Protein AF-A0A1X7TGI2-F1 (afdb_monomer)

Organism: Amphimedon queenslandica (NCBI:txid400682)

Foldseek 3Di:
DVVVVVVVVVVVVVVVCQALVNLVVLLVLLQVLQVVLVVQCPDPDPPVSVVSSCVSLLVSLVVLVCCCVVPLVVDDCVRNPQPVSSVVSNVVSCQRDLVSLVVCLCVPPVVCVCVLLCQQFVRPDPRSLQNCLQVQLVSQVSQVPPFWDWDFDDDPVGTDTDTHTSNVVNVVSLLVCQAPSCQVRLARCVSSLSSLLNNLVPDLVSLLVCVVVVLLLQLLCQLLQNHNHGHRPDPPRPCLSSLLNNLSSVLLEDPVVQAAFPDPPDDADDQPLHDPNNRYHHDPSRCCQLPVQQALPDPDHSLLSLLVVLHDLVSNLSSLSRSPRNHVRSLLSNLLSLQVCLLPPDLLPNVSSLVSLLSSLPPPGNCNLVSLLCQQQPDDPRHGHLLVLLVVLLVDQLSVLSNLVSLLSLLVSVVVPVSNVVSCVVDPVSVVSNVVSLVSLVCLLVDDPPPPDPDDDDDDDDAWDDSNPDPDSGDGNHPSSVVSSVSSCVSPVPPPDDPVPCPVPPVPPPVPPVVPPPDDPDDDDDDDDDDDDDDDDDDDDDDDDDDDDDDDDDDDDDDDDDDDDDDD

Solvent-accessible surface area (backbone atoms only — not comparable to full-atom values): 33273 Å² total; per-residue (Å²): 108,72,66,59,51,49,53,50,48,51,50,50,52,57,55,66,61,68,39,52,68,47,44,50,48,59,52,47,53,45,47,54,52,47,56,54,34,50,60,41,50,79,43,100,49,94,64,64,23,52,54,53,29,49,54,56,44,43,53,46,51,53,53,50,52,52,45,34,76,74,45,46,75,79,50,57,58,90,48,60,45,64,54,53,60,56,49,64,52,48,42,60,54,49,70,76,32,66,68,48,34,52,52,47,48,42,68,55,43,68,77,34,58,66,47,61,49,45,39,34,42,65,44,86,49,65,62,49,16,51,36,46,27,49,46,54,29,50,52,31,58,70,39,71,81,47,84,60,44,79,43,80,42,82,50,102,88,46,78,48,77,45,76,38,46,62,40,56,55,52,50,52,55,55,56,56,34,47,44,45,57,47,26,78,30,26,88,34,38,45,38,48,32,34,24,58,36,55,26,38,73,72,39,57,69,42,34,44,51,42,55,76,70,42,46,51,47,51,49,52,26,42,78,70,50,63,28,87,21,65,52,65,75,44,96,81,42,53,53,52,38,46,57,45,35,36,30,58,49,57,34,22,34,52,57,68,91,69,45,50,44,71,51,88,94,51,82,69,77,85,64,88,51,49,44,93,63,64,58,45,72,64,49,70,68,44,46,38,55,69,44,77,48,43,46,72,90,54,92,75,34,66,66,51,53,52,60,74,67,66,40,63,63,71,50,52,47,41,36,52,47,44,62,30,51,36,16,62,70,50,38,52,35,53,52,42,47,39,45,46,47,61,71,67,50,57,63,62,65,32,56,67,46,53,54,50,50,52,55,62,50,63,42,91,50,70,46,26,66,59,49,45,52,36,50,44,67,24,48,90,98,73,36,72,8,55,52,55,51,31,54,51,14,74,77,35,65,78,33,28,40,48,20,49,52,52,52,48,48,51,51,53,45,42,75,78,34,66,64,52,50,50,60,37,65,75,34,68,67,56,38,49,54,50,52,53,52,52,52,48,53,51,51,61,66,66,54,75,77,82,63,96,58,100,62,91,80,77,94,75,74,76,78,54,56,50,74,62,73,50,90,66,52,58,70,53,78,9,69,66,53,54,51,45,55,53,51,44,46,71,78,51,68,76,73,93,76,74,74,85,78,54,63,83,66,52,77,76,57,65,80,59,67,79,66,69,81,81,75,87,87,86,82,80,85,84,90,81,89,81,90,85,89,90,84,83,89,85,86,85,89,84,88,85,92,89,84,86,91,85,86,88,83,82,88,85,85,90,78,89,79,90,82,79,88,83,88,135

Secondary structure (DSSP, 8-state):
-HHHHHHHHHHHHHHHH--HHHHHHHHHHHHHHHHHHHHHHTSS-SSHHHHHHHHHHHHHHHHHHHHHHHTGGGS-HHHH--HHHHHHHHHHHHHH-HHHHHHHHIIIIIS-THHHHIIIII-S-HHHHHHHHHHHHHHHHHGGGSPPEEEEEEETTEEEEEEE-HHHHHHHHHHHGGGTHHHHTGGGHHHHHHHHHHHHTT-HHHHHHHHHTTHHHHHHHHHTT-SSSPPPS-TT---HHHHHHHHHHHTTEE-GGG---SSTTPPPPP-TTS-SS--EEPPHHHHIIIIIT--TT-S--HHHHHHHTT--HHHHHHHHHHHHTT-HHHHHHHHHHHHHHHHHS-GGG-HHHHHHHHHHHH--STTHHHHHHHHHHEETTTEE-HHHHHHHHHH-GGGHHHHHHHHHHHHHHHHH-HHHHHHHHH-HHHHHHHHHHHHHHHHHHH------------S-PPPPPPTTT---SSPP--HHHHHHHHHHHHHS---SSSSTTSHHHHTTTTTTSSSSSS--------------------------------------PPP---------

Sequence (568 aa):
MKLVQKQNLDYLHIKSHFSIPYYQFMKQLLIINYNFAKTQIDANNPNEPMENFEKIGSLCMKLVTKFLFHSGFHTKKTLRGPANDWFDAMNPYLYYSSRIRRWFCEEVFIKHRERFCAYLLECPSTELRNMFAKLIPHLCHITNKDEKFEIHLNTATGIHVSEHLFSDIALNQLLTLLKKEVSDHSRHLHQYFQVFLAYAHKGAYERQHLLRLGVPAQFIALSLDEGPGPALRSPYADISRLYSVVSVLVRSCDVSVIQRSSKEGTEVLPNPYADPELCEKLSNDLLHWLYERTSIQQSTTYVKKLIEDNSPIEETLRFLGFCSWENWEFSAVVIADLLMEIATVQPFDMRPYLDLLYHLLTMADSWQHTRIRAMFLGLQDRVDGMMTMIQHGQTHVVQQKRAYLCIKFIINLCSRCQLTMVVLDEDVHLKRLWQFSIQWLQNELDRRQYTTSTYPYTGWSPPAQSNEVSNSYFLERSNSAKMTLSRARELFPIEVEQFESNIESTETSFDQSSSLLEKDNNSSLPIEGEVGGPETTEIIDFEGERGGQGEEGQTDLTENKMVHTDLD

Radius of gyration: 35.04 Å; Cα contacts (8 Å, |Δi|>4): 607; chains: 1; bounding box: 84×74×115 Å

pLDDT: mean 80.39, std 22.14, range [25.12, 98.56]

Structure (mmCIF, N/CA/C/O backbone):
data_AF-A0A1X7TGI2-F1
#
_entry.id   AF-A0A1X7TGI2-F1
#
loop_
_atom_site.group_PDB
_atom_site.id
_atom_site.type_symbol
_atom_site.label_atom_id
_atom_site.label_alt_id
_atom_site.label_comp_id
_atom_site.label_asym_id
_atom_site.label_entity_id
_atom_site.label_seq_id
_atom_site.pdbx_PDB_ins_code
_atom_site.Cartn_x
_atom_site.Cartn_y
_atom_site.Cartn_z
_atom_site.occupancy
_atom_site.B_iso_or_equiv
_atom_site.auth_seq_id
_atom_site.auth_comp_id
_atom_site.auth_asym_id
_atom_site.auth_atom_id
_atom_site.pdbx_PDB_model_num
ATOM 1 N N . MET A 1 1 ? 33.906 36.221 -28.763 1.00 50.91 1 MET A N 1
ATOM 2 C CA . MET A 1 1 ? 32.742 36.465 -29.654 1.00 50.91 1 MET A CA 1
ATOM 3 C C . MET A 1 1 ? 32.584 35.454 -30.794 1.00 50.91 1 MET A C 1
ATOM 5 O O . MET A 1 1 ? 31.552 34.801 -30.822 1.00 50.91 1 MET A O 1
ATOM 9 N N . LYS A 1 2 ? 33.556 35.259 -31.705 1.00 54.44 2 LYS A N 1
ATOM 10 C CA . LYS A 1 2 ? 33.396 34.340 -32.863 1.00 54.44 2 LYS A CA 1
ATOM 11 C C . LYS A 1 2 ? 33.189 32.857 -32.491 1.00 54.44 2 LYS A C 1
ATOM 13 O O . LYS A 1 2 ? 32.440 32.167 -33.171 1.00 54.44 2 LYS A O 1
ATOM 18 N N . LEU A 1 3 ? 33.796 32.381 -31.398 1.00 58.94 3 LEU A N 1
ATOM 19 C CA . LEU A 1 3 ? 33.616 31.005 -30.902 1.00 58.94 3 LEU A CA 1
ATOM 20 C C . LEU A 1 3 ? 32.204 30.771 -30.336 1.00 58.94 3 LEU A C 1
ATOM 22 O O . LEU A 1 3 ? 31.574 29.774 -30.660 1.00 58.94 3 LEU A O 1
ATOM 26 N N . VAL A 1 4 ? 31.684 31.742 -29.580 1.00 60.81 4 VAL A N 1
ATOM 27 C CA . VAL A 1 4 ? 30.324 31.725 -29.013 1.00 60.81 4 VAL A CA 1
ATOM 28 C C . VAL A 1 4 ? 29.268 31.834 -30.115 1.00 60.81 4 VAL A C 1
ATOM 30 O O . VAL A 1 4 ? 28.271 31.128 -30.083 1.00 60.81 4 VAL A O 1
ATOM 33 N N . GLN A 1 5 ? 29.500 32.654 -31.146 1.00 54.69 5 GLN A N 1
ATOM 34 C CA . GLN A 1 5 ? 28.627 32.703 -32.325 1.00 54.69 5 GLN A CA 1
ATOM 35 C C . GLN A 1 5 ? 28.624 31.391 -33.109 1.00 54.69 5 GLN A C 1
ATOM 37 O O . GLN A 1 5 ? 27.558 30.964 -33.533 1.00 54.69 5 GLN A O 1
ATOM 42 N N . LYS A 1 6 ? 29.782 30.739 -33.276 1.00 62.50 6 LYS A N 1
ATOM 43 C CA . LYS A 1 6 ? 29.870 29.427 -33.925 1.00 62.50 6 LYS A CA 1
ATOM 44 C C . LYS A 1 6 ? 29.145 28.353 -33.111 1.00 62.50 6 LYS A C 1
ATOM 46 O O . LYS A 1 6 ? 28.320 27.652 -33.668 1.00 62.50 6 LYS A O 1
ATOM 51 N N . GLN A 1 7 ? 29.357 28.301 -31.797 1.00 58.31 7 GLN A N 1
ATOM 52 C CA . GLN A 1 7 ? 28.635 27.391 -30.901 1.00 58.31 7 GLN A CA 1
ATOM 53 C C . GLN A 1 7 ? 27.125 27.663 -30.884 1.00 58.31 7 GLN A C 1
ATOM 55 O O . GLN A 1 7 ? 26.344 26.720 -30.881 1.00 58.31 7 GLN A O 1
ATOM 60 N N . ASN A 1 8 ? 26.699 28.927 -30.943 1.00 56.38 8 ASN A N 1
ATOM 61 C CA . ASN A 1 8 ? 25.285 29.296 -31.031 1.00 56.38 8 ASN A CA 1
ATOM 62 C C . ASN A 1 8 ? 24.673 28.979 -32.405 1.00 56.38 8 ASN A C 1
ATOM 64 O O . ASN A 1 8 ? 23.503 28.614 -32.466 1.00 56.38 8 ASN A O 1
ATOM 68 N N . LEU A 1 9 ? 25.438 29.093 -33.497 1.00 54.00 9 LEU A N 1
ATOM 69 C CA . LEU A 1 9 ? 25.032 28.687 -34.848 1.00 54.00 9 LEU A CA 1
ATOM 70 C C . LEU A 1 9 ? 24.958 27.168 -34.981 1.00 54.00 9 LEU A C 1
ATOM 72 O O . LEU A 1 9 ? 23.975 26.673 -35.518 1.00 54.00 9 LEU A O 1
ATOM 76 N N . ASP A 1 10 ? 25.933 26.439 -34.441 1.00 55.69 10 ASP A N 1
ATOM 77 C CA . ASP A 1 10 ? 25.922 24.979 -34.361 1.00 55.69 10 ASP A CA 1
ATOM 78 C C . ASP A 1 10 ? 24.750 24.518 -33.480 1.00 55.69 10 ASP A C 1
ATOM 80 O O . ASP A 1 10 ? 24.001 23.629 -33.866 1.00 55.69 10 ASP A O 1
ATOM 84 N N . TYR A 1 11 ? 24.492 25.192 -32.354 1.00 56.59 11 TYR A N 1
ATOM 85 C CA . TYR A 1 11 ? 23.316 24.968 -31.510 1.00 56.59 11 TYR A CA 1
ATOM 86 C C . TYR A 1 11 ? 21.999 25.260 -32.247 1.00 56.59 11 TYR A C 1
ATOM 88 O O . TYR A 1 11 ? 21.061 24.471 -32.149 1.00 56.59 11 TYR A O 1
ATOM 96 N N . LEU A 1 12 ? 21.910 26.347 -33.022 1.00 55.19 12 LEU A N 1
ATOM 97 C CA . LEU A 1 12 ? 20.745 26.678 -33.855 1.00 55.19 12 LEU A CA 1
ATOM 98 C C . LEU A 1 12 ? 20.542 25.677 -35.003 1.00 55.19 12 LEU A C 1
ATOM 100 O O . LEU A 1 12 ? 19.402 25.304 -35.273 1.00 55.19 12 LEU A O 1
ATOM 104 N N . HIS A 1 13 ? 21.619 25.201 -35.632 1.00 55.06 13 HIS A N 1
ATOM 105 C CA . HIS A 1 13 ? 21.590 24.150 -36.653 1.00 55.06 13 HIS A CA 1
ATOM 106 C C . HIS A 1 13 ? 21.172 22.798 -36.060 1.00 55.06 13 HIS A C 1
ATOM 108 O O . HIS A 1 13 ? 20.299 22.127 -36.596 1.00 55.06 13 HIS A O 1
ATOM 114 N N . ILE A 1 14 ? 21.709 22.410 -34.904 1.00 55.47 14 ILE A N 1
ATOM 115 C CA . ILE A 1 14 ? 21.303 21.194 -34.185 1.00 55.47 14 ILE A CA 1
ATOM 116 C C . ILE A 1 14 ? 19.825 21.291 -33.770 1.00 55.47 14 ILE A C 1
ATOM 118 O O . ILE A 1 14 ? 19.064 20.333 -33.909 1.00 55.47 14 ILE A O 1
ATOM 122 N N . LYS A 1 15 ? 19.374 22.471 -33.334 1.00 53.53 15 LYS A N 1
ATOM 123 C CA . LYS A 1 15 ? 17.977 22.737 -32.967 1.00 53.53 15 LYS A CA 1
ATOM 124 C C . LYS A 1 15 ? 17.027 22.741 -34.170 1.00 53.53 15 LYS A C 1
ATOM 126 O O . LYS A 1 15 ? 15.855 22.423 -33.986 1.00 53.53 15 LYS A O 1
ATOM 131 N N . SER A 1 16 ? 17.501 23.044 -35.383 1.00 55.03 16 SER A N 1
ATOM 132 C CA . SER A 1 16 ? 16.686 22.972 -36.605 1.00 55.03 16 SER A CA 1
ATOM 133 C C . SER A 1 16 ? 16.484 21.537 -37.118 1.00 55.03 16 SER A C 1
ATOM 135 O O . SER A 1 16 ? 15.481 21.271 -37.779 1.00 55.03 16 SER A O 1
ATOM 137 N N . HIS A 1 17 ? 17.353 20.585 -36.747 1.00 60.06 17 HIS A N 1
ATOM 138 C CA . HIS A 1 17 ? 17.185 19.159 -37.070 1.00 60.06 17 HIS A CA 1
ATOM 139 C C . HIS A 1 17 ? 16.141 18.445 -36.195 1.00 60.06 17 HIS A C 1
ATOM 141 O O . HIS A 1 17 ? 15.464 17.522 -36.653 1.00 60.06 17 HIS A O 1
ATOM 147 N N . PHE A 1 18 ? 15.953 18.885 -34.951 1.00 72.38 18 PHE A N 1
ATOM 148 C CA . PHE A 1 18 ? 15.002 18.290 -34.013 1.00 72.38 18 PHE A CA 1
ATOM 149 C C . PHE A 1 18 ? 13.599 18.889 -34.184 1.00 72.38 18 PHE A C 1
ATOM 151 O O . PHE A 1 18 ? 13.125 19.663 -33.357 1.00 72.38 18 PHE A O 1
ATOM 158 N N . SER A 1 19 ? 12.935 18.518 -35.278 1.00 83.75 19 SER A N 1
ATOM 159 C CA . SER A 1 19 ? 11.544 18.878 -35.592 1.00 83.75 19 SER A CA 1
ATOM 160 C C . SER A 1 19 ? 10.566 17.754 -35.219 1.00 83.75 19 SER A C 1
ATOM 162 O O . SER A 1 19 ? 10.969 16.600 -35.100 1.00 83.75 19 SER A O 1
ATOM 164 N N . ILE A 1 20 ? 9.269 18.052 -35.057 1.00 87.88 20 ILE A N 1
ATOM 165 C CA . ILE A 1 20 ? 8.244 17.023 -34.768 1.00 87.88 20 ILE A CA 1
ATOM 166 C C . ILE A 1 20 ? 8.305 15.858 -35.785 1.00 87.88 20 ILE A C 1
ATOM 168 O O . ILE A 1 20 ? 8.340 14.705 -35.343 1.00 87.88 20 ILE A O 1
ATOM 172 N N . PRO A 1 21 ? 8.413 16.106 -37.112 1.00 90.12 21 PRO A N 1
ATOM 173 C CA . PRO A 1 21 ? 8.588 15.038 -38.096 1.00 90.12 21 PRO A CA 1
ATOM 174 C C . PRO A 1 21 ? 9.820 14.163 -37.856 1.00 90.12 21 PRO A C 1
ATOM 176 O O . PRO A 1 21 ? 9.756 12.962 -38.089 1.00 90.12 21 PRO A O 1
ATOM 179 N N . TYR A 1 22 ? 10.926 14.720 -37.351 1.00 89.75 22 TYR A N 1
ATOM 180 C CA . TYR A 1 22 ? 12.124 13.936 -37.041 1.00 89.75 22 TYR A CA 1
ATOM 181 C C . TYR A 1 22 ? 11.886 12.952 -35.885 1.00 89.75 22 TYR A C 1
ATOM 183 O O . TYR A 1 22 ? 12.248 11.782 -35.982 1.00 89.75 22 TYR A O 1
ATOM 191 N N . TYR A 1 23 ? 11.214 13.379 -34.811 1.00 91.94 23 TYR A N 1
ATOM 192 C CA . TYR A 1 23 ? 10.856 12.480 -33.704 1.00 91.94 23 TYR A CA 1
ATOM 193 C C . TYR A 1 23 ? 9.880 11.392 -34.152 1.00 91.94 23 TYR A C 1
ATOM 195 O O . TYR A 1 23 ? 10.027 10.230 -33.771 1.00 91.94 23 TYR A O 1
ATOM 203 N N . GLN A 1 24 ? 8.905 11.753 -34.987 1.00 91.75 24 GLN A N 1
ATOM 204 C CA . GLN A 1 24 ? 7.988 10.787 -35.584 1.00 91.75 24 GLN A CA 1
ATOM 205 C C . GLN A 1 24 ? 8.731 9.800 -36.483 1.00 91.75 24 GLN A C 1
ATOM 207 O O . GLN A 1 24 ? 8.509 8.602 -36.352 1.00 91.75 24 GLN A O 1
ATOM 212 N N . PHE A 1 25 ? 9.651 10.272 -37.325 1.00 93.06 25 PHE A N 1
ATOM 213 C CA . PHE A 1 25 ? 10.497 9.428 -38.163 1.00 93.06 25 PHE A CA 1
ATOM 214 C C . PHE A 1 25 ? 11.302 8.434 -37.322 1.00 93.06 25 PHE A C 1
ATOM 216 O O . PHE A 1 25 ? 11.237 7.238 -37.582 1.00 93.06 25 PHE A O 1
ATOM 223 N N . MET A 1 26 ? 11.983 8.896 -36.268 1.00 94.25 26 MET A N 1
ATOM 224 C CA . MET A 1 26 ? 12.754 8.024 -35.372 1.00 94.25 26 MET A CA 1
ATOM 225 C C . MET A 1 26 ? 11.878 6.946 -34.716 1.00 94.25 26 MET A C 1
ATOM 227 O O . MET A 1 26 ? 12.281 5.786 -34.633 1.00 94.25 26 MET A O 1
ATOM 231 N N . LYS A 1 27 ? 10.662 7.304 -34.283 1.00 94.44 27 LYS A N 1
ATOM 232 C CA . LYS A 1 27 ? 9.710 6.352 -33.691 1.00 94.44 27 LYS A CA 1
ATOM 233 C C . LYS A 1 27 ? 9.174 5.359 -34.730 1.00 94.44 27 LYS A C 1
ATOM 235 O O . LYS A 1 27 ? 9.126 4.163 -34.465 1.00 94.44 27 LYS A O 1
ATOM 240 N N . GLN A 1 28 ? 8.804 5.834 -35.919 1.00 94.56 28 GLN A N 1
ATOM 241 C CA . GLN A 1 28 ? 8.303 4.990 -37.008 1.00 94.56 28 GLN A CA 1
ATOM 242 C C . GLN A 1 28 ? 9.377 4.040 -37.533 1.00 94.56 28 GLN A C 1
ATOM 244 O O . GLN A 1 28 ? 9.084 2.878 -37.792 1.00 94.56 28 GLN A O 1
ATOM 249 N N . LEU A 1 29 ? 10.630 4.492 -37.611 1.00 94.19 29 LEU A N 1
ATOM 250 C CA . LEU A 1 29 ? 11.768 3.650 -37.963 1.00 94.19 29 LEU A CA 1
ATOM 251 C C . LEU A 1 29 ? 11.888 2.460 -37.001 1.00 94.19 29 LEU A C 1
ATOM 253 O O . LEU A 1 29 ? 12.100 1.334 -37.443 1.00 94.19 29 LEU A O 1
ATOM 257 N N . LEU A 1 30 ? 11.700 2.690 -35.699 1.00 94.56 30 LEU A N 1
ATOM 258 C CA . LEU A 1 30 ? 11.714 1.630 -34.692 1.00 94.56 30 LEU A CA 1
ATOM 259 C C . LEU A 1 30 ? 10.547 0.643 -34.880 1.00 94.56 30 LEU A C 1
ATOM 261 O O . LEU A 1 30 ? 10.756 -0.566 -34.831 1.00 94.56 30 LEU A O 1
ATOM 265 N N . ILE A 1 31 ? 9.334 1.134 -35.138 1.00 94.69 31 ILE A N 1
ATOM 266 C CA . ILE A 1 31 ? 8.128 0.297 -35.275 1.00 94.69 31 ILE A CA 1
ATOM 267 C C . ILE A 1 31 ? 8.146 -0.524 -36.574 1.00 94.69 31 ILE A C 1
ATOM 269 O O . ILE A 1 31 ? 7.876 -1.724 -36.557 1.00 94.69 31 ILE A O 1
ATOM 273 N N . ILE A 1 32 ? 8.482 0.101 -37.705 1.00 94.06 32 ILE A N 1
ATOM 274 C CA . ILE A 1 32 ? 8.494 -0.556 -39.019 1.00 94.06 32 ILE A CA 1
ATOM 275 C C . ILE A 1 32 ? 9.558 -1.652 -39.055 1.00 94.06 32 ILE A C 1
ATOM 277 O O . ILE A 1 32 ? 9.264 -2.769 -39.481 1.00 94.06 32 ILE A O 1
ATOM 281 N N . ASN A 1 33 ? 10.766 -1.366 -38.557 1.00 92.75 33 ASN A N 1
ATOM 282 C CA . ASN A 1 33 ? 11.833 -2.365 -38.515 1.00 92.75 33 ASN A CA 1
ATOM 283 C C . ASN A 1 33 ? 11.499 -3.532 -37.586 1.00 92.75 33 ASN A C 1
ATOM 285 O O . ASN A 1 33 ? 11.875 -4.659 -37.894 1.00 92.75 33 ASN A O 1
ATOM 289 N N . TYR A 1 34 ? 10.752 -3.299 -36.503 1.00 90.56 34 TYR A N 1
ATOM 290 C CA . TYR A 1 34 ? 10.300 -4.379 -35.630 1.00 90.56 34 TYR A CA 1
ATOM 291 C C . TYR A 1 34 ? 9.344 -5.300 -36.381 1.00 90.56 34 TYR A C 1
ATOM 293 O O . TYR A 1 34 ? 9.542 -6.509 -36.391 1.00 90.56 34 TYR A O 1
ATOM 301 N N . ASN A 1 35 ? 8.333 -4.731 -37.044 1.00 89.81 35 ASN A N 1
ATOM 302 C CA . ASN A 1 35 ? 7.354 -5.508 -37.801 1.00 89.81 35 ASN A CA 1
ATOM 303 C C . ASN A 1 35 ? 8.024 -6.295 -38.932 1.00 89.81 35 ASN A C 1
ATOM 305 O O . ASN A 1 35 ? 7.748 -7.478 -39.097 1.00 89.81 35 ASN A O 1
ATOM 309 N N . PHE A 1 36 ? 8.954 -5.668 -39.655 1.00 86.81 36 PHE A N 1
ATOM 310 C CA . PHE A 1 36 ? 9.745 -6.337 -40.683 1.00 86.81 36 PHE A CA 1
ATOM 311 C C . PHE A 1 36 ? 10.581 -7.485 -40.102 1.00 86.81 36 PHE A C 1
ATOM 313 O O . PHE A 1 36 ? 10.485 -8.618 -40.568 1.00 86.81 36 PHE A O 1
ATOM 320 N N . ALA A 1 37 ? 11.348 -7.228 -39.043 1.00 83.50 37 ALA A N 1
ATOM 321 C CA . ALA A 1 37 ? 12.176 -8.244 -38.406 1.00 83.50 37 ALA A CA 1
ATOM 322 C C . ALA A 1 37 ? 11.32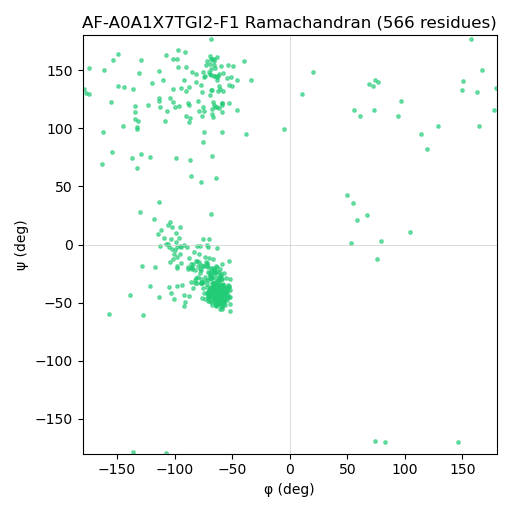9 -9.390 -37.822 1.00 83.50 37 ALA A C 1
ATOM 324 O O . ALA A 1 37 ? 11.704 -10.552 -37.937 1.00 83.50 37 ALA A O 1
ATOM 325 N N . LYS A 1 38 ? 10.148 -9.086 -37.272 1.00 81.75 38 LYS A N 1
ATOM 326 C CA . LYS A 1 38 ? 9.200 -10.085 -36.770 1.00 81.75 38 LYS A CA 1
ATOM 327 C C . LYS A 1 38 ? 8.671 -10.986 -37.885 1.00 81.75 38 LYS A C 1
ATOM 329 O O . LYS A 1 38 ? 8.656 -12.194 -37.709 1.00 81.75 38 LYS A O 1
ATOM 334 N N . THR A 1 39 ? 8.308 -10.432 -39.046 1.00 80.00 39 THR A N 1
ATOM 335 C CA . THR A 1 39 ? 7.862 -11.258 -40.187 1.00 80.00 39 THR A CA 1
ATOM 336 C C . THR A 1 39 ? 8.934 -12.224 -40.686 1.00 80.00 39 THR A C 1
ATOM 338 O O . THR A 1 39 ? 8.598 -13.244 -41.278 1.00 80.00 39 THR A O 1
ATOM 341 N N . GLN A 1 40 ? 10.215 -11.932 -40.435 1.00 72.81 40 GLN A N 1
ATOM 342 C CA . GLN A 1 40 ? 11.294 -12.858 -40.758 1.00 72.81 40 GLN A CA 1
ATOM 343 C C . GLN A 1 40 ? 11.395 -14.007 -39.754 1.00 72.81 40 GLN A C 1
ATOM 345 O O . GLN A 1 40 ? 11.700 -15.111 -40.186 1.00 72.81 40 GLN A O 1
ATOM 350 N N . ILE A 1 41 ? 11.089 -13.780 -38.465 1.00 70.62 41 ILE A N 1
ATOM 351 C CA . ILE A 1 41 ? 11.053 -14.826 -37.421 1.00 70.62 41 ILE A CA 1
ATOM 352 C C . ILE A 1 41 ? 10.095 -15.963 -37.796 1.00 70.62 41 ILE A C 1
ATOM 354 O O . ILE A 1 41 ? 10.415 -17.129 -37.584 1.00 70.62 41 ILE A O 1
ATOM 358 N N . ASP A 1 42 ? 8.957 -15.624 -38.400 1.00 63.62 42 ASP A N 1
ATOM 359 C CA . ASP A 1 42 ? 7.907 -16.581 -38.761 1.00 63.62 42 ASP A CA 1
ATOM 360 C C . ASP A 1 42 ? 8.192 -17.345 -40.080 1.00 63.62 42 ASP A C 1
ATOM 362 O O . ASP A 1 42 ? 7.403 -18.202 -40.483 1.00 63.62 42 ASP A O 1
ATOM 366 N N . ALA A 1 43 ? 9.309 -17.063 -40.768 1.00 60.53 43 ALA A N 1
ATOM 367 C CA . ALA A 1 43 ? 9.686 -17.692 -42.035 1.00 60.53 43 ALA A CA 1
ATOM 368 C C . ALA A 1 43 ? 10.758 -18.791 -41.846 1.00 60.53 43 ALA A C 1
ATOM 370 O O . ALA A 1 43 ? 11.755 -18.606 -41.157 1.00 60.53 43 ALA A O 1
ATOM 371 N N . ASN A 1 44 ? 10.536 -19.947 -42.484 1.00 53.22 44 ASN A N 1
ATOM 372 C CA . ASN A 1 44 ? 11.263 -21.222 -42.350 1.00 53.22 44 ASN A CA 1
ATOM 373 C C . ASN A 1 44 ? 12.798 -21.150 -42.156 1.00 53.22 44 ASN A C 1
ATOM 375 O O . ASN A 1 44 ? 13.533 -21.171 -43.139 1.00 53.22 44 ASN A O 1
ATOM 379 N N . ASN A 1 45 ? 13.251 -21.185 -40.895 1.00 59.34 45 ASN A N 1
ATOM 380 C CA . ASN A 1 45 ? 14.406 -21.901 -40.307 1.00 59.34 45 ASN A CA 1
ATOM 381 C C . ASN A 1 45 ? 14.421 -21.516 -38.803 1.00 59.34 45 ASN A C 1
ATOM 383 O O . ASN A 1 45 ? 14.260 -20.343 -38.533 1.00 59.34 45 ASN A O 1
ATOM 387 N N . PRO A 1 46 ? 14.584 -22.373 -37.781 1.00 61.59 46 PRO A N 1
ATOM 388 C CA . PRO A 1 46 ? 14.398 -21.921 -36.385 1.00 61.59 46 PRO A CA 1
ATOM 389 C C . PRO A 1 46 ? 15.469 -20.946 -35.854 1.00 61.59 46 PRO A C 1
ATOM 391 O O . PRO A 1 46 ? 15.185 -20.144 -34.968 1.00 61.59 46 PRO A O 1
ATOM 394 N N . ASN A 1 47 ? 16.699 -21.008 -36.379 1.00 62.16 47 ASN A N 1
ATOM 395 C CA . ASN A 1 47 ? 17.861 -20.322 -35.787 1.00 62.16 47 ASN A CA 1
ATOM 396 C C . ASN A 1 47 ? 18.303 -19.056 -36.548 1.00 62.16 47 ASN A C 1
ATOM 398 O O . ASN A 1 47 ? 18.706 -18.070 -35.937 1.00 62.16 47 ASN A O 1
ATOM 402 N N . GLU A 1 48 ? 18.211 -19.056 -37.877 1.00 65.00 48 GLU A N 1
ATOM 403 C CA . GLU A 1 48 ? 18.633 -17.942 -38.744 1.00 65.00 48 GLU A CA 1
ATOM 404 C C . GLU A 1 48 ? 17.761 -16.665 -38.621 1.00 65.00 48 GLU A C 1
ATOM 406 O O . GLU A 1 48 ? 18.302 -15.554 -38.614 1.00 65.00 48 GLU A O 1
ATOM 411 N N . PRO A 1 49 ? 16.431 -16.758 -38.437 1.00 64.00 49 PRO A N 1
ATOM 412 C CA . PRO A 1 49 ? 15.569 -15.594 -38.285 1.00 64.00 49 PRO A CA 1
ATOM 413 C C . PRO A 1 49 ? 15.790 -14.808 -37.001 1.00 64.00 49 PRO A C 1
ATOM 415 O O . PRO A 1 49 ? 15.662 -13.582 -37.000 1.00 64.00 49 PRO A O 1
ATOM 418 N N . MET A 1 50 ? 16.153 -15.498 -35.915 1.00 77.81 50 MET A N 1
ATOM 419 C CA . MET A 1 50 ? 16.478 -14.843 -34.652 1.00 77.81 50 MET A CA 1
ATOM 420 C C . MET A 1 50 ? 17.759 -14.017 -34.797 1.00 77.81 50 MET A C 1
ATOM 422 O O . MET A 1 50 ? 17.803 -12.873 -34.359 1.00 77.81 50 MET A O 1
ATOM 426 N N . GLU A 1 51 ? 18.776 -14.535 -35.491 1.00 80.88 51 GLU A N 1
ATOM 427 C CA . GLU A 1 51 ? 20.019 -13.795 -35.727 1.00 80.88 51 GLU A CA 1
ATOM 428 C C . GLU A 1 51 ? 19.781 -12.516 -36.555 1.00 80.88 51 GLU A C 1
ATOM 430 O O . GLU A 1 51 ? 20.328 -11.452 -36.249 1.00 80.88 51 GLU A O 1
ATOM 435 N N . ASN A 1 52 ? 18.925 -12.585 -37.579 1.00 80.50 52 ASN A N 1
ATOM 436 C CA . ASN A 1 52 ? 18.555 -11.416 -38.382 1.00 80.50 52 ASN A CA 1
ATOM 437 C C . ASN A 1 52 ? 17.722 -10.402 -37.586 1.00 80.50 52 ASN A C 1
ATOM 439 O O . ASN A 1 52 ? 17.985 -9.195 -37.668 1.00 80.50 52 ASN A O 1
ATOM 443 N N . PHE A 1 53 ? 16.782 -10.874 -36.760 1.00 86.81 53 PHE A N 1
ATOM 444 C CA . PHE A 1 53 ? 16.054 -10.020 -35.825 1.00 86.81 53 PHE A CA 1
ATOM 445 C C . PHE A 1 53 ? 17.004 -9.310 -34.858 1.00 86.81 53 PHE A C 1
ATOM 447 O O . PHE A 1 53 ? 16.906 -8.096 -34.681 1.00 86.81 53 PHE A O 1
ATOM 454 N N . GLU A 1 54 ? 17.966 -10.026 -34.277 1.00 89.06 54 GLU A N 1
ATOM 455 C CA . GLU A 1 54 ? 18.938 -9.453 -33.348 1.00 89.06 54 GLU A CA 1
ATOM 456 C C . GLU A 1 54 ? 19.854 -8.426 -34.013 1.00 89.06 54 GLU A C 1
ATOM 458 O O . GLU A 1 54 ? 20.144 -7.384 -33.419 1.00 89.06 54 GLU A O 1
ATOM 463 N N . LYS A 1 55 ? 20.284 -8.656 -35.258 1.00 89.69 55 LYS A N 1
ATOM 464 C CA . LYS A 1 55 ? 21.086 -7.684 -36.016 1.00 89.69 55 LYS A CA 1
ATOM 465 C C . LYS A 1 55 ? 20.326 -6.371 -36.201 1.00 89.69 55 LYS A C 1
ATOM 467 O O . LYS A 1 55 ? 20.816 -5.322 -35.774 1.00 89.69 55 LYS A O 1
ATOM 472 N N . ILE A 1 56 ? 19.122 -6.428 -36.776 1.00 90.25 56 ILE A N 1
ATOM 473 C CA . ILE A 1 56 ? 18.289 -5.241 -37.038 1.00 90.25 56 ILE A CA 1
ATOM 474 C C . ILE A 1 56 ? 17.880 -4.576 -35.720 1.00 90.25 56 ILE A C 1
ATOM 476 O O . ILE A 1 56 ? 18.044 -3.365 -35.548 1.00 90.25 56 ILE A O 1
ATOM 480 N N . GLY A 1 57 ? 17.397 -5.372 -34.768 1.00 92.38 57 GLY A N 1
ATOM 481 C CA . GLY A 1 57 ? 16.945 -4.906 -33.467 1.00 92.38 57 GLY A CA 1
ATOM 482 C C . GLY A 1 57 ? 18.061 -4.266 -32.652 1.00 92.38 57 GLY A C 1
ATOM 483 O O . GLY A 1 57 ? 17.850 -3.201 -32.075 1.00 92.38 57 GLY A O 1
ATOM 484 N N . SER A 1 58 ? 19.275 -4.826 -32.663 1.00 93.25 58 SER A N 1
ATOM 485 C CA . SER A 1 58 ? 20.413 -4.229 -31.955 1.00 93.25 58 SER A CA 1
ATOM 486 C C . SER A 1 58 ? 20.804 -2.867 -32.530 1.00 93.25 58 SER A C 1
ATOM 488 O O . SER A 1 58 ? 21.112 -1.957 -31.763 1.00 93.25 58 SER A O 1
ATOM 490 N N . LEU A 1 59 ? 20.762 -2.691 -33.857 1.00 94.25 59 LEU A N 1
ATOM 491 C CA . LEU A 1 59 ? 21.039 -1.405 -34.502 1.00 94.25 59 LEU A CA 1
ATOM 492 C C . LEU A 1 59 ? 19.952 -0.377 -34.181 1.00 94.25 59 LEU A C 1
ATOM 494 O O . LEU A 1 59 ? 20.277 0.753 -33.811 1.00 94.25 59 LEU A O 1
ATOM 498 N N . CYS A 1 60 ? 18.680 -0.776 -34.255 1.00 95.19 60 CYS A N 1
ATOM 499 C CA . CYS A 1 60 ? 17.552 0.092 -33.917 1.00 95.19 60 CYS A CA 1
ATOM 500 C C . CYS A 1 60 ? 17.605 0.532 -32.450 1.00 95.19 60 CYS A C 1
ATOM 502 O O . CYS A 1 60 ? 17.497 1.725 -32.163 1.00 95.19 60 CYS A O 1
ATOM 504 N N . MET A 1 61 ? 17.853 -0.405 -31.530 1.00 95.94 61 MET A N 1
ATOM 505 C CA . MET A 1 61 ? 17.982 -0.111 -30.104 1.00 95.94 61 MET A CA 1
ATOM 506 C C . MET A 1 61 ? 19.204 0.763 -29.808 1.00 95.94 61 MET A C 1
ATOM 508 O O . MET A 1 61 ? 19.089 1.738 -29.073 1.00 95.94 61 MET A O 1
ATOM 512 N N . LYS A 1 62 ? 20.356 0.513 -30.444 1.00 95.75 62 LYS A N 1
ATOM 513 C CA . LYS A 1 62 ? 21.540 1.388 -30.351 1.00 95.75 62 LYS A CA 1
ATOM 514 C C . LYS A 1 62 ? 21.244 2.816 -30.774 1.00 95.75 62 LYS A C 1
ATOM 516 O O . LYS A 1 62 ? 21.614 3.756 -30.069 1.00 95.75 62 LYS A O 1
ATOM 521 N N . LEU A 1 63 ? 20.591 2.973 -31.920 1.00 95.06 63 LEU A N 1
ATOM 522 C CA . LEU A 1 63 ? 20.249 4.272 -32.476 1.00 95.06 63 LEU A CA 1
ATOM 523 C C . LEU A 1 63 ? 19.263 5.020 -31.569 1.00 95.06 63 LEU A C 1
ATOM 525 O O . LEU A 1 63 ? 19.528 6.163 -31.194 1.00 95.06 63 LEU A O 1
ATOM 529 N N . VAL A 1 64 ? 18.152 4.378 -31.192 1.00 95.44 64 VAL A N 1
ATOM 530 C CA . VAL A 1 64 ? 17.096 5.035 -30.414 1.00 95.44 64 VAL A CA 1
ATOM 531 C C . VAL A 1 64 ? 17.540 5.326 -28.984 1.00 95.44 64 VAL A C 1
ATOM 533 O O . VAL A 1 64 ? 17.286 6.423 -28.499 1.00 95.44 64 VAL A O 1
ATOM 536 N N . THR A 1 65 ? 18.278 4.423 -28.330 1.00 95.81 65 THR A N 1
ATOM 537 C CA . THR A 1 65 ? 18.816 4.660 -26.985 1.00 95.81 65 THR A CA 1
ATOM 538 C C . THR A 1 65 ? 19.763 5.854 -26.995 1.00 95.81 65 THR A C 1
ATOM 540 O O . THR A 1 65 ? 19.592 6.779 -26.204 1.00 95.81 65 THR A O 1
ATOM 543 N N . LYS A 1 66 ? 20.719 5.907 -27.933 1.00 93.62 66 LYS A N 1
ATOM 544 C CA . LYS A 1 66 ? 21.615 7.067 -28.047 1.00 93.62 66 LYS A CA 1
ATOM 545 C C . LYS A 1 66 ? 20.834 8.356 -28.291 1.00 93.62 66 LYS A C 1
ATOM 547 O O . LYS A 1 66 ? 21.079 9.343 -27.610 1.00 93.62 66 LYS A O 1
ATOM 552 N N . PHE A 1 67 ? 19.869 8.340 -29.207 1.00 93.81 67 PHE A N 1
ATOM 553 C CA . PHE A 1 67 ? 19.031 9.502 -29.494 1.00 93.81 67 PHE A CA 1
ATOM 554 C C . PHE A 1 67 ? 18.230 9.977 -28.270 1.00 93.81 67 PHE A C 1
ATOM 556 O O . PHE A 1 67 ? 18.257 11.165 -27.941 1.00 93.81 67 PHE A O 1
ATOM 563 N N . LEU A 1 68 ? 17.533 9.069 -27.583 1.00 94.75 68 LEU A N 1
ATOM 564 C CA . LEU A 1 68 ? 16.657 9.402 -26.461 1.00 94.75 68 LEU A CA 1
ATOM 565 C C . LEU A 1 68 ? 17.439 9.934 -25.262 1.00 94.75 68 LEU A C 1
ATOM 567 O O . LEU A 1 68 ? 17.074 10.980 -24.732 1.00 94.75 68 LEU A O 1
ATOM 571 N N . PHE A 1 69 ? 18.525 9.266 -24.873 1.00 93.56 69 PHE A N 1
ATOM 572 C CA . PHE A 1 69 ? 19.313 9.670 -23.707 1.00 93.56 69 PHE A CA 1
ATOM 573 C C . PHE A 1 69 ? 20.230 10.866 -23.980 1.00 93.56 69 PHE A C 1
ATOM 575 O O . PHE A 1 69 ? 20.567 11.579 -23.045 1.00 93.56 69 PHE A O 1
ATOM 582 N N . HIS A 1 70 ? 20.626 11.116 -25.232 1.00 89.00 70 HIS A N 1
ATOM 583 C CA . HIS A 1 70 ? 21.435 12.291 -25.568 1.00 89.00 70 HIS A CA 1
ATOM 584 C C . HIS A 1 70 ? 20.589 13.549 -25.795 1.00 89.00 70 HIS A C 1
ATOM 586 O O . HIS A 1 70 ? 21.001 14.651 -25.444 1.00 89.00 70 HIS A O 1
ATOM 592 N N . SER A 1 71 ? 19.411 13.414 -26.410 1.00 86.56 71 SER A N 1
ATOM 593 C CA . SER A 1 71 ? 18.601 14.574 -26.806 1.00 86.56 71 SER A CA 1
ATOM 594 C C . SER A 1 71 ? 17.116 14.382 -26.540 1.00 86.56 71 SER A C 1
ATOM 596 O O . SER A 1 71 ? 16.475 15.289 -26.015 1.00 86.56 71 SER A O 1
ATOM 598 N N . GLY A 1 72 ? 16.549 13.216 -26.856 1.00 88.69 72 GLY A N 1
ATOM 599 C CA . GLY A 1 72 ? 15.099 13.032 -26.876 1.00 88.69 72 GLY A CA 1
ATOM 600 C C . GLY A 1 72 ? 14.413 13.325 -25.540 1.00 88.69 72 GLY A C 1
ATOM 601 O O . GLY A 1 72 ? 13.486 14.135 -25.493 1.00 88.69 72 GLY A O 1
ATOM 602 N N . PHE A 1 73 ? 14.900 12.749 -24.441 1.00 92.56 73 PHE A N 1
ATOM 603 C CA . PHE A 1 73 ? 14.353 12.966 -23.099 1.00 92.56 73 PHE A CA 1
ATOM 604 C C . PHE A 1 73 ? 14.677 14.347 -22.514 1.00 92.56 73 PHE A C 1
ATOM 606 O O . PHE A 1 73 ? 13.990 14.791 -21.598 1.00 92.56 73 PHE A O 1
ATOM 613 N N . HIS A 1 74 ? 15.630 15.078 -23.094 1.00 89.44 74 HIS A N 1
ATOM 614 C CA . HIS A 1 74 ? 15.950 16.456 -22.709 1.00 89.44 74 HIS A CA 1
ATOM 615 C C . HIS A 1 74 ? 15.125 17.510 -23.468 1.00 89.44 74 HIS A C 1
ATOM 617 O O . HIS A 1 74 ? 15.237 18.705 -23.194 1.00 89.44 74 HIS A O 1
ATOM 623 N N . THR A 1 75 ? 14.265 17.103 -24.408 1.00 89.25 75 THR A N 1
ATOM 624 C CA . THR A 1 75 ? 13.386 18.027 -25.146 1.00 89.25 75 THR A CA 1
ATOM 625 C C . THR A 1 75 ? 11.979 18.114 -24.567 1.00 89.25 75 THR A C 1
ATOM 627 O O . THR A 1 75 ? 11.580 17.307 -23.733 1.00 89.25 75 THR A O 1
ATOM 630 N N . LYS A 1 76 ? 11.191 19.107 -25.004 1.00 88.06 76 LYS A N 1
ATOM 631 C CA . LYS A 1 76 ? 9.804 19.316 -24.553 1.00 88.06 76 LYS A CA 1
ATOM 632 C C . LYS A 1 76 ? 8.862 18.214 -25.047 1.00 88.06 76 LYS A C 1
ATOM 634 O O . LYS A 1 76 ? 9.026 17.680 -26.142 1.00 88.06 76 LYS A O 1
ATOM 639 N N . LYS A 1 77 ? 7.807 17.946 -24.266 1.00 91.62 77 LYS A N 1
ATOM 640 C CA . LYS A 1 77 ? 6.796 16.915 -24.572 1.00 91.62 77 LYS A CA 1
ATOM 641 C C . LYS A 1 77 ? 6.114 17.162 -25.916 1.00 91.62 77 LYS A C 1
ATOM 643 O O . LYS A 1 77 ? 5.867 16.226 -26.662 1.00 91.62 77 LYS A O 1
ATOM 648 N N . THR A 1 78 ? 5.866 18.428 -26.245 1.00 90.06 78 THR A N 1
ATOM 649 C CA . THR A 1 78 ? 5.263 18.846 -27.518 1.00 90.06 78 THR A CA 1
ATOM 650 C C . THR A 1 78 ? 6.081 18.440 -28.741 1.00 90.06 78 THR A C 1
ATOM 652 O O . THR A 1 78 ? 5.516 18.290 -29.817 1.00 90.06 78 THR A O 1
ATOM 655 N N . LEU A 1 79 ? 7.395 18.259 -28.584 1.00 89.50 79 LEU A N 1
ATOM 656 C CA . LEU A 1 79 ? 8.291 17.877 -29.666 1.00 89.50 79 LEU A CA 1
ATOM 657 C C . LEU A 1 79 ? 8.449 16.356 -29.758 1.00 89.50 79 LEU A C 1
AT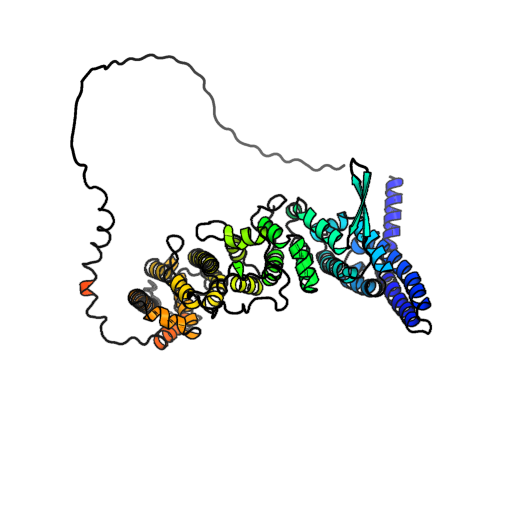OM 659 O O . LEU A 1 79 ? 8.230 15.771 -30.814 1.00 89.50 79 LEU A O 1
ATOM 663 N N . ARG A 1 80 ? 8.804 15.718 -28.636 1.00 91.00 80 ARG A N 1
ATOM 664 C CA . ARG A 1 80 ? 9.095 14.277 -28.589 1.00 91.00 80 ARG A CA 1
ATOM 665 C C . ARG A 1 80 ? 7.853 13.383 -28.517 1.00 91.00 80 ARG A C 1
ATOM 667 O O . ARG A 1 80 ? 7.960 12.173 -28.709 1.00 91.00 80 ARG A O 1
ATOM 674 N N . GLY A 1 81 ? 6.693 13.958 -28.211 1.00 92.62 81 GLY A N 1
ATOM 675 C CA . GLY A 1 81 ? 5.476 13.225 -27.877 1.00 92.62 81 GLY A CA 1
ATOM 676 C C . GLY A 1 81 ? 5.516 12.601 -26.475 1.00 92.62 81 GLY A C 1
ATOM 677 O O . GLY A 1 81 ? 6.399 12.916 -25.669 1.00 92.62 81 GLY A O 1
ATOM 678 N N . PRO A 1 82 ? 4.549 11.728 -26.159 1.00 95.00 82 PRO A N 1
ATOM 679 C CA . PRO A 1 82 ? 4.505 11.058 -24.873 1.00 95.00 82 PRO A CA 1
ATOM 680 C C . PRO A 1 82 ? 5.709 10.141 -24.626 1.00 95.00 82 PRO A C 1
ATOM 682 O O . PRO A 1 82 ? 6.176 9.455 -25.535 1.00 95.00 82 PRO A O 1
ATOM 685 N N . ALA A 1 83 ? 6.209 10.105 -23.390 1.00 95.44 83 ALA A N 1
ATOM 686 C CA . ALA A 1 83 ? 7.346 9.255 -23.023 1.00 95.44 83 ALA A CA 1
ATOM 687 C C . ALA A 1 83 ? 6.998 7.760 -23.073 1.00 95.44 83 ALA A C 1
ATOM 689 O O . ALA A 1 83 ? 7.822 6.952 -23.496 1.00 95.44 83 ALA A O 1
ATOM 690 N N . ASN A 1 84 ? 5.772 7.401 -22.679 1.00 95.62 84 ASN A N 1
ATOM 691 C CA . ASN A 1 84 ? 5.313 6.012 -22.697 1.00 95.62 84 ASN A CA 1
ATOM 692 C C . ASN A 1 84 ? 5.273 5.428 -24.112 1.00 95.62 84 ASN A C 1
ATOM 694 O O . ASN A 1 84 ? 5.646 4.276 -24.273 1.00 95.62 84 ASN A O 1
ATOM 698 N N . ASP A 1 85 ? 4.965 6.218 -25.143 1.00 95.81 85 ASP A N 1
ATOM 699 C CA . ASP A 1 85 ? 5.021 5.736 -26.527 1.00 95.81 85 ASP A CA 1
ATOM 700 C C . ASP A 1 85 ? 6.423 5.258 -26.929 1.00 95.81 85 ASP A C 1
ATOM 702 O O . ASP A 1 85 ? 6.569 4.346 -27.738 1.00 95.81 85 ASP A O 1
ATOM 706 N N . TRP A 1 86 ? 7.473 5.906 -26.412 1.00 96.25 86 TRP A N 1
ATOM 707 C CA . TRP A 1 86 ? 8.851 5.487 -26.673 1.00 96.25 86 TRP A CA 1
ATOM 708 C C . TRP A 1 86 ? 9.167 4.181 -25.960 1.00 96.25 86 TRP A C 1
ATOM 710 O O . TRP A 1 86 ? 9.796 3.306 -26.551 1.00 96.25 86 TRP A O 1
ATOM 720 N N . PHE A 1 87 ? 8.699 4.035 -24.719 1.00 96.12 87 PHE A N 1
ATOM 721 C CA . PHE A 1 87 ? 8.761 2.765 -24.008 1.00 96.12 87 PHE A CA 1
ATOM 722 C C . PHE A 1 87 ? 8.033 1.668 -24.794 1.00 96.12 87 PHE A C 1
ATOM 724 O O . PHE A 1 87 ? 8.649 0.656 -25.104 1.00 96.12 87 PHE A O 1
ATOM 731 N N . ASP A 1 88 ? 6.783 1.889 -25.200 1.00 96.00 88 ASP A N 1
ATOM 732 C CA . ASP A 1 88 ? 5.971 0.901 -25.915 1.00 96.00 88 ASP A CA 1
ATOM 733 C C . ASP A 1 88 ? 6.555 0.551 -27.298 1.00 96.00 88 ASP A C 1
ATOM 735 O O . ASP A 1 88 ? 6.411 -0.581 -27.752 1.00 96.00 88 ASP A O 1
ATOM 739 N N . ALA A 1 89 ? 7.272 1.473 -27.951 1.00 95.69 89 ALA A N 1
ATOM 740 C CA . ALA A 1 89 ? 7.978 1.198 -29.204 1.00 95.69 89 ALA A CA 1
ATOM 741 C C . ALA A 1 89 ? 9.285 0.399 -29.008 1.00 95.69 89 ALA A C 1
ATOM 743 O O . ALA A 1 89 ? 9.647 -0.404 -29.868 1.00 95.69 89 ALA A O 1
ATOM 744 N N . MET A 1 90 ? 9.998 0.593 -27.892 1.00 96.19 90 MET A N 1
ATOM 745 C CA . MET A 1 90 ? 11.212 -0.171 -27.550 1.00 96.19 90 MET A CA 1
ATOM 746 C C . MET A 1 90 ? 10.893 -1.545 -26.949 1.00 96.19 90 MET A C 1
ATOM 748 O O . MET A 1 90 ? 11.635 -2.505 -27.158 1.00 96.19 90 MET A O 1
ATOM 752 N N . ASN A 1 91 ? 9.789 -1.645 -26.208 1.00 95.56 91 ASN A N 1
ATOM 753 C CA . ASN A 1 91 ? 9.426 -2.812 -25.414 1.00 95.56 91 ASN A CA 1
ATOM 754 C C . ASN A 1 91 ? 9.396 -4.138 -26.195 1.00 95.56 91 ASN A C 1
ATOM 756 O O . ASN A 1 91 ? 9.874 -5.133 -25.658 1.00 95.56 91 ASN A O 1
ATOM 760 N N . PRO A 1 92 ? 8.912 -4.201 -27.451 1.00 93.50 92 PRO A N 1
ATOM 761 C CA . PRO A 1 92 ? 8.929 -5.442 -28.211 1.00 93.50 92 PRO A CA 1
ATOM 762 C C . PRO A 1 92 ? 10.347 -5.988 -28.408 1.00 93.50 92 PRO A C 1
ATOM 764 O O . PRO A 1 92 ? 10.591 -7.161 -28.152 1.00 93.50 92 PRO A O 1
ATOM 767 N N . TYR A 1 93 ? 11.324 -5.149 -28.752 1.00 93.75 93 TYR A N 1
ATOM 768 C CA . TYR A 1 93 ? 12.718 -5.591 -28.887 1.00 93.75 93 TYR A CA 1
ATOM 769 C C . TYR A 1 93 ? 13.284 -6.136 -27.579 1.00 93.75 93 TYR A C 1
ATOM 771 O O . TYR A 1 93 ? 13.959 -7.165 -27.573 1.00 93.75 93 TYR A O 1
ATOM 779 N N . LEU A 1 94 ? 12.973 -5.452 -26.474 1.00 94.00 94 LEU A N 1
ATOM 780 C CA . LEU A 1 94 ? 13.343 -5.895 -25.137 1.00 94.00 94 LEU A CA 1
ATOM 781 C C . LEU A 1 94 ? 12.638 -7.208 -24.787 1.00 94.00 94 LEU A C 1
ATOM 783 O O . LEU A 1 94 ? 13.230 -8.061 -24.158 1.00 94.00 94 LEU A O 1
ATOM 787 N N . TYR A 1 95 ? 11.408 -7.453 -25.211 1.00 90.94 95 TYR A N 1
ATOM 788 C CA . TYR A 1 95 ? 10.727 -8.700 -24.873 1.00 90.94 95 TYR A CA 1
ATOM 789 C C . TYR A 1 95 ? 11.300 -9.922 -25.617 1.00 90.94 95 TYR A C 1
ATOM 791 O O . TYR A 1 95 ? 11.498 -10.972 -25.005 1.00 90.94 95 TYR A O 1
ATOM 799 N N . TYR A 1 96 ? 11.616 -9.792 -26.910 1.00 87.06 96 TYR A N 1
ATOM 800 C CA . TYR A 1 96 ? 11.958 -10.945 -27.760 1.00 87.06 96 TYR A CA 1
ATOM 801 C C . TYR A 1 96 ? 13.410 -11.436 -27.658 1.00 87.06 96 TYR A C 1
ATOM 803 O O . TYR A 1 96 ? 13.629 -12.636 -27.787 1.00 87.06 96 TYR A O 1
ATOM 811 N N . SER A 1 97 ? 14.399 -10.563 -27.424 1.00 90.44 97 SER A N 1
ATOM 812 C CA . SER A 1 97 ? 15.819 -10.965 -27.401 1.00 90.44 97 SER A CA 1
ATOM 813 C C . SER A 1 97 ? 16.496 -10.619 -26.076 1.00 90.44 97 SER A C 1
ATOM 815 O O . SER A 1 97 ? 16.623 -9.446 -25.710 1.00 90.44 97 SER A O 1
ATOM 817 N N . SER A 1 98 ? 17.004 -11.648 -25.390 1.00 92.12 98 SER A N 1
ATOM 818 C CA . SER A 1 98 ? 17.846 -11.505 -24.193 1.00 92.12 98 SER A CA 1
ATOM 819 C C . SER A 1 98 ? 19.131 -10.737 -24.493 1.00 92.12 98 SER A C 1
ATOM 821 O O . SER A 1 98 ? 19.555 -9.915 -23.686 1.00 92.12 98 SER A O 1
ATOM 823 N N . ARG A 1 99 ? 19.712 -10.899 -25.688 1.00 92.19 99 ARG A N 1
ATOM 824 C CA . ARG A 1 99 ? 20.914 -10.170 -26.111 1.00 92.19 99 ARG A CA 1
ATOM 825 C C . ARG A 1 99 ? 20.674 -8.667 -26.228 1.00 92.19 99 ARG A C 1
ATOM 827 O O . ARG A 1 99 ? 21.496 -7.872 -25.768 1.00 92.19 99 ARG A O 1
ATOM 834 N N . ILE A 1 100 ? 19.553 -8.267 -26.832 1.00 94.69 100 ILE A N 1
ATOM 835 C CA . ILE A 1 100 ? 19.180 -6.851 -26.947 1.00 94.69 100 ILE A CA 1
ATOM 836 C C . ILE A 1 100 ? 18.903 -6.262 -25.561 1.00 94.69 100 ILE A C 1
ATOM 838 O O . ILE A 1 100 ? 19.403 -5.174 -25.262 1.00 94.69 100 ILE A O 1
ATOM 842 N N . ARG A 1 101 ? 18.154 -6.975 -24.706 1.00 95.00 101 ARG A N 1
ATOM 843 C CA . ARG A 1 101 ? 17.932 -6.558 -23.311 1.00 95.00 101 ARG A CA 1
ATOM 844 C C . ARG A 1 101 ? 19.230 -6.378 -22.558 1.00 95.00 101 ARG A C 1
ATOM 846 O O . ARG A 1 101 ? 19.415 -5.340 -21.933 1.00 95.00 101 ARG A O 1
ATOM 853 N N . ARG A 1 102 ? 20.121 -7.369 -22.633 1.00 94.75 102 ARG A N 1
ATOM 854 C CA . ARG A 1 102 ? 21.407 -7.363 -21.941 1.00 94.75 102 ARG A CA 1
ATOM 855 C C . ARG A 1 102 ? 22.211 -6.126 -22.314 1.00 94.75 102 ARG A C 1
ATOM 857 O O . ARG A 1 102 ? 22.590 -5.356 -21.435 1.00 94.75 102 ARG A O 1
ATOM 864 N N . TRP A 1 103 ? 22.366 -5.886 -23.618 1.00 95.75 103 TRP A N 1
ATOM 865 C CA . TRP A 1 103 ? 23.043 -4.699 -24.133 1.00 95.75 103 TRP A CA 1
ATOM 866 C C . TRP A 1 103 ? 22.377 -3.401 -23.649 1.00 95.75 103 TRP A C 1
ATOM 868 O O . TRP A 1 103 ? 23.064 -2.472 -23.230 1.00 95.75 103 TRP A O 1
ATOM 878 N N . PHE A 1 104 ? 21.041 -3.332 -23.668 1.00 96.94 104 PHE A N 1
ATOM 879 C CA . PHE A 1 104 ? 20.311 -2.158 -23.193 1.00 96.94 104 PHE A CA 1
ATOM 880 C C . PHE A 1 104 ? 20.546 -1.910 -21.699 1.00 96.94 104 PHE A C 1
ATOM 882 O O . PHE A 1 104 ? 20.858 -0.787 -21.318 1.00 96.94 104 PHE A O 1
ATOM 889 N N . CYS A 1 105 ? 20.444 -2.933 -20.850 1.00 96.62 105 CYS A N 1
ATOM 890 C CA . CYS A 1 105 ? 20.691 -2.817 -19.414 1.00 96.62 105 CYS A CA 1
ATOM 891 C C . CYS A 1 105 ? 22.132 -2.377 -19.116 1.00 96.62 105 CYS A C 1
ATOM 893 O O . CYS A 1 105 ? 22.339 -1.471 -18.303 1.00 96.62 105 CYS A O 1
ATOM 895 N N . GLU A 1 106 ? 23.114 -2.956 -19.813 1.00 94.56 106 GLU A N 1
ATOM 896 C CA . GLU A 1 106 ? 24.529 -2.588 -19.698 1.00 94.56 106 GLU A CA 1
ATOM 897 C C . GLU A 1 106 ? 24.773 -1.116 -20.042 1.00 94.56 106 GLU A C 1
ATOM 899 O O . GLU A 1 106 ? 25.314 -0.362 -19.231 1.00 94.56 106 GLU A O 1
ATOM 904 N N . GLU A 1 107 ? 24.346 -0.688 -21.229 1.00 95.06 107 GLU A N 1
ATOM 905 C CA . GLU A 1 107 ? 24.575 0.672 -21.726 1.00 95.06 107 GLU A CA 1
ATOM 906 C C . GLU A 1 107 ? 23.721 1.724 -21.029 1.00 95.06 107 GLU A C 1
ATOM 908 O O . GLU A 1 107 ? 24.119 2.888 -20.931 1.00 95.06 107 GLU A O 1
ATOM 913 N N . VAL A 1 108 ? 22.520 1.357 -20.582 1.00 95.69 108 VAL A N 1
ATOM 914 C CA . VAL A 1 108 ? 21.599 2.325 -19.997 1.00 95.69 108 VAL A CA 1
ATOM 915 C C . VAL A 1 108 ? 21.825 2.493 -18.509 1.00 95.69 108 VAL A C 1
ATOM 917 O O . VAL A 1 108 ? 21.852 3.633 -18.066 1.00 95.69 108 VAL A O 1
ATOM 920 N N . PHE A 1 109 ? 22.006 1.413 -17.753 1.00 95.81 109 PHE A N 1
ATOM 921 C CA . PHE A 1 109 ? 21.952 1.466 -16.291 1.00 95.81 109 PHE A CA 1
ATOM 922 C C . PHE A 1 109 ? 23.237 0.996 -15.610 1.00 95.81 109 PHE A C 1
ATOM 924 O O . PHE A 1 109 ? 23.615 1.570 -14.592 1.00 95.81 109 PHE A O 1
ATOM 931 N N . ILE A 1 110 ? 23.937 -0.009 -16.148 1.00 93.75 110 ILE A N 1
ATOM 932 C CA . ILE A 1 110 ? 25.141 -0.546 -15.489 1.00 93.75 110 ILE A CA 1
ATOM 933 C C . ILE A 1 110 ? 26.340 0.389 -15.686 1.00 93.75 110 ILE A C 1
ATOM 935 O O . ILE A 1 110 ? 27.025 0.704 -14.714 1.00 93.75 110 ILE A O 1
ATOM 939 N N . LYS A 1 111 ? 26.570 0.872 -16.917 1.00 93.19 111 LYS A N 1
ATOM 940 C CA . LYS A 1 111 ? 27.629 1.852 -17.228 1.00 93.19 111 LYS A CA 1
ATOM 941 C C . LYS A 1 111 ? 27.341 3.253 -16.682 1.00 93.19 111 LYS A C 1
ATOM 943 O O . LYS A 1 111 ? 28.271 4.024 -16.483 1.00 93.19 111 LYS A O 1
ATOM 948 N N . HIS A 1 112 ? 26.067 3.566 -16.454 1.00 93.44 112 HIS A N 1
ATOM 949 C CA . HIS A 1 112 ? 25.566 4.894 -16.098 1.00 93.44 112 HIS A CA 1
ATOM 950 C C . HIS A 1 112 ? 24.597 4.812 -14.910 1.00 93.44 112 HIS A C 1
ATOM 952 O O . HIS A 1 112 ? 23.390 5.043 -15.049 1.00 93.44 112 HIS A O 1
ATOM 958 N N . ARG A 1 113 ? 25.110 4.428 -13.735 1.00 92.75 113 ARG A N 1
ATOM 959 C CA . ARG A 1 113 ? 24.294 4.189 -12.529 1.00 92.75 113 ARG A CA 1
ATOM 960 C C . ARG A 1 113 ? 23.604 5.451 -12.009 1.00 92.75 113 ARG A C 1
ATOM 962 O O . ARG A 1 113 ? 22.539 5.366 -11.403 1.00 92.75 113 ARG A O 1
ATOM 969 N N . GLU A 1 114 ? 24.154 6.625 -12.297 1.00 94.62 114 GLU A N 1
ATOM 970 C CA . GLU A 1 114 ? 23.566 7.925 -11.976 1.00 94.62 114 GLU A CA 1
ATOM 971 C C . GLU A 1 114 ? 22.167 8.107 -12.582 1.00 94.62 114 GLU A C 1
ATOM 973 O O . GLU A 1 114 ? 21.341 8.835 -12.037 1.00 94.62 114 GLU A O 1
ATOM 978 N N . ARG A 1 115 ? 21.845 7.387 -13.667 1.00 96.12 115 ARG A N 1
ATOM 979 C CA . ARG A 1 115 ? 20.548 7.499 -14.347 1.00 96.12 115 ARG A CA 1
ATOM 980 C C . ARG A 1 115 ? 19.366 7.044 -13.499 1.00 96.12 115 ARG A C 1
ATOM 982 O O . ARG A 1 115 ? 18.261 7.524 -13.743 1.00 96.12 115 ARG A O 1
ATOM 989 N N . PHE A 1 116 ? 19.572 6.181 -12.501 1.00 96.81 116 PHE A N 1
ATOM 990 C CA . PHE A 1 116 ? 18.513 5.854 -11.542 1.00 96.81 116 PHE A CA 1
ATOM 991 C C . PHE A 1 116 ? 18.063 7.108 -10.783 1.00 96.81 116 PHE A C 1
ATOM 993 O O . PHE A 1 116 ? 16.871 7.403 -10.753 1.00 96.81 116 PHE A O 1
ATOM 1000 N N . CYS A 1 117 ? 19.011 7.885 -10.249 1.00 96.62 117 CYS A N 1
ATOM 1001 C CA . CYS A 1 117 ? 18.717 9.155 -9.583 1.00 96.62 117 CYS A CA 1
ATOM 1002 C C . CYS A 1 117 ? 18.213 10.200 -10.586 1.00 96.62 117 CYS A C 1
ATOM 1004 O O . CYS A 1 117 ? 17.127 10.759 -10.412 1.00 96.62 117 CYS A O 1
ATOM 1006 N N . ALA A 1 118 ? 18.935 10.371 -11.699 1.00 95.75 118 ALA A N 1
ATOM 1007 C CA . ALA A 1 118 ? 18.646 11.406 -12.685 1.00 95.75 118 ALA A CA 1
ATOM 1008 C C . ALA A 1 118 ? 17.211 11.322 -13.227 1.00 95.75 118 ALA A C 1
ATOM 1010 O O . ALA A 1 118 ? 16.554 12.344 -13.405 1.00 95.75 118 ALA A O 1
ATOM 1011 N N . TYR A 1 119 ? 16.695 10.112 -13.480 1.00 96.56 119 TYR A N 1
ATOM 1012 C CA . TYR A 1 119 ? 15.375 9.926 -14.087 1.00 96.56 119 TYR A CA 1
ATOM 1013 C C . TYR A 1 119 ? 14.233 9.645 -13.109 1.00 96.56 119 TYR A C 1
ATOM 1015 O O . TYR A 1 119 ? 13.084 9.847 -13.499 1.00 96.56 119 TYR A O 1
ATOM 1023 N N . LEU A 1 120 ? 14.501 9.216 -11.871 1.00 96.56 120 LEU A N 1
ATOM 1024 C CA . LEU A 1 120 ? 13.450 9.004 -10.864 1.00 96.56 120 LEU A CA 1
ATOM 1025 C C . LEU A 1 120 ? 13.302 10.181 -9.900 1.00 96.56 120 LEU A C 1
ATOM 1027 O O . LEU A 1 120 ? 12.180 10.481 -9.502 1.00 96.56 120 LEU A O 1
ATOM 1031 N N . LEU A 1 121 ? 14.403 10.847 -9.543 1.00 94.81 121 LEU A N 1
ATOM 1032 C CA . LEU A 1 121 ? 14.442 11.865 -8.493 1.00 94.81 121 LEU A CA 1
ATOM 1033 C C . LEU A 1 121 ? 14.737 13.266 -9.038 1.00 94.81 121 LEU A C 1
ATOM 1035 O O . LEU A 1 121 ? 14.035 14.208 -8.688 1.00 94.81 121 LEU A O 1
ATOM 1039 N N . GLU A 1 122 ? 15.715 13.431 -9.928 1.00 94.62 122 GLU A N 1
ATOM 1040 C CA . GLU A 1 122 ? 16.122 14.768 -10.400 1.00 94.62 122 GLU A CA 1
ATOM 1041 C C . GLU A 1 122 ? 15.278 15.271 -11.579 1.00 94.62 122 GLU A C 1
ATOM 1043 O O . GLU A 1 122 ? 15.032 16.472 -11.717 1.00 94.62 122 GLU A O 1
ATOM 1048 N N . CYS A 1 123 ? 14.814 14.362 -12.445 1.00 93.19 123 CYS A N 1
ATOM 1049 C CA . CYS A 1 123 ? 14.149 14.726 -13.691 1.00 93.19 123 CYS A CA 1
ATOM 1050 C C . CYS A 1 123 ? 12.906 15.578 -13.412 1.00 93.19 123 CYS A C 1
ATOM 1052 O O . CYS A 1 123 ? 11.978 15.081 -12.775 1.00 93.19 123 CYS A O 1
ATOM 1054 N N . PRO A 1 124 ? 12.799 16.810 -13.944 1.00 90.94 124 PRO A N 1
ATOM 1055 C CA . PRO A 1 124 ? 11.660 17.690 -13.676 1.00 90.94 124 PRO A CA 1
ATOM 1056 C C . PRO A 1 124 ? 10.369 17.229 -14.369 1.00 90.94 124 PRO A C 1
ATOM 1058 O O . PRO A 1 124 ? 9.279 17.694 -14.043 1.00 90.94 124 PRO A O 1
ATOM 1061 N N . SER A 1 125 ? 10.462 16.331 -15.355 1.00 93.88 125 SER A N 1
ATOM 1062 C CA . SER A 1 125 ? 9.300 15.852 -16.097 1.00 93.88 125 SER A CA 1
ATOM 1063 C C . SER A 1 125 ? 8.666 14.650 -15.402 1.00 93.88 125 SER A C 1
ATOM 1065 O O . SER A 1 125 ? 9.151 13.528 -15.530 1.00 93.88 125 SER A O 1
ATOM 1067 N N . THR A 1 126 ? 7.516 14.862 -14.757 1.00 93.81 126 THR A N 1
ATOM 1068 C CA . THR A 1 126 ? 6.725 13.791 -14.123 1.00 93.81 126 THR A CA 1
ATOM 1069 C C . THR A 1 126 ? 6.416 12.638 -15.079 1.00 93.81 126 THR A C 1
ATOM 1071 O O . THR A 1 126 ? 6.432 11.478 -14.689 1.00 93.81 126 THR A O 1
ATOM 1074 N N . GLU A 1 127 ? 6.166 12.940 -16.354 1.00 95.69 127 GLU A N 1
ATOM 1075 C CA . GLU A 1 127 ? 5.911 11.920 -17.371 1.00 95.69 127 GLU A CA 1
ATOM 1076 C C . GLU A 1 127 ? 7.122 11.004 -17.602 1.00 95.69 127 GLU A C 1
ATOM 1078 O O . GLU A 1 127 ? 6.955 9.791 -17.715 1.00 95.69 127 GLU A O 1
ATOM 1083 N N . LEU A 1 128 ? 8.333 11.569 -17.659 1.00 96.38 128 LEU A N 1
ATOM 1084 C CA . LEU A 1 128 ? 9.552 10.773 -17.787 1.00 96.38 128 LEU A CA 1
ATOM 1085 C C . LEU A 1 128 ? 9.779 9.946 -16.524 1.00 96.38 128 LEU A C 1
ATOM 1087 O O . LEU A 1 128 ? 10.003 8.745 -16.647 1.00 96.38 128 LEU A O 1
ATOM 1091 N N . ARG A 1 129 ? 9.614 10.542 -15.334 1.00 96.50 129 ARG A N 1
ATOM 1092 C CA . ARG A 1 129 ? 9.696 9.801 -14.064 1.00 96.50 129 ARG A CA 1
ATOM 1093 C C . ARG A 1 129 ? 8.745 8.601 -14.051 1.00 96.50 129 ARG A C 1
ATOM 1095 O O . ARG A 1 129 ? 9.161 7.498 -13.722 1.00 96.50 129 ARG A O 1
ATOM 1102 N N . ASN A 1 130 ? 7.497 8.783 -14.489 1.00 96.69 130 ASN A N 1
ATOM 1103 C CA . ASN A 1 130 ? 6.511 7.702 -14.583 1.00 96.69 130 ASN A CA 1
ATOM 1104 C C . ASN A 1 130 ? 6.914 6.613 -15.592 1.00 96.69 130 ASN A C 1
ATOM 1106 O O . ASN A 1 130 ? 6.725 5.429 -15.321 1.00 96.69 130 ASN A O 1
ATOM 1110 N N . MET A 1 131 ? 7.473 6.991 -16.746 1.00 97.44 131 MET A N 1
ATOM 1111 C CA . MET A 1 131 ? 7.956 6.022 -17.734 1.00 97.44 131 MET A CA 1
ATOM 1112 C C . MET A 1 131 ? 9.115 5.191 -17.169 1.00 97.44 131 MET A C 1
ATOM 1114 O O . MET A 1 131 ? 9.081 3.967 -17.265 1.00 97.44 131 MET A O 1
ATOM 1118 N N . PHE A 1 132 ? 10.094 5.816 -16.505 1.00 97.94 132 PHE A N 1
ATOM 1119 C CA . PHE A 1 132 ? 11.197 5.090 -15.864 1.00 97.94 132 PHE A CA 1
ATOM 1120 C C . PHE A 1 132 ? 10.730 4.233 -14.682 1.00 97.94 132 PHE A C 1
ATOM 1122 O O . PHE A 1 132 ? 11.191 3.099 -14.540 1.00 97.94 132 PHE A O 1
ATOM 1129 N N . ALA A 1 133 ? 9.746 4.709 -13.913 1.00 97.31 133 ALA A N 1
ATOM 1130 C CA . ALA A 1 133 ? 9.092 3.930 -12.864 1.00 97.31 133 ALA A CA 1
ATOM 1131 C C . ALA A 1 133 ? 8.338 2.694 -13.398 1.00 97.31 133 ALA A C 1
ATOM 1133 O O . ALA A 1 133 ? 8.093 1.759 -12.642 1.00 97.31 133 ALA A O 1
ATOM 1134 N N . LYS A 1 134 ? 8.005 2.652 -14.699 1.00 97.50 134 LYS A N 1
ATOM 1135 C CA . LYS A 1 134 ? 7.461 1.475 -15.403 1.00 97.50 134 LYS A CA 1
ATOM 1136 C C . LYS A 1 134 ? 8.565 0.616 -16.035 1.00 97.50 134 LYS A C 1
ATOM 1138 O O . LYS A 1 134 ? 8.519 -0.609 -15.931 1.00 97.50 134 LYS A O 1
ATOM 1143 N N . LEU A 1 135 ? 9.549 1.246 -16.680 1.00 98.06 135 LEU A N 1
ATOM 1144 C CA . LEU A 1 135 ? 10.630 0.587 -17.421 1.00 98.06 135 LEU A CA 1
ATOM 1145 C C . LEU A 1 135 ? 11.540 -0.236 -16.505 1.00 98.06 135 LEU A C 1
ATOM 1147 O O . LEU A 1 135 ? 11.786 -1.402 -16.793 1.00 98.06 135 LEU A O 1
ATOM 1151 N N . ILE A 1 136 ? 12.026 0.346 -15.406 1.00 98.31 136 ILE A N 1
ATOM 1152 C CA . ILE A 1 136 ? 12.979 -0.314 -14.501 1.00 98.31 136 ILE A CA 1
ATOM 1153 C C . ILE A 1 136 ? 12.423 -1.626 -13.923 1.00 98.31 136 ILE A C 1
ATOM 1155 O O . ILE A 1 136 ? 13.071 -2.659 -14.109 1.00 98.31 136 ILE A O 1
ATOM 1159 N N . PRO A 1 137 ? 11.235 -1.659 -13.284 1.00 97.94 137 PRO A N 1
ATOM 1160 C CA . PRO A 1 137 ? 10.702 -2.909 -12.743 1.00 97.94 137 PRO A CA 1
ATOM 1161 C C . PRO A 1 137 ? 10.318 -3.902 -13.847 1.00 97.94 137 PRO A C 1
ATOM 1163 O O . PRO A 1 137 ? 10.408 -5.110 -13.639 1.00 97.94 137 PRO A O 1
ATOM 1166 N N . HIS A 1 138 ? 9.933 -3.423 -15.039 1.00 97.44 138 HIS A N 1
ATOM 1167 C CA . HIS A 1 138 ? 9.720 -4.299 -16.190 1.00 97.44 138 HIS A CA 1
ATOM 1168 C C . HIS A 1 138 ? 11.012 -5.003 -16.617 1.00 97.44 138 HIS A C 1
ATOM 1170 O O . HIS A 1 138 ? 11.000 -6.221 -16.767 1.00 97.44 138 HIS A O 1
ATOM 1176 N N . LEU A 1 139 ? 12.119 -4.262 -16.747 1.00 97.62 139 LEU A N 1
ATOM 1177 C CA . LEU A 1 139 ? 13.434 -4.819 -17.067 1.00 97.62 139 LEU A CA 1
ATOM 1178 C C . LEU A 1 139 ? 13.902 -5.809 -16.002 1.00 97.62 139 LEU A C 1
ATOM 1180 O O . LEU A 1 139 ? 14.315 -6.909 -16.355 1.00 97.62 139 LEU A O 1
ATOM 1184 N N . CYS A 1 140 ? 13.794 -5.455 -14.717 1.00 97.50 140 CYS A N 1
ATOM 1185 C CA . CYS A 1 140 ? 14.154 -6.354 -13.616 1.00 97.50 140 CYS A CA 1
ATOM 1186 C C . CYS A 1 140 ? 13.405 -7.689 -13.726 1.00 97.50 140 CYS A C 1
ATOM 1188 O O . CYS A 1 140 ? 14.022 -8.739 -13.641 1.00 97.50 140 CYS A O 1
ATOM 1190 N N . HIS A 1 141 ? 12.100 -7.657 -14.008 1.00 96.75 141 HIS A N 1
ATOM 1191 C CA . HIS A 1 141 ? 11.294 -8.869 -14.148 1.00 96.75 141 HIS A CA 1
ATOM 1192 C C . HIS A 1 141 ? 11.669 -9.717 -15.373 1.00 96.75 141 HIS A C 1
ATOM 1194 O O . HIS A 1 141 ? 11.908 -10.916 -15.253 1.00 96.75 141 HIS A O 1
ATOM 1200 N N . ILE A 1 142 ? 11.730 -9.123 -16.571 1.00 95.12 142 ILE A N 1
ATOM 1201 C CA . ILE A 1 142 ? 11.964 -9.902 -17.802 1.00 95.12 142 ILE A CA 1
ATOM 1202 C C . ILE A 1 142 ? 13.393 -10.452 -17.894 1.00 95.12 142 ILE A C 1
ATOM 1204 O O . ILE A 1 142 ? 13.607 -11.458 -18.565 1.00 95.12 142 ILE A O 1
ATOM 1208 N N . THR A 1 143 ? 14.354 -9.819 -17.213 1.00 94.88 143 THR A N 1
ATOM 1209 C CA . THR A 1 143 ? 15.755 -10.270 -17.163 1.00 94.88 143 THR A CA 1
ATOM 1210 C C . THR A 1 143 ? 16.007 -11.358 -16.120 1.00 94.88 143 THR A C 1
ATOM 1212 O O . THR A 1 143 ? 17.081 -11.947 -16.126 1.00 94.88 143 THR A O 1
ATOM 1215 N N . ASN A 1 144 ? 15.026 -11.715 -15.281 1.00 91.50 144 ASN A N 1
ATOM 1216 C CA . ASN A 1 144 ? 15.160 -12.827 -14.327 1.00 91.50 144 ASN A CA 1
ATOM 1217 C C . ASN A 1 144 ? 15.424 -14.181 -15.010 1.00 91.50 144 ASN A C 1
ATOM 1219 O O . ASN A 1 144 ? 15.914 -15.109 -14.374 1.00 91.50 144 ASN A O 1
ATOM 1223 N N . LYS A 1 145 ? 15.083 -14.302 -16.298 1.00 88.56 145 LYS A N 1
ATOM 1224 C CA . LYS A 1 145 ? 15.323 -15.497 -17.121 1.00 88.56 145 LYS A CA 1
ATOM 1225 C C . LYS A 1 145 ? 16.611 -15.412 -17.948 1.00 88.56 145 LYS A C 1
ATOM 1227 O O . LYS A 1 145 ? 16.904 -16.347 -18.687 1.00 88.56 145 LYS A O 1
ATOM 1232 N N . ASP A 1 146 ? 17.332 -14.297 -17.863 1.00 91.25 146 ASP A N 1
ATOM 1233 C CA . ASP A 1 146 ? 18.542 -14.049 -18.643 1.00 91.25 146 ASP A CA 1
ATOM 1234 C C . ASP A 1 146 ? 19.798 -14.511 -17.900 1.00 91.25 146 ASP A C 1
ATOM 1236 O O . ASP A 1 146 ? 19.798 -14.751 -16.691 1.00 91.25 146 ASP A O 1
ATOM 1240 N N . GLU A 1 147 ? 20.901 -14.604 -18.641 1.00 89.25 147 GLU A N 1
ATOM 1241 C CA . GLU A 1 147 ? 22.225 -14.812 -18.065 1.00 89.25 147 GLU A CA 1
ATOM 1242 C C . GLU A 1 147 ? 22.617 -13.645 -17.153 1.00 89.25 147 GLU A C 1
ATOM 1244 O O . GLU A 1 147 ? 22.334 -12.474 -17.432 1.00 89.25 147 GLU A O 1
ATOM 1249 N N . LYS A 1 148 ? 23.339 -13.965 -16.079 1.00 91.88 148 LYS A N 1
ATOM 1250 C CA . LYS A 1 148 ? 23.823 -12.979 -15.111 1.00 91.88 148 LYS A CA 1
ATOM 1251 C C . LYS A 1 148 ? 24.851 -12.033 -15.735 1.00 91.88 148 LYS A C 1
ATOM 1253 O O . LYS A 1 148 ? 25.526 -12.355 -16.715 1.00 91.88 148 LYS A O 1
ATOM 1258 N N . PHE A 1 149 ? 24.960 -10.838 -15.170 1.00 89.75 149 PHE A N 1
A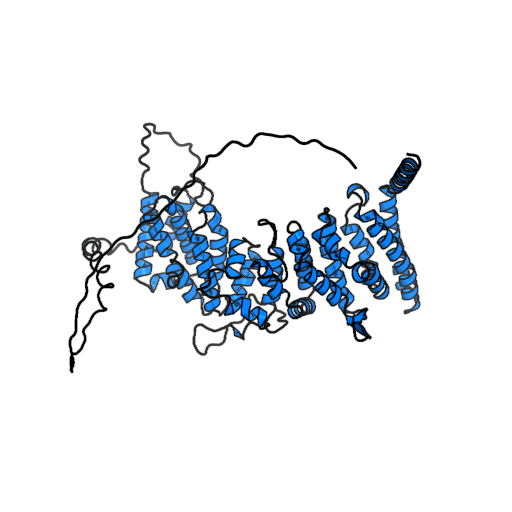TOM 1259 C CA . PHE A 1 149 ? 25.964 -9.845 -15.532 1.00 89.75 149 PHE A CA 1
ATOM 1260 C C . PHE A 1 149 ? 27.209 -10.047 -14.679 1.00 89.75 149 PHE A C 1
ATOM 1262 O O . PHE A 1 149 ? 27.109 -10.152 -13.456 1.00 89.75 149 PHE A O 1
ATOM 1269 N N . GLU A 1 150 ? 28.371 -10.055 -15.324 1.00 86.12 150 GLU A N 1
ATOM 1270 C CA . GLU A 1 150 ? 29.658 -10.040 -14.640 1.00 86.12 150 GLU A CA 1
ATOM 1271 C C . GLU A 1 150 ? 29.978 -8.613 -14.196 1.00 86.12 150 GLU A C 1
ATOM 1273 O O . GLU A 1 150 ? 30.011 -7.676 -15.000 1.00 86.12 150 GLU A O 1
ATOM 1278 N N . ILE A 1 151 ? 30.206 -8.438 -12.898 1.00 78.88 151 ILE A N 1
ATOM 1279 C CA . ILE A 1 151 ? 30.655 -7.175 -12.325 1.00 78.88 151 ILE A CA 1
ATOM 1280 C C . ILE A 1 151 ? 32.068 -7.379 -11.804 1.00 78.88 151 ILE A C 1
ATOM 1282 O O . ILE A 1 151 ? 32.309 -8.172 -10.894 1.00 78.88 151 ILE A O 1
ATOM 1286 N N . HIS A 1 152 ? 33.003 -6.622 -12.370 1.00 78.50 152 HIS A N 1
ATOM 1287 C CA . HIS A 1 152 ? 34.379 -6.580 -11.897 1.00 78.50 152 HIS A CA 1
ATOM 1288 C C . HIS A 1 152 ? 34.494 -5.531 -10.791 1.00 78.50 152 HIS A C 1
ATOM 1290 O O . HIS A 1 152 ? 34.400 -4.327 -11.044 1.00 78.50 152 HIS A O 1
ATOM 1296 N N . LEU A 1 153 ? 34.679 -5.991 -9.556 1.00 69.94 153 LEU A N 1
ATOM 1297 C CA . LEU A 1 153 ? 34.962 -5.135 -8.412 1.00 69.94 153 LEU A CA 1
ATOM 1298 C C . LEU A 1 153 ? 36.466 -5.165 -8.141 1.00 69.94 153 LEU A C 1
ATOM 1300 O O . LEU A 1 153 ? 37.032 -6.211 -7.822 1.00 69.94 153 LEU A O 1
ATOM 1304 N N . ASN A 1 154 ? 37.109 -4.004 -8.250 1.00 69.44 154 ASN A N 1
ATOM 1305 C CA . ASN A 1 154 ? 38.499 -3.848 -7.839 1.00 69.44 154 ASN A CA 1
ATOM 1306 C C . ASN A 1 154 ? 38.547 -3.762 -6.311 1.00 69.44 154 ASN A C 1
ATOM 1308 O O . ASN A 1 154 ? 38.100 -2.770 -5.734 1.00 69.44 154 ASN A O 1
ATOM 1312 N N . THR A 1 155 ? 39.080 -4.789 -5.656 1.00 69.06 155 THR A N 1
ATOM 1313 C CA . THR A 1 155 ? 39.351 -4.783 -4.216 1.00 69.06 155 THR A CA 1
ATOM 1314 C C . THR A 1 155 ? 40.854 -4.675 -3.967 1.00 69.06 155 THR A C 1
ATOM 1316 O O . THR A 1 155 ? 41.675 -4.915 -4.852 1.00 69.06 155 THR A O 1
ATOM 1319 N N . ALA A 1 156 ? 41.240 -4.315 -2.738 1.00 66.12 156 ALA A N 1
ATOM 1320 C CA . ALA A 1 156 ? 42.649 -4.205 -2.347 1.00 66.12 156 ALA A CA 1
ATOM 1321 C C . ALA A 1 156 ? 43.440 -5.524 -2.512 1.00 66.12 156 ALA A C 1
ATOM 1323 O O . ALA A 1 156 ? 44.667 -5.503 -2.527 1.00 66.12 156 ALA A O 1
ATOM 1324 N N . THR A 1 157 ? 42.746 -6.661 -2.642 1.00 69.25 157 THR A N 1
ATOM 1325 C CA . THR A 1 157 ? 43.315 -8.011 -2.756 1.00 69.25 157 THR A CA 1
ATOM 1326 C C . THR A 1 157 ? 43.217 -8.618 -4.163 1.00 69.25 157 THR A C 1
ATOM 1328 O O . THR A 1 157 ? 43.686 -9.737 -4.359 1.00 69.25 157 THR A O 1
ATOM 1331 N N . GLY A 1 158 ? 42.648 -7.911 -5.151 1.00 72.06 158 GLY A N 1
ATOM 1332 C CA . GLY A 1 158 ? 42.543 -8.374 -6.540 1.00 72.06 158 GLY A CA 1
ATOM 1333 C C . GLY A 1 158 ? 41.268 -7.915 -7.258 1.00 72.06 158 GLY A C 1
ATOM 1334 O O . GLY A 1 158 ? 40.521 -7.074 -6.765 1.00 72.06 158 GLY A O 1
ATOM 1335 N N . ILE A 1 159 ? 41.011 -8.472 -8.447 1.00 73.44 159 ILE A N 1
ATOM 1336 C CA . ILE A 1 159 ? 39.739 -8.285 -9.162 1.00 73.44 159 ILE A CA 1
ATOM 1337 C C . ILE A 1 159 ? 38.798 -9.404 -8.722 1.00 73.44 159 ILE A C 1
ATOM 1339 O O . ILE A 1 159 ? 39.017 -10.566 -9.063 1.00 73.44 159 ILE A O 1
ATOM 1343 N N . HIS A 1 160 ? 37.754 -9.062 -7.971 1.00 74.81 160 HIS A N 1
ATOM 1344 C CA . HIS A 1 160 ? 36.684 -10.000 -7.657 1.00 74.81 160 HIS A CA 1
ATOM 1345 C C . HIS A 1 160 ? 35.619 -9.921 -8.753 1.00 74.81 160 HIS A C 1
ATOM 1347 O O . HIS A 1 160 ? 35.065 -8.848 -9.006 1.00 74.81 160 HIS A O 1
ATOM 1353 N N . VAL A 1 161 ? 35.337 -11.048 -9.407 1.00 78.25 161 VAL A N 1
ATOM 1354 C CA . VAL A 1 161 ? 34.246 -11.163 -10.382 1.00 78.25 161 VAL A CA 1
ATOM 1355 C C . VAL A 1 161 ? 33.036 -11.727 -9.658 1.00 78.25 161 VAL A C 1
ATOM 1357 O O . VAL A 1 161 ? 33.104 -12.822 -9.103 1.00 78.25 161 VAL A O 1
ATOM 1360 N N . SER A 1 162 ? 31.944 -10.971 -9.628 1.00 83.06 162 SER A N 1
ATOM 1361 C CA . SER A 1 162 ? 30.668 -11.452 -9.107 1.00 83.06 162 SER A CA 1
ATOM 1362 C C . SER A 1 162 ? 29.594 -11.404 -10.185 1.00 83.06 162 SER A C 1
ATOM 1364 O O . SER A 1 162 ? 29.511 -10.458 -10.969 1.00 83.06 162 SER A O 1
ATOM 1366 N N . GLU A 1 163 ? 28.775 -12.450 -10.227 1.00 87.62 163 GLU A N 1
ATOM 1367 C CA . GLU A 1 163 ? 27.684 -12.584 -11.184 1.00 87.62 163 GLU A CA 1
ATOM 1368 C C . GLU A 1 163 ? 26.352 -12.244 -10.522 1.00 87.62 163 GLU A C 1
ATOM 1370 O O . GLU A 1 163 ? 25.941 -12.889 -9.554 1.00 87.62 163 GLU A O 1
ATOM 1375 N N . HIS A 1 164 ? 25.649 -11.264 -11.078 1.00 91.19 164 HIS A N 1
ATOM 1376 C CA . HIS A 1 164 ? 24.386 -10.776 -10.531 1.00 91.19 164 HIS A CA 1
ATOM 1377 C C . HIS A 1 164 ? 23.306 -10.691 -11.603 1.00 91.19 164 HIS A C 1
ATOM 1379 O O . HIS A 1 164 ? 23.592 -10.393 -12.765 1.00 91.19 164 HIS A O 1
ATOM 1385 N N . LEU A 1 165 ? 22.048 -10.915 -11.222 1.00 93.94 165 LEU A N 1
ATOM 1386 C CA . LEU A 1 165 ? 20.932 -10.569 -12.097 1.00 93.94 165 LEU A CA 1
ATOM 1387 C C . LEU A 1 165 ? 20.826 -9.044 -12.203 1.00 93.94 165 LEU A C 1
ATOM 1389 O O . LEU A 1 165 ? 21.219 -8.308 -11.296 1.00 93.94 165 LEU A O 1
ATOM 1393 N N . PHE A 1 166 ? 20.248 -8.547 -13.298 1.00 96.06 166 PHE A N 1
ATOM 1394 C CA . PHE A 1 166 ? 20.012 -7.107 -13.432 1.00 96.06 166 PHE A CA 1
ATOM 1395 C C . PHE A 1 166 ? 19.112 -6.570 -12.313 1.00 96.06 166 PHE A C 1
ATOM 1397 O O . PHE A 1 166 ? 19.349 -5.464 -11.829 1.00 96.06 166 PHE A O 1
ATOM 1404 N N . SER A 1 167 ? 18.127 -7.360 -11.869 1.00 96.56 167 SER A N 1
ATOM 1405 C CA . SER A 1 167 ? 17.286 -7.049 -10.710 1.00 96.56 167 SER A CA 1
ATOM 1406 C C . SER A 1 167 ? 18.118 -6.726 -9.472 1.00 96.56 167 SER A C 1
ATOM 1408 O O . SER A 1 167 ? 17.857 -5.727 -8.808 1.00 96.56 167 SER A O 1
ATOM 1410 N N . ASP A 1 168 ? 19.146 -7.529 -9.190 1.00 94.94 168 ASP A N 1
ATOM 1411 C CA . ASP A 1 168 ? 19.990 -7.372 -8.005 1.00 94.94 168 ASP A CA 1
ATOM 1412 C C . ASP A 1 168 ? 20.781 -6.067 -8.111 1.00 94.94 168 ASP A C 1
ATOM 1414 O O . ASP A 1 168 ? 20.850 -5.291 -7.161 1.00 94.94 168 ASP A O 1
ATOM 1418 N N . ILE A 1 169 ? 21.343 -5.787 -9.290 1.00 95.12 169 ILE A N 1
ATOM 1419 C CA . ILE A 1 169 ? 22.119 -4.569 -9.552 1.00 95.12 169 ILE A CA 1
ATOM 1420 C C . ILE A 1 169 ? 21.236 -3.330 -9.406 1.00 95.12 169 ILE A C 1
ATOM 1422 O O . ILE A 1 169 ? 21.598 -2.384 -8.707 1.00 95.12 169 ILE A O 1
ATOM 1426 N N . ALA A 1 170 ? 20.081 -3.331 -10.072 1.00 97.38 170 ALA A N 1
ATOM 1427 C CA . ALA A 1 170 ? 19.177 -2.194 -10.117 1.00 97.38 170 ALA A CA 1
ATOM 1428 C C . ALA A 1 170 ? 18.574 -1.895 -8.740 1.00 97.38 170 ALA A C 1
ATOM 1430 O O . ALA A 1 170 ? 18.597 -0.745 -8.308 1.00 97.38 170 ALA A O 1
ATOM 1431 N N . LEU A 1 171 ? 18.076 -2.911 -8.028 1.00 98.00 171 LEU A N 1
ATOM 1432 C CA . LEU A 1 171 ? 17.456 -2.724 -6.716 1.00 98.00 171 LEU A CA 1
ATOM 1433 C C . LEU A 1 171 ? 18.483 -2.321 -5.657 1.00 98.00 171 LEU A C 1
ATOM 1435 O O . LEU A 1 171 ? 18.216 -1.388 -4.904 1.00 98.00 171 LEU A O 1
ATOM 1439 N N . ASN A 1 172 ? 19.680 -2.920 -5.643 1.00 96.31 172 ASN A N 1
ATOM 1440 C CA . ASN A 1 172 ? 20.745 -2.460 -4.747 1.00 96.31 172 ASN A CA 1
ATOM 1441 C C . ASN A 1 172 ? 21.142 -1.012 -5.052 1.00 96.31 172 ASN A C 1
ATOM 1443 O O . ASN A 1 172 ? 21.285 -0.210 -4.131 1.00 96.31 172 ASN A O 1
ATOM 1447 N N . GLN A 1 173 ? 21.257 -0.635 -6.330 1.00 96.69 173 GLN A N 1
ATOM 1448 C CA . GLN A 1 173 ? 21.547 0.750 -6.697 1.00 96.69 173 GLN A CA 1
ATOM 1449 C C . GLN A 1 173 ? 20.433 1.702 -6.240 1.00 96.69 173 GLN A C 1
ATOM 1451 O O . GLN A 1 173 ? 20.730 2.758 -5.685 1.00 96.69 173 GLN A O 1
ATOM 1456 N N . LEU A 1 174 ? 19.162 1.333 -6.403 1.00 97.75 174 LEU A N 1
ATOM 1457 C CA . LEU A 1 174 ? 18.036 2.123 -5.905 1.00 97.75 174 LEU A CA 1
ATOM 1458 C C . LEU A 1 174 ? 18.064 2.259 -4.381 1.00 97.75 174 LEU A C 1
ATOM 1460 O O . LEU A 1 174 ? 17.856 3.361 -3.881 1.00 97.75 174 LEU A O 1
ATOM 1464 N N . LEU A 1 175 ? 18.370 1.190 -3.644 1.00 97.50 175 LEU A N 1
ATOM 1465 C CA . LEU A 1 175 ? 18.495 1.224 -2.184 1.00 97.50 175 LEU A CA 1
ATOM 1466 C C . LEU A 1 175 ? 19.671 2.093 -1.725 1.00 97.50 175 LEU A C 1
ATOM 1468 O O . LEU A 1 175 ? 19.551 2.803 -0.731 1.00 97.50 175 LEU A O 1
ATOM 1472 N N . THR A 1 176 ? 20.782 2.146 -2.471 1.00 96.56 176 THR A N 1
ATOM 1473 C CA . THR A 1 176 ? 21.876 3.075 -2.129 1.00 96.56 176 THR A CA 1
ATOM 1474 C C . THR A 1 176 ? 21.466 4.548 -2.200 1.00 96.56 176 THR A C 1
ATOM 1476 O O . THR A 1 176 ? 22.053 5.355 -1.481 1.00 96.56 176 THR A O 1
ATOM 1479 N N . LEU A 1 177 ? 20.432 4.902 -2.979 1.00 96.25 177 LEU A N 1
ATOM 1480 C CA . LEU A 1 177 ? 19.900 6.272 -3.030 1.00 96.25 177 LEU A CA 1
ATOM 1481 C C . LEU A 1 177 ? 19.267 6.705 -1.696 1.00 96.25 177 LEU A C 1
ATOM 1483 O O . LEU A 1 177 ? 19.242 7.902 -1.406 1.00 96.25 177 LEU A O 1
ATOM 1487 N N . LEU A 1 178 ? 18.826 5.761 -0.851 1.00 94.75 178 LEU A N 1
ATOM 1488 C CA . LEU A 1 178 ? 18.292 6.051 0.488 1.00 94.75 178 LEU A CA 1
ATOM 1489 C C . LEU A 1 178 ? 19.322 6.734 1.394 1.00 94.75 178 LEU A C 1
ATOM 1491 O O . LEU A 1 178 ? 18.948 7.495 2.277 1.00 94.75 178 LEU A O 1
ATOM 1495 N N . LYS A 1 179 ? 20.620 6.500 1.162 1.00 93.44 179 LYS A N 1
ATOM 1496 C CA . LYS A 1 179 ? 21.700 7.051 1.994 1.00 93.44 179 LYS A CA 1
ATOM 1497 C C . LYS A 1 179 ? 21.831 8.571 1.886 1.00 93.44 179 LYS A C 1
ATOM 1499 O O . LYS A 1 179 ? 22.412 9.185 2.774 1.00 93.44 179 LYS A O 1
ATOM 1504 N N . LYS A 1 180 ? 21.358 9.175 0.789 1.00 92.12 180 LYS A N 1
ATOM 1505 C CA . LYS A 1 180 ? 21.504 10.618 0.551 1.00 92.12 180 LYS A CA 1
ATOM 1506 C C . LYS A 1 180 ? 20.462 11.182 -0.413 1.00 92.12 180 LYS A C 1
ATOM 1508 O O . LYS A 1 180 ? 19.689 12.059 -0.041 1.00 92.12 180 LYS A O 1
ATOM 1513 N N . GLU A 1 181 ? 20.427 10.666 -1.638 1.00 92.88 181 GLU A N 1
ATOM 1514 C CA . GLU A 1 181 ? 19.689 11.272 -2.756 1.00 92.88 181 GLU A CA 1
ATOM 1515 C C . GLU A 1 181 ? 18.178 11.374 -2.510 1.00 92.88 181 GLU A C 1
ATOM 1517 O O . GLU A 1 181 ? 17.540 12.326 -2.955 1.00 92.88 181 GLU A O 1
ATOM 1522 N N . VAL A 1 182 ? 17.600 10.423 -1.773 1.00 92.50 182 VAL A N 1
ATOM 1523 C CA . VAL A 1 182 ? 16.176 10.427 -1.401 1.00 92.50 182 VAL A CA 1
ATOM 1524 C C . VAL A 1 182 ? 15.835 11.587 -0.460 1.00 92.50 182 VAL A C 1
ATOM 1526 O O . VAL A 1 182 ? 14.821 12.257 -0.661 1.00 92.50 182 VAL A O 1
ATOM 1529 N N . SER A 1 183 ? 16.695 11.879 0.519 1.00 90.75 183 SER A N 1
ATOM 1530 C CA . SER A 1 183 ? 16.509 13.026 1.419 1.00 90.75 183 SER A CA 1
ATOM 1531 C C . SER A 1 183 ? 16.644 14.352 0.657 1.00 90.75 183 SER A C 1
ATOM 1533 O O . SER A 1 183 ? 15.814 15.257 0.815 1.00 90.75 183 SER A O 1
ATOM 1535 N N . ASP A 1 184 ? 17.628 14.438 -0.244 1.00 90.56 184 ASP A N 1
ATOM 1536 C CA . ASP A 1 184 ? 17.903 15.631 -1.055 1.00 90.56 184 ASP A CA 1
ATOM 1537 C C . ASP A 1 184 ? 16.764 15.935 -2.053 1.00 90.56 184 ASP A C 1
ATOM 1539 O O . ASP A 1 184 ? 16.434 17.102 -2.283 1.00 90.56 184 ASP A O 1
ATOM 1543 N N . HIS A 1 185 ? 16.094 14.901 -2.577 1.00 89.88 185 HIS A N 1
ATOM 1544 C CA . HIS A 1 185 ? 15.049 15.003 -3.606 1.00 89.88 185 HIS A CA 1
ATOM 1545 C C . HIS A 1 185 ? 13.643 14.606 -3.119 1.00 89.88 185 HIS A C 1
ATOM 1547 O O . HIS A 1 185 ? 12.828 14.074 -3.880 1.00 89.88 185 HIS A O 1
ATOM 1553 N N . SER A 1 186 ? 13.317 14.931 -1.866 1.00 85.94 186 SER A N 1
ATOM 1554 C CA . SER A 1 186 ? 12.058 14.571 -1.180 1.00 85.94 186 SER A CA 1
ATOM 1555 C C . SER A 1 186 ? 10.739 14.931 -1.900 1.00 85.94 186 SER A C 1
ATOM 1557 O O . SER A 1 186 ? 9.681 14.409 -1.559 1.00 85.94 186 SER A O 1
ATOM 1559 N N . ARG A 1 187 ? 10.760 15.778 -2.937 1.00 85.81 187 ARG A N 1
ATOM 1560 C CA . ARG A 1 187 ? 9.562 16.161 -3.714 1.00 85.81 187 ARG A CA 1
ATOM 1561 C C . ARG A 1 187 ? 9.120 15.128 -4.753 1.00 85.81 187 ARG A C 1
ATOM 1563 O O . ARG A 1 187 ? 7.999 15.215 -5.248 1.00 85.81 187 ARG A O 1
ATOM 1570 N N . HIS A 1 188 ? 9.989 14.199 -5.146 1.00 87.62 188 HIS A N 1
ATOM 1571 C CA . HIS A 1 188 ? 9.736 13.273 -6.260 1.00 87.62 188 HIS A CA 1
ATOM 1572 C C . HIS A 1 188 ? 9.719 11.798 -5.824 1.00 87.62 188 HIS A C 1
ATOM 1574 O O . HIS A 1 188 ? 9.889 10.894 -6.642 1.00 87.62 188 HIS A O 1
ATOM 1580 N N . LEU A 1 189 ? 9.477 11.542 -4.535 1.00 93.12 189 LEU A N 1
ATOM 1581 C CA . LEU A 1 189 ? 9.562 10.202 -3.947 1.00 93.12 189 LEU A CA 1
ATOM 1582 C C . LEU A 1 189 ? 8.482 9.234 -4.432 1.00 93.12 189 LEU A C 1
ATOM 1584 O O . LEU A 1 189 ? 8.732 8.030 -4.494 1.00 93.12 189 LEU A O 1
ATOM 1588 N N . HIS A 1 190 ? 7.321 9.745 -4.851 1.00 93.00 190 HIS A N 1
ATOM 1589 C CA . HIS A 1 190 ? 6.226 8.916 -5.349 1.00 93.00 190 HIS A CA 1
ATOM 1590 C C . HIS A 1 190 ? 6.687 7.945 -6.446 1.00 93.00 190 HIS A C 1
ATOM 1592 O O . HIS A 1 190 ? 6.440 6.744 -6.356 1.00 93.00 190 HIS A O 1
ATOM 1598 N N . GLN A 1 191 ? 7.381 8.439 -7.482 1.00 94.81 191 GLN A N 1
ATOM 1599 C CA . GLN A 1 191 ? 7.850 7.594 -8.587 1.00 94.81 191 GLN A CA 1
ATOM 1600 C C . GLN A 1 191 ? 8.994 6.662 -8.181 1.00 94.81 191 GLN A C 1
ATOM 1602 O O . GLN A 1 191 ? 9.092 5.561 -8.720 1.00 94.81 191 GLN A O 1
ATOM 1607 N N . TYR A 1 192 ? 9.831 7.075 -7.229 1.00 97.25 192 TYR A N 1
ATOM 1608 C CA . TYR A 1 192 ? 10.898 6.235 -6.695 1.00 97.25 192 TYR A CA 1
ATOM 1609 C C . TYR A 1 192 ? 10.327 5.000 -5.984 1.00 97.25 192 TYR A C 1
ATOM 1611 O O . TYR A 1 192 ? 10.639 3.873 -6.367 1.00 97.25 192 TYR A O 1
ATOM 1619 N N . PHE A 1 193 ? 9.408 5.182 -5.032 1.00 97.38 193 PHE A N 1
ATOM 1620 C CA . PHE A 1 193 ? 8.766 4.058 -4.340 1.00 97.38 193 PHE A CA 1
ATOM 1621 C C . PHE A 1 193 ? 7.833 3.253 -5.255 1.00 97.38 193 PHE A C 1
ATOM 1623 O O . PHE A 1 193 ? 7.702 2.038 -5.094 1.00 97.38 193 PHE A O 1
ATOM 1630 N N . GLN A 1 194 ? 7.247 3.891 -6.275 1.00 96.94 194 GLN A N 1
ATOM 1631 C CA . GLN A 1 194 ? 6.453 3.202 -7.293 1.00 96.94 194 GLN A CA 1
ATOM 1632 C C . GLN A 1 194 ? 7.252 2.123 -8.042 1.00 96.94 194 GLN A C 1
ATOM 1634 O O . GLN A 1 194 ? 6.648 1.136 -8.458 1.00 96.94 194 GLN A O 1
ATOM 1639 N N . VAL A 1 195 ? 8.576 2.262 -8.200 1.00 98.31 195 VAL A N 1
ATOM 1640 C CA . VAL A 1 195 ? 9.419 1.213 -8.809 1.00 98.31 195 VAL A CA 1
ATOM 1641 C C . VAL A 1 195 ? 9.330 -0.084 -8.009 1.00 98.31 195 VAL A C 1
ATOM 1643 O O . VAL A 1 195 ? 9.071 -1.141 -8.582 1.00 98.31 195 VAL A O 1
ATOM 1646 N N . PHE A 1 196 ? 9.495 0.004 -6.689 1.00 98.56 196 PHE A N 1
ATOM 1647 C CA . PHE A 1 196 ? 9.434 -1.148 -5.792 1.00 98.56 196 PHE A CA 1
ATOM 1648 C C . PHE A 1 196 ? 8.034 -1.763 -5.779 1.00 98.56 196 PHE A C 1
ATOM 1650 O O . PHE A 1 196 ? 7.903 -2.978 -5.895 1.00 98.56 196 PHE A O 1
ATOM 1657 N N . LEU A 1 197 ? 6.988 -0.930 -5.742 1.00 97.56 197 LEU A N 1
ATOM 1658 C CA . LEU A 1 197 ? 5.602 -1.405 -5.774 1.00 97.56 197 LEU A CA 1
ATOM 1659 C C . LEU A 1 197 ? 5.273 -2.117 -7.093 1.00 97.56 197 LEU A C 1
ATOM 1661 O O . LEU A 1 197 ? 4.696 -3.201 -7.106 1.00 97.56 197 LEU A O 1
ATOM 1665 N N . ALA A 1 198 ? 5.668 -1.527 -8.222 1.00 98.19 198 ALA A N 1
ATOM 1666 C CA . ALA A 1 198 ? 5.447 -2.108 -9.541 1.00 98.19 198 ALA A CA 1
ATOM 1667 C C . ALA A 1 198 ? 6.256 -3.392 -9.766 1.00 98.19 198 ALA A C 1
ATOM 1669 O O . ALA A 1 198 ? 5.819 -4.231 -10.554 1.00 98.19 198 ALA A O 1
ATOM 1670 N N . TYR A 1 199 ? 7.412 -3.540 -9.108 1.00 98.19 199 TYR A N 1
ATOM 1671 C CA . TYR A 1 199 ? 8.187 -4.779 -9.100 1.00 98.19 199 TYR A CA 1
ATOM 1672 C C . TYR A 1 199 ? 7.519 -5.849 -8.227 1.00 98.19 199 TYR A C 1
ATOM 1674 O O . TYR A 1 199 ? 7.315 -6.958 -8.704 1.00 98.19 199 TYR A O 1
ATOM 1682 N N . ALA A 1 200 ? 7.082 -5.506 -7.009 1.00 96.50 200 ALA A N 1
ATOM 1683 C CA . ALA A 1 200 ? 6.367 -6.420 -6.113 1.00 96.50 200 ALA A CA 1
ATOM 1684 C C . ALA A 1 200 ? 5.104 -7.014 -6.764 1.00 96.50 200 ALA A C 1
ATOM 1686 O O . ALA A 1 200 ? 4.824 -8.197 -6.616 1.00 96.50 200 ALA A O 1
ATOM 1687 N N . HIS A 1 201 ? 4.375 -6.224 -7.557 1.00 95.88 201 HIS A N 1
ATOM 1688 C CA . HIS A 1 201 ? 3.186 -6.687 -8.285 1.00 95.88 201 HIS A CA 1
ATOM 1689 C C . HIS A 1 201 ? 3.477 -7.558 -9.524 1.00 95.88 201 HIS A C 1
ATOM 1691 O O . HIS A 1 201 ? 2.548 -7.884 -10.263 1.00 95.88 201 HIS A O 1
ATOM 1697 N N . LYS A 1 202 ? 4.736 -7.917 -9.810 1.00 95.12 202 LYS A N 1
ATOM 1698 C CA . LYS A 1 202 ? 5.064 -8.828 -10.922 1.00 95.12 202 LYS A CA 1
ATOM 1699 C C . LYS A 1 202 ? 4.851 -10.300 -10.584 1.00 95.12 202 LYS A C 1
ATOM 1701 O O . LYS A 1 202 ? 4.543 -11.057 -11.502 1.00 95.12 202 LYS A O 1
ATOM 1706 N N . GLY A 1 203 ? 4.965 -10.681 -9.314 1.00 93.00 203 GLY A N 1
ATOM 1707 C CA . GLY A 1 203 ? 4.761 -12.056 -8.870 1.00 93.00 203 GLY A CA 1
ATOM 1708 C C . GLY A 1 203 ? 5.443 -12.376 -7.541 1.00 93.00 203 GLY A C 1
ATOM 1709 O O . GLY A 1 203 ? 6.160 -11.554 -6.965 1.00 93.00 203 GLY A O 1
ATOM 1710 N N . ALA A 1 204 ? 5.227 -13.604 -7.061 1.00 92.81 204 ALA A N 1
ATOM 1711 C CA . ALA A 1 204 ? 5.798 -14.111 -5.812 1.00 92.81 204 ALA A CA 1
ATOM 1712 C C . ALA A 1 204 ? 7.327 -14.015 -5.756 1.00 92.81 204 ALA A C 1
ATOM 1714 O O . ALA A 1 204 ? 7.878 -13.596 -4.740 1.00 92.81 204 ALA A O 1
ATOM 1715 N N . TYR A 1 205 ? 8.016 -14.342 -6.854 1.00 92.69 205 TYR A N 1
ATOM 1716 C CA . TYR A 1 205 ? 9.477 -14.267 -6.917 1.00 92.69 205 TYR A CA 1
ATOM 1717 C C . TYR A 1 205 ? 9.990 -12.845 -6.655 1.00 92.69 205 TYR A C 1
ATOM 1719 O O . TYR A 1 205 ? 10.971 -12.653 -5.941 1.00 92.69 205 TYR A O 1
ATOM 1727 N N . GLU A 1 206 ? 9.329 -11.828 -7.205 1.00 95.69 206 GLU A N 1
ATOM 1728 C CA . GLU A 1 206 ? 9.730 -10.438 -7.021 1.00 95.69 206 GLU A CA 1
ATOM 1729 C C . GLU A 1 206 ? 9.497 -9.952 -5.592 1.00 95.69 206 GLU A C 1
ATOM 1731 O O . GLU A 1 206 ? 10.362 -9.270 -5.038 1.00 95.69 206 GLU A O 1
ATOM 1736 N N . ARG A 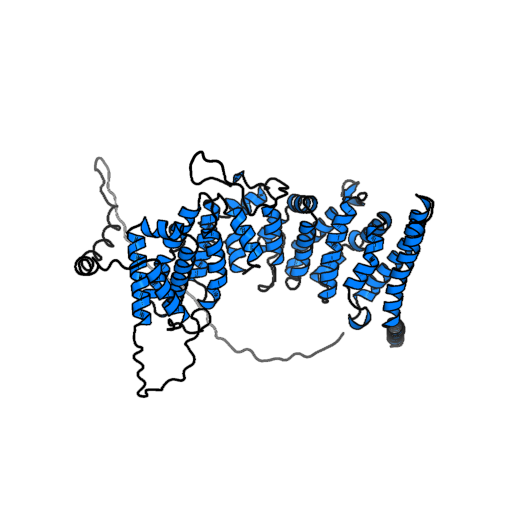1 207 ? 8.381 -10.350 -4.968 1.00 95.50 207 ARG A N 1
ATOM 1737 C CA . ARG A 1 207 ? 8.122 -10.085 -3.543 1.00 95.50 207 ARG A CA 1
ATOM 1738 C C . ARG A 1 207 ? 9.184 -10.751 -2.673 1.00 95.50 207 ARG A C 1
ATOM 1740 O O . ARG A 1 207 ? 9.797 -10.086 -1.842 1.00 95.50 207 ARG A O 1
ATOM 1747 N N . GLN A 1 208 ? 9.480 -12.019 -2.949 1.00 94.25 208 GLN A N 1
ATOM 1748 C CA . GLN A 1 208 ? 10.540 -12.779 -2.296 1.00 94.25 208 GLN A CA 1
ATOM 1749 C C . GLN A 1 208 ? 11.903 -12.081 -2.416 1.00 94.25 208 GLN A C 1
ATOM 1751 O O . GLN A 1 208 ? 12.638 -11.932 -1.444 1.00 94.25 208 GLN A O 1
ATOM 1756 N N . HIS A 1 209 ? 12.242 -11.603 -3.612 1.00 95.19 209 HIS A N 1
ATOM 1757 C CA . HIS A 1 209 ? 13.490 -10.892 -3.840 1.00 95.19 209 HIS A CA 1
ATOM 1758 C C . HIS A 1 209 ? 13.570 -9.598 -3.003 1.00 95.19 209 HIS A C 1
ATOM 1760 O O . HIS A 1 209 ? 14.582 -9.353 -2.347 1.00 95.19 209 HIS A O 1
ATOM 1766 N N . LEU A 1 210 ? 12.503 -8.796 -2.957 1.00 97.25 210 LEU A N 1
ATOM 1767 C CA . LEU A 1 210 ? 12.463 -7.575 -2.141 1.00 97.25 210 LEU A CA 1
ATOM 1768 C C . LEU A 1 210 ? 12.558 -7.857 -0.632 1.00 97.25 210 LEU A C 1
ATOM 1770 O O . LEU A 1 210 ? 13.201 -7.091 0.088 1.00 97.25 210 LEU A O 1
ATOM 1774 N N . LEU A 1 211 ? 11.958 -8.955 -0.161 1.00 95.88 211 LEU A N 1
ATOM 1775 C CA . LEU A 1 211 ? 12.066 -9.406 1.230 1.00 95.88 211 LEU A CA 1
ATOM 1776 C C . LEU A 1 211 ? 13.512 -9.756 1.594 1.00 95.88 211 LEU A C 1
ATOM 1778 O O . LEU A 1 211 ? 14.028 -9.242 2.586 1.00 95.88 211 LEU A O 1
ATOM 1782 N N . ARG A 1 212 ? 14.210 -10.522 0.744 1.00 94.44 212 ARG A N 1
ATOM 1783 C CA . ARG A 1 212 ? 15.631 -10.857 0.945 1.00 94.44 212 ARG A CA 1
ATOM 1784 C C . ARG A 1 212 ? 16.554 -9.638 0.957 1.00 94.44 212 ARG A C 1
ATOM 1786 O O . ARG A 1 212 ? 17.570 -9.656 1.642 1.00 94.44 212 ARG A O 1
ATOM 1793 N N . LEU A 1 213 ? 16.210 -8.581 0.220 1.00 95.56 213 LEU A N 1
ATOM 1794 C CA . LEU A 1 213 ? 16.940 -7.306 0.241 1.00 95.56 213 LEU A CA 1
ATOM 1795 C C . LEU A 1 213 ? 16.622 -6.440 1.478 1.00 95.56 213 LEU A C 1
ATOM 1797 O O . LEU A 1 213 ? 17.167 -5.344 1.612 1.00 95.56 213 LEU A O 1
ATOM 1801 N N . GLY A 1 214 ? 15.733 -6.885 2.373 1.00 95.50 214 GLY A N 1
ATOM 1802 C CA . GLY A 1 214 ? 15.360 -6.150 3.583 1.00 95.50 214 GLY A CA 1
ATOM 1803 C C . GLY A 1 214 ? 14.600 -4.851 3.300 1.00 95.50 214 GLY A C 1
ATOM 1804 O O . GLY A 1 214 ? 14.652 -3.919 4.103 1.00 95.50 214 GLY A O 1
ATOM 1805 N N . VAL A 1 215 ? 13.914 -4.760 2.154 1.00 97.25 215 VAL A N 1
ATOM 1806 C CA . VAL A 1 215 ? 13.222 -3.535 1.717 1.00 97.25 215 VAL A CA 1
ATOM 1807 C C . VAL A 1 215 ? 12.188 -3.047 2.738 1.00 97.25 215 VAL A C 1
ATOM 1809 O O . VAL A 1 215 ? 12.226 -1.858 3.055 1.00 97.25 215 VAL A O 1
ATOM 1812 N N . PRO A 1 216 ? 11.311 -3.901 3.316 1.00 96.69 216 PRO A N 1
ATOM 1813 C CA . PRO A 1 216 ? 10.335 -3.435 4.299 1.00 96.69 216 PRO A CA 1
ATOM 1814 C C . PRO A 1 216 ? 10.984 -2.786 5.522 1.00 96.69 216 PRO A C 1
ATOM 1816 O O . PRO A 1 216 ? 10.571 -1.703 5.916 1.00 96.69 216 PRO A O 1
ATOM 1819 N N . ALA A 1 217 ? 12.032 -3.400 6.080 1.00 95.94 217 ALA A N 1
ATOM 1820 C CA . ALA A 1 217 ? 12.720 -2.880 7.260 1.00 95.94 217 ALA A CA 1
ATOM 1821 C C . ALA A 1 217 ? 13.381 -1.520 6.978 1.00 95.94 217 ALA A C 1
ATOM 1823 O O . ALA A 1 217 ? 13.229 -0.587 7.760 1.00 95.94 217 ALA A O 1
ATOM 1824 N N . GLN A 1 218 ? 14.047 -1.372 5.827 1.00 96.44 218 GLN A N 1
ATOM 1825 C CA . GLN A 1 218 ? 14.645 -0.094 5.421 1.00 96.44 218 GLN A CA 1
ATOM 1826 C C . GLN A 1 218 ? 13.593 1.000 5.194 1.00 96.44 218 GLN A C 1
ATOM 1828 O O . GLN A 1 218 ? 13.838 2.167 5.495 1.00 96.44 218 GLN A O 1
ATOM 1833 N N . PHE A 1 219 ? 12.427 0.638 4.660 1.00 96.75 219 PHE A N 1
ATOM 1834 C CA . PHE A 1 219 ? 11.335 1.573 4.396 1.00 96.75 219 PHE A CA 1
ATOM 1835 C C . PHE A 1 219 ? 10.619 1.996 5.681 1.00 96.75 219 PHE A C 1
ATOM 1837 O O . PHE A 1 219 ? 10.358 3.184 5.859 1.00 96.75 219 PHE A O 1
ATOM 1844 N N . ILE A 1 220 ? 10.371 1.060 6.601 1.00 95.88 220 ILE A N 1
ATOM 1845 C CA . ILE A 1 220 ? 9.865 1.368 7.943 1.00 95.88 220 ILE A CA 1
ATOM 1846 C C . ILE A 1 220 ? 10.832 2.323 8.650 1.00 95.88 220 ILE A C 1
ATOM 1848 O O . ILE A 1 220 ? 10.414 3.390 9.095 1.00 95.88 220 ILE A O 1
ATOM 1852 N N . ALA A 1 221 ? 12.127 1.997 8.661 1.00 94.50 221 ALA A N 1
ATOM 1853 C CA . ALA A 1 221 ? 13.153 2.842 9.261 1.00 94.50 221 ALA A CA 1
ATOM 1854 C C . ALA A 1 221 ? 13.162 4.255 8.652 1.00 94.50 221 ALA A C 1
ATOM 1856 O O . ALA A 1 221 ? 13.151 5.237 9.384 1.00 94.50 221 ALA A O 1
ATOM 1857 N N . LEU A 1 222 ? 13.092 4.378 7.319 1.00 93.81 222 LEU A N 1
ATOM 1858 C CA . LEU A 1 222 ? 13.014 5.680 6.649 1.00 93.81 222 LEU A CA 1
ATOM 1859 C C . LEU A 1 222 ? 11.776 6.489 7.069 1.00 93.81 222 LEU A C 1
ATOM 1861 O O . LEU A 1 222 ? 11.898 7.687 7.288 1.00 93.81 222 LEU A O 1
ATOM 1865 N N . SER A 1 223 ? 10.600 5.860 7.177 1.00 92.00 223 SER A N 1
ATOM 1866 C CA . SER A 1 223 ? 9.366 6.560 7.582 1.00 92.00 223 SER A CA 1
ATOM 1867 C C . SER A 1 223 ? 9.414 7.104 9.014 1.00 92.00 223 SER A C 1
ATOM 1869 O O . SER A 1 223 ? 8.685 8.037 9.341 1.00 92.00 223 SER A O 1
ATOM 1871 N N . LEU A 1 224 ? 10.293 6.535 9.842 1.00 92.56 224 LEU A N 1
ATOM 1872 C CA . LEU A 1 224 ? 10.550 6.938 11.221 1.00 92.56 224 LEU A CA 1
ATOM 1873 C C . LEU A 1 224 ? 11.802 7.823 11.357 1.00 92.56 224 LEU A C 1
ATOM 1875 O O . LEU A 1 224 ? 12.252 8.054 12.472 1.00 92.56 224 LEU A O 1
ATOM 1879 N N . ASP A 1 225 ? 12.380 8.290 10.242 1.00 91.44 225 ASP A N 1
ATOM 1880 C CA . ASP A 1 225 ? 13.644 9.044 10.191 1.00 91.44 225 ASP A CA 1
ATOM 1881 C C . ASP A 1 225 ? 14.862 8.302 10.793 1.00 91.44 225 ASP A C 1
ATOM 1883 O O . ASP A 1 225 ? 15.895 8.897 11.095 1.00 91.44 225 ASP A O 1
ATOM 1887 N N . GLU A 1 226 ? 14.780 6.973 10.892 1.00 90.88 226 GLU A N 1
ATOM 1888 C CA . GLU A 1 226 ? 15.837 6.057 11.355 1.00 90.88 226 GLU A CA 1
ATOM 1889 C C . GLU A 1 226 ? 16.477 5.272 10.191 1.00 90.88 226 GLU A C 1
ATOM 1891 O O . GLU A 1 226 ? 17.106 4.228 10.369 1.00 90.88 226 GLU A O 1
ATOM 1896 N N . GLY A 1 227 ? 16.273 5.750 8.961 1.00 86.81 227 GLY A N 1
ATOM 1897 C CA . GLY A 1 227 ? 16.775 5.121 7.746 1.00 86.81 227 GLY A CA 1
ATOM 1898 C C . GLY A 1 227 ? 18.306 5.177 7.600 1.00 86.81 227 GLY A C 1
ATOM 1899 O O . GLY A 1 227 ? 19.013 5.814 8.377 1.00 86.81 227 GLY A O 1
ATOM 1900 N N . PRO A 1 228 ? 18.857 4.556 6.541 1.00 86.69 228 PRO A N 1
ATOM 1901 C CA . PRO A 1 228 ? 20.302 4.528 6.289 1.00 86.69 228 PRO A CA 1
ATOM 1902 C C . PRO A 1 228 ? 20.894 5.885 5.858 1.00 86.69 228 PRO A C 1
ATOM 1904 O O . PRO A 1 228 ? 22.093 5.971 5.585 1.00 86.69 228 PRO A O 1
ATOM 1907 N N . GLY A 1 229 ? 20.065 6.919 5.721 1.00 88.38 229 GLY A N 1
ATOM 1908 C CA . GLY A 1 229 ? 20.445 8.269 5.322 1.00 88.38 229 GLY A CA 1
ATOM 1909 C C . GLY A 1 229 ? 19.753 9.322 6.189 1.00 88.38 229 GLY A C 1
ATOM 1910 O O . GLY A 1 229 ? 19.020 8.969 7.109 1.00 88.38 229 GLY A O 1
ATOM 1911 N N . PRO A 1 230 ? 19.979 10.616 5.911 1.00 89.19 230 PRO A N 1
ATOM 1912 C CA . PRO A 1 230 ? 19.362 11.699 6.669 1.00 89.19 230 PRO A CA 1
ATOM 1913 C C . PRO A 1 230 ? 17.831 11.657 6.609 1.00 89.19 230 PRO A C 1
ATOM 1915 O O . PRO A 1 230 ? 17.261 11.228 5.602 1.00 89.19 230 PRO A O 1
ATOM 1918 N N . ALA A 1 231 ? 17.189 12.207 7.643 1.00 88.62 231 ALA A N 1
ATOM 1919 C CA . ALA A 1 231 ? 15.749 12.455 7.683 1.00 88.62 231 ALA A CA 1
ATOM 1920 C C . ALA A 1 231 ? 15.255 13.187 6.423 1.00 88.62 231 ALA A C 1
ATOM 1922 O O . ALA A 1 231 ? 16.005 13.927 5.764 1.00 88.62 231 ALA A O 1
ATOM 1923 N N . LEU A 1 232 ? 13.984 12.998 6.070 1.00 87.62 232 LEU A N 1
ATOM 1924 C CA . LEU A 1 232 ? 13.417 13.651 4.891 1.00 87.62 232 LEU A CA 1
ATOM 1925 C C . LEU A 1 232 ? 13.344 15.169 5.106 1.00 87.62 232 LEU A C 1
ATOM 1927 O O . LEU A 1 232 ? 12.698 15.663 6.023 1.00 87.62 232 LEU A O 1
ATOM 1931 N N . ARG A 1 233 ? 13.976 15.944 4.213 1.00 82.88 233 ARG A N 1
ATOM 1932 C CA . ARG A 1 233 ? 14.037 17.415 4.346 1.00 82.88 233 ARG A CA 1
ATOM 1933 C C . ARG A 1 233 ? 12.682 18.116 4.215 1.00 82.88 233 ARG A C 1
ATOM 1935 O O . ARG A 1 233 ? 12.566 19.279 4.592 1.00 82.88 233 ARG A O 1
ATOM 1942 N N . SER A 1 234 ? 11.690 17.472 3.597 1.00 78.94 234 SER A N 1
ATOM 1943 C CA . SER A 1 234 ? 10.376 18.066 3.349 1.00 78.94 234 SER A CA 1
ATOM 1944 C C . SER A 1 234 ? 9.295 17.348 4.156 1.00 78.94 234 SER A C 1
ATOM 1946 O O . SER A 1 234 ? 9.102 16.154 3.937 1.00 78.94 234 SER A O 1
ATOM 1948 N N . PRO A 1 235 ? 8.523 18.067 4.993 1.00 72.38 235 PRO A N 1
ATOM 1949 C CA . PRO A 1 235 ? 7.410 17.476 5.739 1.00 72.38 235 PRO A CA 1
ATOM 1950 C C . PRO A 1 235 ? 6.217 17.096 4.845 1.00 72.38 235 PRO A C 1
ATOM 1952 O O . PRO A 1 235 ? 5.317 16.400 5.289 1.00 72.38 235 PRO A O 1
ATOM 1955 N N . TYR A 1 236 ? 6.205 17.536 3.581 1.00 74.12 236 TYR A N 1
ATOM 1956 C CA . TYR A 1 236 ? 5.153 17.236 2.600 1.00 74.12 236 TYR A CA 1
ATOM 1957 C C . TYR A 1 236 ? 5.595 16.184 1.574 1.00 74.12 236 TYR A C 1
ATOM 1959 O O . TYR A 1 236 ? 5.057 16.123 0.466 1.00 74.12 236 TYR A O 1
ATOM 1967 N N . ALA A 1 237 ? 6.633 15.409 1.891 1.00 84.50 237 ALA A N 1
ATOM 1968 C CA . ALA A 1 237 ? 7.105 14.348 1.020 1.00 84.50 237 ALA A CA 1
ATOM 1969 C C . ALA A 1 237 ? 6.025 13.261 0.887 1.00 84.50 237 ALA A C 1
ATOM 1971 O O . ALA A 1 237 ? 5.649 12.625 1.867 1.00 84.50 237 ALA A O 1
ATOM 1972 N N . ASP A 1 238 ? 5.532 13.028 -0.332 1.00 88.12 238 ASP A N 1
ATOM 1973 C CA . ASP A 1 238 ? 4.567 11.956 -0.589 1.00 88.12 238 ASP A CA 1
ATOM 1974 C C . ASP A 1 238 ? 5.270 10.590 -0.561 1.00 88.12 238 ASP A C 1
ATOM 1976 O O . ASP A 1 238 ? 5.853 10.143 -1.557 1.00 88.12 238 ASP A O 1
ATOM 1980 N N . ILE A 1 239 ? 5.199 9.933 0.598 1.00 91.56 239 ILE A N 1
ATOM 1981 C CA . ILE A 1 239 ? 5.689 8.571 0.830 1.00 91.56 239 ILE A CA 1
ATOM 1982 C C . ILE A 1 239 ? 4.561 7.526 0.842 1.00 91.56 239 ILE A C 1
ATOM 1984 O O . ILE A 1 239 ? 4.786 6.383 1.221 1.00 91.56 239 ILE A O 1
ATOM 1988 N N . SER A 1 240 ? 3.356 7.842 0.355 1.00 92.44 240 SER A N 1
ATOM 1989 C CA . SER A 1 240 ? 2.216 6.898 0.321 1.00 92.44 240 SER A CA 1
ATOM 1990 C C . SER A 1 240 ? 2.540 5.551 -0.350 1.00 92.44 240 SER A C 1
ATOM 1992 O O . SER A 1 240 ? 2.087 4.480 0.065 1.00 92.44 240 SER A O 1
ATOM 1994 N N . ARG A 1 241 ? 3.378 5.585 -1.392 1.00 94.56 241 ARG A N 1
ATOM 1995 C CA . ARG A 1 241 ? 3.846 4.389 -2.104 1.00 94.56 241 ARG A CA 1
ATOM 1996 C C . ARG A 1 241 ? 4.791 3.528 -1.270 1.00 94.56 241 ARG A C 1
ATOM 1998 O O . ARG A 1 241 ? 4.783 2.318 -1.463 1.00 94.56 241 ARG A O 1
ATOM 2005 N N . LEU A 1 242 ? 5.545 4.110 -0.336 1.00 95.69 242 LEU A N 1
ATOM 2006 C CA . LEU A 1 242 ? 6.359 3.361 0.623 1.00 95.69 242 LEU A CA 1
ATOM 2007 C C . LEU A 1 242 ? 5.460 2.471 1.484 1.00 95.69 242 LEU A C 1
ATOM 2009 O O . LEU A 1 242 ? 5.691 1.265 1.551 1.00 95.69 242 LEU A O 1
ATOM 2013 N N . TYR A 1 243 ? 4.393 3.034 2.058 1.00 95.75 243 TYR A N 1
ATOM 2014 C CA . TYR A 1 243 ? 3.422 2.282 2.861 1.00 95.75 243 TYR A CA 1
ATOM 2015 C C . TYR A 1 243 ? 2.764 1.151 2.065 1.00 95.75 243 TYR A C 1
ATOM 2017 O O . TYR A 1 243 ? 2.634 0.034 2.560 1.00 95.75 243 TYR A O 1
ATOM 2025 N N . SER A 1 244 ? 2.440 1.403 0.792 1.00 96.25 244 SER A N 1
ATOM 2026 C CA . SER A 1 244 ? 1.911 0.365 -0.105 1.00 96.25 244 SER A CA 1
ATOM 2027 C C . SER A 1 244 ? 2.905 -0.787 -0.314 1.00 96.25 244 SER A C 1
ATOM 2029 O O . SER A 1 244 ? 2.509 -1.949 -0.313 1.00 96.25 244 SER A O 1
ATOM 2031 N N . VAL A 1 245 ? 4.201 -0.488 -0.476 1.00 96.94 245 VAL A N 1
ATOM 2032 C CA . VAL A 1 245 ? 5.248 -1.515 -0.628 1.00 96.94 245 VAL A CA 1
ATOM 2033 C C . VAL A 1 245 ? 5.369 -2.354 0.638 1.00 96.94 245 VAL A C 1
ATOM 2035 O O . VAL A 1 245 ? 5.377 -3.580 0.549 1.00 96.94 245 VAL A O 1
ATOM 2038 N N . VAL A 1 246 ? 5.433 -1.713 1.808 1.00 96.81 246 VAL A N 1
ATOM 2039 C CA . VAL A 1 246 ? 5.518 -2.426 3.089 1.00 96.81 246 VAL A CA 1
ATOM 2040 C C . VAL A 1 246 ? 4.285 -3.308 3.292 1.00 96.81 246 VAL A C 1
ATOM 2042 O O . VAL A 1 246 ? 4.451 -4.487 3.587 1.00 96.81 246 VAL A O 1
ATOM 2045 N N . SER A 1 247 ? 3.076 -2.791 3.036 1.00 95.75 247 SER A N 1
ATOM 2046 C CA . SER A 1 247 ? 1.824 -3.562 3.095 1.00 95.75 247 SER A CA 1
ATOM 2047 C C . SER A 1 247 ? 1.895 -4.840 2.260 1.00 95.75 247 SER A C 1
ATOM 2049 O O . SER A 1 247 ? 1.725 -5.937 2.789 1.00 95.75 247 SER A O 1
ATOM 2051 N N . VAL A 1 248 ? 2.189 -4.720 0.961 1.00 94.88 248 VAL A N 1
ATOM 2052 C CA . VAL A 1 248 ? 2.215 -5.866 0.039 1.00 94.88 248 VAL A CA 1
ATOM 2053 C C . VAL A 1 248 ? 3.256 -6.903 0.461 1.00 94.88 248 VAL A C 1
ATOM 2055 O O . VAL A 1 248 ? 2.975 -8.101 0.446 1.00 94.88 248 VAL A O 1
ATOM 2058 N N . LEU A 1 249 ? 4.452 -6.460 0.855 1.00 95.69 249 LEU A N 1
ATOM 2059 C CA . LEU A 1 249 ? 5.536 -7.366 1.229 1.00 95.69 249 LEU A CA 1
ATOM 2060 C C . LEU A 1 249 ? 5.271 -8.067 2.564 1.00 95.69 249 LEU A C 1
ATOM 2062 O O . LEU A 1 249 ? 5.449 -9.277 2.642 1.00 95.69 249 LEU A O 1
ATOM 2066 N N . VAL A 1 250 ? 4.790 -7.350 3.584 1.00 95.25 250 VAL A N 1
ATOM 2067 C CA . VAL A 1 250 ? 4.456 -7.941 4.891 1.00 95.25 250 VAL A CA 1
ATOM 2068 C C . VAL A 1 250 ? 3.320 -8.956 4.756 1.00 95.25 250 VAL A C 1
ATOM 2070 O O . VAL A 1 250 ? 3.422 -10.050 5.301 1.00 95.25 250 VAL A O 1
ATOM 2073 N N . ARG A 1 251 ? 2.288 -8.652 3.958 1.00 94.38 251 ARG A N 1
ATOM 2074 C CA . ARG A 1 251 ? 1.170 -9.577 3.681 1.00 94.38 251 ARG A CA 1
ATOM 2075 C C . ARG A 1 251 ? 1.568 -10.822 2.883 1.00 94.38 251 ARG A C 1
ATOM 2077 O O . ARG A 1 251 ? 0.781 -11.761 2.798 1.00 94.38 251 ARG A O 1
ATOM 2084 N N . SER A 1 252 ? 2.770 -10.829 2.306 1.00 93.62 252 SER A N 1
ATOM 2085 C CA . SER A 1 252 ? 3.353 -11.985 1.611 1.00 93.62 252 SER A CA 1
ATOM 2086 C C . SER A 1 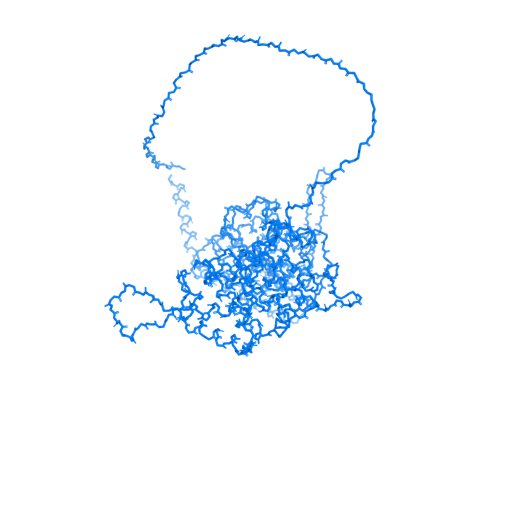252 ? 4.201 -12.872 2.530 1.00 93.62 252 SER A C 1
ATOM 2088 O O . SER A 1 252 ? 4.758 -13.869 2.063 1.00 93.62 252 SER A O 1
ATOM 2090 N N . CYS A 1 253 ? 4.334 -12.513 3.809 1.00 93.62 253 CYS A N 1
ATOM 2091 C CA . CYS A 1 253 ? 5.104 -13.261 4.794 1.00 93.62 253 CYS A CA 1
ATOM 2092 C C . CYS A 1 253 ? 4.218 -14.183 5.636 1.00 93.62 253 CYS A C 1
ATOM 2094 O O . CYS A 1 253 ? 3.058 -13.884 5.911 1.00 93.62 253 CYS A O 1
ATOM 2096 N N . ASP A 1 254 ? 4.804 -15.270 6.125 1.00 90.06 254 ASP A N 1
ATOM 2097 C CA . ASP A 1 254 ? 4.233 -16.078 7.199 1.00 90.06 254 ASP A CA 1
ATOM 2098 C C . ASP A 1 254 ? 4.405 -15.362 8.553 1.00 90.06 254 ASP A C 1
ATOM 2100 O O . ASP A 1 254 ? 5.530 -15.102 8.994 1.00 90.06 254 ASP A O 1
ATOM 2104 N N . VAL A 1 255 ? 3.277 -15.045 9.197 1.00 89.62 255 VAL A N 1
ATOM 2105 C CA . VAL A 1 255 ? 3.181 -14.359 10.500 1.00 89.62 255 VAL A CA 1
ATOM 2106 C C . VAL A 1 255 ? 2.650 -15.264 11.616 1.00 89.62 255 VAL A C 1
ATOM 2108 O O . VAL A 1 255 ? 2.359 -14.788 12.709 1.00 89.62 255 VAL A O 1
ATOM 2111 N N . SER A 1 256 ? 2.571 -16.575 11.388 1.00 88.62 256 SER A N 1
ATOM 2112 C CA . SER A 1 256 ? 2.089 -17.558 12.373 1.00 88.62 256 SER A CA 1
ATOM 2113 C C . SER A 1 256 ? 2.787 -17.475 13.737 1.00 88.62 256 SER A C 1
ATOM 2115 O O . SER A 1 256 ? 2.171 -17.744 14.762 1.00 88.62 256 SER A O 1
ATOM 2117 N N . VAL A 1 257 ? 4.052 -17.039 13.772 1.00 88.44 257 VAL A N 1
ATOM 2118 C CA . VAL A 1 257 ? 4.847 -16.864 15.005 1.00 88.44 257 VAL A CA 1
ATOM 2119 C C . VAL A 1 257 ? 4.246 -15.825 15.962 1.00 88.44 257 VAL A C 1
ATOM 2121 O O . VAL A 1 257 ? 4.419 -15.942 17.175 1.00 88.44 257 VAL A O 1
ATOM 2124 N N . ILE A 1 258 ? 3.554 -14.815 15.431 1.00 87.19 258 ILE A N 1
ATOM 2125 C CA . ILE A 1 258 ? 2.958 -13.722 16.216 1.00 87.19 258 ILE A CA 1
ATOM 2126 C C . ILE A 1 258 ? 1.436 -13.843 16.345 1.00 87.19 258 ILE A C 1
ATOM 2128 O O . ILE A 1 258 ? 0.816 -12.994 16.978 1.00 87.19 258 ILE A O 1
ATOM 2132 N N . GLN A 1 259 ? 0.826 -14.880 15.766 1.00 91.25 259 GLN A N 1
ATOM 2133 C CA . GLN A 1 259 ? -0.614 -15.106 15.853 1.00 91.25 259 GLN A CA 1
ATOM 2134 C C . GLN A 1 259 ? -0.958 -16.046 17.007 1.00 91.25 259 GLN A C 1
ATOM 2136 O O . GLN A 1 259 ? -0.325 -17.084 17.210 1.00 91.25 259 GLN A O 1
ATOM 2141 N N . ARG A 1 260 ? -1.983 -15.680 17.773 1.00 92.56 260 ARG A N 1
ATOM 2142 C CA . ARG A 1 260 ? -2.487 -16.402 18.939 1.00 92.56 260 ARG A CA 1
ATOM 2143 C C . ARG A 1 260 ? -3.997 -16.271 19.007 1.00 92.56 260 ARG A C 1
ATOM 2145 O O . ARG A 1 260 ? -4.529 -15.173 18.883 1.00 92.56 260 ARG A O 1
ATOM 2152 N N . SER A 1 261 ? -4.675 -17.378 19.282 1.00 93.81 261 SER A N 1
ATOM 2153 C CA . SER A 1 261 ? -6.108 -17.342 19.550 1.00 93.81 261 SER A CA 1
ATOM 2154 C C . SER A 1 261 ? -6.409 -16.795 20.942 1.00 93.81 261 SER A C 1
ATOM 2156 O O . SER A 1 261 ? -5.635 -17.006 21.874 1.00 93.81 261 SER A O 1
ATOM 2158 N N . SER A 1 262 ? -7.550 -16.122 21.096 1.00 93.31 262 SER A N 1
ATOM 2159 C CA . SER A 1 262 ? -8.036 -15.647 22.398 1.00 93.31 262 SER A CA 1
ATOM 2160 C C . SER A 1 262 ? -8.429 -16.777 23.345 1.00 93.31 262 SER A C 1
ATOM 2162 O O . SER A 1 262 ? -8.497 -16.578 24.558 1.00 93.31 262 SER A O 1
ATOM 2164 N N . LYS A 1 263 ? -8.691 -17.970 22.803 1.00 90.56 263 LYS A N 1
ATOM 2165 C CA . LYS A 1 263 ? -9.021 -19.169 23.569 1.00 90.56 263 LYS A CA 1
ATOM 2166 C C . LYS A 1 263 ? -7.806 -20.086 23.602 1.00 90.56 263 LYS A C 1
ATOM 2168 O O . LYS A 1 263 ? -7.251 -20.452 22.568 1.00 90.56 263 LYS A O 1
ATOM 2173 N N . GLU A 1 264 ? -7.393 -20.473 24.802 1.00 86.56 264 GLU A N 1
ATOM 2174 C CA . GLU A 1 264 ? -6.282 -21.406 24.959 1.00 86.56 264 GLU A CA 1
ATOM 2175 C C . GLU A 1 264 ? -6.603 -22.750 24.289 1.00 86.56 264 GLU A C 1
ATOM 2177 O O . GLU A 1 264 ? -7.689 -23.309 24.450 1.00 86.56 264 GLU A O 1
ATOM 2182 N N . GLY A 1 265 ? -5.643 -23.274 23.525 1.00 83.81 265 GLY A N 1
ATOM 2183 C CA . GLY A 1 265 ? -5.753 -24.577 22.870 1.00 83.81 265 GLY A CA 1
ATOM 2184 C C . GLY A 1 265 ? -6.584 -24.612 21.583 1.00 83.81 265 GLY A C 1
ATOM 2185 O O . GLY A 1 265 ? -6.726 -25.693 21.014 1.00 83.81 265 GLY A O 1
ATOM 2186 N N . THR A 1 266 ? -7.111 -23.484 21.092 1.00 90.56 266 THR A N 1
ATOM 2187 C CA . THR A 1 266 ? -7.759 -23.428 19.770 1.00 90.56 266 THR A CA 1
ATOM 2188 C C . THR A 1 266 ? -6.779 -23.038 18.670 1.00 90.56 266 THR A C 1
ATOM 2190 O O . THR A 1 266 ? -5.915 -22.183 18.862 1.00 90.56 266 THR A O 1
ATOM 2193 N N . GLU A 1 267 ? -6.930 -23.656 17.497 1.00 89.44 267 GLU A N 1
ATOM 2194 C CA . GLU A 1 267 ? -6.135 -23.309 16.320 1.00 89.44 267 GLU A CA 1
ATOM 2195 C C . GLU A 1 267 ? -6.452 -21.892 15.823 1.00 89.44 267 GLU A C 1
ATOM 2197 O O . GLU A 1 267 ? -7.590 -21.422 15.888 1.00 89.44 267 GLU A O 1
ATOM 2202 N N . VAL A 1 268 ? -5.417 -21.222 15.316 1.00 92.38 268 VAL A N 1
ATOM 2203 C CA . VAL A 1 268 ? -5.497 -19.879 14.735 1.00 92.38 268 VAL A CA 1
ATOM 2204 C C . VAL A 1 268 ? -6.280 -19.935 13.422 1.00 92.38 268 VAL A C 1
ATOM 2206 O O . VAL A 1 268 ? -6.018 -20.778 12.563 1.00 92.38 268 VAL A O 1
ATOM 2209 N N . LEU A 1 269 ? -7.231 -19.017 13.247 1.00 92.56 269 LEU A N 1
ATOM 2210 C CA . LEU A 1 269 ? -8.013 -18.910 12.017 1.00 92.56 269 LEU A CA 1
ATOM 2211 C C . LEU A 1 269 ? -7.152 -18.437 10.832 1.00 92.56 269 LEU A C 1
ATOM 2213 O O . LEU A 1 269 ? -6.285 -17.576 11.009 1.00 92.56 269 LEU A O 1
ATOM 2217 N N . PRO A 1 270 ? -7.423 -18.911 9.600 1.00 91.94 270 PRO A N 1
ATOM 2218 C CA . PRO A 1 270 ? -6.695 -18.463 8.419 1.00 91.94 270 PRO A CA 1
ATOM 2219 C C . PRO A 1 270 ? -6.905 -16.963 8.194 1.00 91.94 270 PRO A C 1
ATOM 2221 O O . PRO A 1 270 ? -8.034 -16.473 8.221 1.00 91.94 270 PRO A O 1
ATOM 2224 N N . ASN A 1 271 ? -5.811 -16.239 7.963 1.00 93.62 271 ASN A N 1
ATOM 2225 C CA . ASN A 1 271 ? -5.833 -14.789 7.815 1.00 93.62 271 ASN A CA 1
ATOM 2226 C C . ASN A 1 271 ? -6.412 -14.376 6.445 1.00 93.62 271 ASN A C 1
ATOM 2228 O O . ASN A 1 271 ? -5.784 -14.651 5.420 1.00 93.62 271 ASN A O 1
ATOM 2232 N N . PRO A 1 272 ? -7.569 -13.688 6.388 1.00 93.56 272 PRO A N 1
ATOM 2233 C CA . PRO A 1 272 ? -8.224 -13.320 5.132 1.00 93.56 272 PRO A CA 1
ATOM 2234 C C . PRO A 1 272 ? -7.507 -12.188 4.381 1.00 93.56 272 PRO A C 1
ATOM 2236 O O . PRO A 1 272 ? -7.843 -11.908 3.231 1.00 93.56 272 PRO A O 1
ATOM 2239 N N . TYR A 1 273 ? -6.541 -11.524 5.019 1.00 93.19 273 TYR A N 1
ATOM 2240 C CA . TYR A 1 273 ? -5.753 -10.439 4.431 1.00 93.19 273 TYR A CA 1
ATOM 2241 C C . TYR A 1 273 ? -4.415 -10.917 3.850 1.00 93.19 273 TYR A C 1
ATOM 2243 O O . TYR A 1 273 ? -3.712 -10.125 3.211 1.00 93.19 273 TYR A O 1
ATOM 2251 N N . ALA A 1 274 ? -4.054 -12.183 4.084 1.00 90.75 274 ALA A N 1
ATOM 2252 C CA . ALA A 1 274 ? -2.832 -12.782 3.568 1.00 90.75 274 ALA A CA 1
ATOM 2253 C C . ALA A 1 274 ? -2.861 -12.869 2.038 1.00 90.75 274 ALA A C 1
ATOM 2255 O O . ALA A 1 274 ? -3.908 -13.100 1.428 1.00 90.75 274 ALA A O 1
ATOM 2256 N N . ASP A 1 275 ? -1.699 -12.699 1.410 1.00 85.31 275 ASP A N 1
ATOM 2257 C CA . ASP A 1 275 ? -1.548 -13.010 -0.009 1.00 85.31 275 ASP A CA 1
ATOM 2258 C C . ASP A 1 275 ? -1.682 -14.538 -0.206 1.00 85.31 275 ASP A C 1
ATOM 2260 O O . ASP A 1 275 ? -1.057 -15.293 0.546 1.00 85.31 275 ASP A O 1
ATOM 2264 N N . PRO A 1 276 ? -2.475 -15.027 -1.183 1.00 80.00 276 PRO A N 1
ATOM 2265 C CA . PRO A 1 276 ? -2.607 -16.464 -1.445 1.00 80.00 276 PRO A CA 1
ATOM 2266 C C . PRO A 1 276 ? -1.270 -17.168 -1.703 1.00 80.00 276 PRO A C 1
ATOM 2268 O O . PRO A 1 276 ? -1.122 -18.358 -1.429 1.00 80.00 276 PRO A O 1
ATOM 2271 N N . GLU A 1 277 ? -0.294 -16.434 -2.234 1.00 77.88 277 GLU A N 1
ATOM 2272 C CA . GLU A 1 277 ? 1.059 -16.912 -2.485 1.00 77.88 277 GLU A CA 1
ATOM 2273 C C . GLU A 1 277 ? 1.990 -16.453 -1.353 1.00 77.88 277 GLU A C 1
ATOM 2275 O O . GLU A 1 277 ? 2.797 -15.536 -1.528 1.00 77.88 277 GLU A O 1
ATOM 2280 N N . LEU A 1 278 ? 1.882 -17.084 -0.179 1.00 75.81 278 LEU A N 1
ATOM 2281 C CA . LEU A 1 278 ? 2.827 -16.878 0.926 1.00 75.81 278 LEU A CA 1
ATOM 2282 C C . LEU A 1 278 ? 4.248 -17.234 0.467 1.00 75.81 278 LEU A C 1
ATOM 2284 O O . LEU A 1 278 ? 4.510 -18.345 0.005 1.00 75.81 278 LEU A O 1
ATOM 2288 N N . CYS A 1 279 ? 5.158 -16.266 0.567 1.00 67.88 279 CYS A N 1
ATOM 2289 C CA . CYS A 1 279 ? 6.473 -16.331 -0.066 1.00 67.88 279 CYS A CA 1
ATOM 2290 C C . CYS A 1 279 ? 7.588 -16.728 0.909 1.00 67.88 279 CYS A C 1
ATOM 2292 O O . CYS A 1 279 ? 8.411 -17.574 0.563 1.00 67.88 279 CYS A O 1
ATOM 2294 N N . GLU A 1 280 ? 7.660 -16.119 2.100 1.00 79.50 280 GLU A N 1
ATOM 2295 C CA . GLU A 1 280 ? 8.767 -16.332 3.051 1.00 79.50 280 GLU A CA 1
ATOM 2296 C C . GLU A 1 280 ? 8.343 -16.188 4.514 1.00 79.50 280 GLU A C 1
ATOM 2298 O O . GLU A 1 280 ? 7.306 -15.611 4.834 1.00 79.50 280 GLU A O 1
ATOM 2303 N N . LYS A 1 281 ? 9.182 -16.691 5.423 1.00 86.50 281 LYS A N 1
ATOM 2304 C CA . LYS A 1 281 ? 9.074 -16.384 6.852 1.00 86.50 281 LYS A CA 1
ATOM 2305 C C . LYS A 1 281 ? 9.462 -14.931 7.109 1.00 86.50 281 LYS A C 1
ATOM 2307 O O . LYS A 1 281 ? 10.345 -14.398 6.438 1.00 86.50 281 LYS A O 1
ATOM 2312 N N . LEU A 1 282 ? 8.849 -14.324 8.121 1.00 87.00 282 LEU A N 1
ATOM 2313 C CA . LEU A 1 282 ? 9.232 -12.992 8.577 1.00 87.00 282 LEU A CA 1
ATOM 2314 C C . LEU A 1 282 ? 10.714 -12.966 8.999 1.00 87.00 282 LEU A C 1
ATOM 2316 O O . LEU A 1 282 ? 11.167 -13.837 9.744 1.00 87.00 282 LEU A O 1
ATOM 2320 N N . SER A 1 283 ? 11.476 -11.977 8.526 1.00 91.00 283 SER A N 1
ATOM 2321 C CA . SER A 1 283 ? 12.856 -11.777 8.979 1.00 91.00 283 SER A CA 1
ATOM 2322 C C . SER A 1 283 ? 12.888 -11.220 10.405 1.00 91.00 283 SER A C 1
ATOM 2324 O O . SER A 1 283 ? 11.953 -10.539 10.826 1.00 91.00 283 SER A O 1
ATOM 2326 N N . ASN A 1 284 ? 13.980 -11.460 11.138 1.00 90.81 284 ASN A N 1
ATOM 2327 C CA . ASN A 1 284 ? 14.136 -10.949 12.507 1.00 90.81 284 ASN A CA 1
ATOM 2328 C C . ASN A 1 284 ? 14.053 -9.416 12.567 1.00 90.81 284 ASN A C 1
ATOM 2330 O O . ASN A 1 284 ? 13.386 -8.881 13.443 1.00 90.81 284 ASN A O 1
ATOM 2334 N N . ASP A 1 285 ? 14.659 -8.712 11.605 1.00 90.44 285 ASP A N 1
ATOM 2335 C CA . ASP A 1 285 ? 14.589 -7.247 11.542 1.00 90.44 285 ASP A CA 1
ATOM 2336 C C . ASP A 1 285 ? 13.144 -6.765 11.375 1.00 90.44 285 ASP A C 1
ATOM 2338 O O . ASP A 1 285 ? 12.712 -5.811 12.017 1.00 90.44 285 ASP A O 1
ATOM 2342 N N . LEU A 1 286 ? 12.370 -7.436 10.520 1.00 90.62 286 LEU A N 1
ATOM 2343 C CA . LEU A 1 286 ? 10.978 -7.075 10.288 1.00 90.62 286 LEU A CA 1
ATOM 2344 C C . LEU A 1 286 ? 10.091 -7.435 11.488 1.00 90.62 286 LEU A C 1
ATOM 2346 O O . LEU A 1 286 ? 9.207 -6.657 11.832 1.00 90.62 286 LEU A O 1
ATOM 2350 N N . LEU A 1 287 ? 10.357 -8.560 12.159 1.00 91.06 287 LEU A N 1
ATOM 2351 C CA . LEU A 1 287 ? 9.716 -8.925 13.425 1.00 91.06 287 LEU A CA 1
ATOM 2352 C C . LEU A 1 287 ? 9.976 -7.861 14.501 1.00 91.06 287 LEU A C 1
ATOM 2354 O O . LEU A 1 287 ? 9.047 -7.442 15.189 1.00 91.06 287 LEU A O 1
ATOM 2358 N N . HIS A 1 288 ? 11.217 -7.380 14.603 1.00 91.25 288 HIS A N 1
ATOM 2359 C CA . HIS A 1 288 ? 11.593 -6.323 15.535 1.00 91.25 288 HIS A CA 1
ATOM 2360 C C . HIS A 1 288 ? 10.778 -5.046 15.289 1.00 91.25 288 HIS A C 1
ATOM 2362 O O . HIS A 1 288 ? 10.191 -4.500 16.220 1.00 91.25 288 HIS A O 1
ATOM 2368 N N . TRP A 1 289 ? 10.660 -4.605 14.033 1.00 91.12 289 TRP A N 1
ATOM 2369 C CA . TRP A 1 289 ? 9.858 -3.429 13.681 1.00 91.12 289 TRP A CA 1
ATOM 2370 C C . TRP A 1 289 ? 8.356 -3.608 13.932 1.00 91.12 289 TRP A C 1
ATOM 2372 O O . TRP A 1 289 ? 7.713 -2.703 14.462 1.00 91.12 289 TRP A O 1
ATOM 2382 N N . LEU A 1 290 ? 7.789 -4.755 13.545 1.00 88.50 290 LEU A N 1
ATOM 2383 C CA . LEU A 1 290 ? 6.342 -4.988 13.587 1.00 88.50 290 LEU A CA 1
ATOM 2384 C C . LEU A 1 290 ? 5.814 -5.413 14.958 1.00 88.50 290 LEU A C 1
ATOM 2386 O O . LEU A 1 290 ? 4.619 -5.270 15.198 1.00 88.50 290 LEU A O 1
ATOM 2390 N N . TYR A 1 291 ? 6.663 -5.952 15.834 1.00 85.50 291 TYR A N 1
ATOM 2391 C CA . TYR A 1 291 ? 6.232 -6.520 17.112 1.00 85.50 291 TYR A CA 1
ATOM 2392 C C . TYR A 1 291 ? 7.008 -5.939 18.297 1.00 85.50 291 TYR A C 1
ATOM 2394 O O . TYR A 1 291 ? 6.422 -5.273 19.142 1.00 85.50 291 TYR A O 1
ATOM 2402 N N . GLU A 1 292 ? 8.332 -6.101 18.351 1.00 86.25 292 GLU A N 1
ATOM 2403 C CA . GLU A 1 292 ? 9.128 -5.661 19.516 1.00 86.25 292 GLU A CA 1
ATOM 2404 C C . GLU A 1 292 ? 9.125 -4.130 19.699 1.00 86.25 292 GLU A C 1
ATOM 2406 O O . GLU A 1 292 ? 9.092 -3.619 20.820 1.00 86.25 292 GLU A O 1
ATOM 2411 N N . ARG A 1 293 ? 9.110 -3.388 18.586 1.00 85.44 293 ARG A N 1
ATOM 2412 C CA . ARG A 1 293 ? 8.955 -1.924 18.520 1.00 85.44 293 ARG A CA 1
ATOM 2413 C C . ARG A 1 293 ? 7.518 -1.469 18.273 1.00 85.44 293 ARG A C 1
ATOM 2415 O O . ARG A 1 293 ? 7.277 -0.327 17.887 1.00 85.44 293 ARG A O 1
ATOM 2422 N N . THR A 1 294 ? 6.560 -2.367 18.448 1.00 83.44 294 THR A N 1
ATOM 2423 C CA . THR A 1 294 ? 5.138 -2.042 18.385 1.00 83.44 294 THR A CA 1
ATOM 2424 C C . THR A 1 294 ? 4.530 -2.436 19.718 1.00 83.44 294 THR A C 1
ATOM 2426 O O . THR A 1 294 ? 3.872 -3.461 19.857 1.00 83.44 294 THR A O 1
ATOM 2429 N N . SER A 1 295 ? 4.805 -1.608 20.726 1.00 83.69 295 SER A N 1
ATOM 2430 C CA . SER A 1 295 ? 4.241 -1.771 22.062 1.00 83.69 295 SER A CA 1
ATOM 2431 C C . SER A 1 295 ? 3.306 -0.625 22.413 1.00 83.69 295 SER A C 1
ATOM 2433 O O . SER A 1 295 ? 3.525 0.522 22.020 1.00 83.69 295 SER A O 1
ATOM 2435 N N . ILE A 1 296 ? 2.298 -0.925 23.231 1.00 78.75 296 ILE A N 1
ATOM 2436 C CA . ILE A 1 296 ? 1.343 0.064 23.720 1.00 78.75 296 ILE A CA 1
ATOM 2437 C C . ILE A 1 296 ? 2.042 1.160 24.537 1.00 78.75 296 ILE A C 1
ATOM 2439 O O . ILE A 1 296 ? 1.621 2.303 24.505 1.00 78.75 296 ILE A O 1
ATOM 2443 N N . GLN A 1 297 ? 3.167 0.889 25.204 1.00 80.12 297 GLN A N 1
ATOM 2444 C CA . GLN A 1 297 ? 3.882 1.942 25.943 1.00 80.12 297 GLN A CA 1
ATOM 2445 C C . GLN A 1 297 ? 4.736 2.866 25.056 1.00 80.12 297 GLN A C 1
ATOM 2447 O O . GLN A 1 297 ? 5.267 3.860 25.548 1.00 80.12 297 GLN A O 1
ATOM 2452 N N . GLN A 1 298 ? 4.909 2.567 23.766 1.00 80.31 298 GLN A N 1
ATOM 2453 C CA . GLN A 1 298 ? 5.774 3.360 22.894 1.00 80.31 298 GLN A CA 1
ATOM 2454 C C . GLN A 1 298 ? 5.015 4.535 22.263 1.00 80.31 298 GLN A C 1
ATOM 2456 O O . GLN A 1 298 ? 3.882 4.411 21.791 1.00 80.31 298 GLN A O 1
ATOM 2461 N N . SER A 1 299 ? 5.658 5.704 22.260 1.00 73.94 299 SER A N 1
ATOM 2462 C CA . SER A 1 299 ? 5.103 6.954 21.723 1.00 73.94 299 SER A CA 1
ATOM 2463 C C . SER A 1 299 ? 5.298 7.113 20.214 1.00 73.94 299 SER A C 1
ATOM 2465 O O . SER A 1 299 ? 4.551 7.872 19.590 1.00 73.94 299 SER A O 1
ATOM 2467 N N . THR A 1 300 ? 6.266 6.390 19.646 1.00 82.62 300 THR A N 1
ATOM 2468 C CA . THR A 1 300 ? 6.650 6.436 18.233 1.00 82.62 300 THR A CA 1
ATOM 2469 C C . THR A 1 300 ? 6.750 5.013 17.700 1.00 82.62 300 THR A C 1
ATOM 2471 O O . THR A 1 300 ? 7.691 4.288 18.017 1.00 82.62 300 THR A O 1
ATOM 2474 N N . THR A 1 301 ? 5.773 4.613 16.890 1.00 91.25 301 THR A N 1
ATOM 2475 C CA . THR A 1 301 ? 5.730 3.307 16.222 1.00 91.25 301 THR A CA 1
ATOM 2476 C C . THR A 1 301 ? 5.473 3.512 14.734 1.00 91.25 301 THR A C 1
ATOM 2478 O O . THR A 1 301 ? 4.922 4.534 14.314 1.00 91.25 301 THR A O 1
ATOM 2481 N N . TYR A 1 302 ? 5.836 2.518 13.922 1.00 93.94 302 TYR A N 1
ATOM 2482 C CA . TYR A 1 302 ? 5.491 2.518 12.499 1.00 93.94 302 TYR A CA 1
ATOM 2483 C C . TYR A 1 302 ? 3.975 2.600 12.275 1.00 93.94 302 TYR A C 1
ATOM 2485 O O . TYR A 1 302 ? 3.514 3.306 11.385 1.00 93.94 302 TYR A O 1
ATOM 2493 N N . VAL A 1 303 ? 3.204 1.908 13.119 1.00 93.38 303 VAL A N 1
ATOM 2494 C CA . VAL A 1 303 ? 1.736 1.889 13.078 1.00 93.38 303 VAL A CA 1
ATOM 2495 C C . VAL A 1 303 ? 1.163 3.287 13.270 1.00 93.38 303 VAL A C 1
ATOM 2497 O O . VAL A 1 303 ? 0.365 3.732 12.447 1.00 93.38 303 VAL A O 1
ATOM 2500 N N . LYS A 1 304 ? 1.616 4.004 14.301 1.00 92.38 304 LYS A N 1
ATOM 2501 C CA . LYS A 1 304 ? 1.187 5.377 14.561 1.00 92.38 304 LYS A CA 1
ATOM 2502 C C . LYS A 1 304 ? 1.505 6.288 13.379 1.00 92.38 304 LYS A C 1
ATOM 2504 O O . LYS A 1 304 ? 0.622 6.979 12.882 1.00 92.38 304 LYS A O 1
ATOM 2509 N N . LYS A 1 305 ? 2.736 6.211 12.865 1.00 92.25 305 LYS A N 1
ATOM 2510 C CA . LYS A 1 305 ? 3.173 7.018 11.720 1.00 92.25 305 LYS A CA 1
ATOM 2511 C C . LYS A 1 305 ? 2.349 6.739 10.454 1.00 92.25 305 LYS A C 1
ATOM 2513 O O . LYS A 1 305 ? 1.950 7.669 9.758 1.00 92.25 305 LYS A O 1
ATOM 2518 N N . LEU A 1 306 ? 2.039 5.468 10.186 1.00 93.88 306 LEU A N 1
ATOM 2519 C CA . LEU A 1 306 ? 1.173 5.041 9.083 1.00 93.88 306 LEU A CA 1
ATOM 2520 C C . LEU A 1 306 ? -0.255 5.606 9.204 1.00 93.88 306 LEU A C 1
ATOM 2522 O O . LEU A 1 306 ? -0.854 5.964 8.187 1.00 93.88 306 LEU A O 1
ATOM 2526 N N . ILE A 1 307 ? -0.801 5.658 10.424 1.00 92.44 307 ILE A N 1
ATOM 2527 C CA . ILE A 1 307 ? -2.136 6.201 10.713 1.00 92.44 307 ILE A CA 1
ATOM 2528 C C . ILE A 1 307 ? -2.151 7.729 10.529 1.00 92.44 307 ILE A C 1
ATOM 2530 O O . ILE A 1 307 ? -3.036 8.244 9.847 1.00 92.44 307 ILE A O 1
ATOM 2534 N N . GLU A 1 308 ? -1.163 8.444 11.075 1.00 90.19 308 GLU A N 1
ATOM 2535 C CA . GLU A 1 308 ? -1.056 9.913 11.009 1.00 90.19 308 GLU A CA 1
ATOM 2536 C C . GLU A 1 308 ? -0.875 10.435 9.572 1.00 90.19 308 GLU A C 1
ATOM 2538 O O . GLU A 1 308 ? -1.494 11.424 9.170 1.00 90.19 308 GLU A O 1
ATOM 2543 N N . ASP A 1 309 ? -0.070 9.745 8.757 1.00 87.38 309 ASP A N 1
ATOM 2544 C CA . ASP A 1 309 ? 0.246 10.176 7.389 1.00 87.38 309 ASP A CA 1
ATOM 2545 C C . ASP A 1 309 ? -0.932 10.021 6.404 1.00 87.38 309 ASP A C 1
ATOM 2547 O O . ASP A 1 309 ? -0.797 10.368 5.228 1.00 87.38 309 ASP A O 1
ATOM 2551 N N . ASN A 1 310 ? -2.092 9.518 6.854 1.00 72.62 310 ASN A N 1
ATOM 2552 C CA . ASN A 1 310 ? -3.312 9.378 6.048 1.00 72.62 310 ASN A CA 1
ATOM 2553 C C . ASN A 1 310 ? -3.061 8.680 4.689 1.00 72.62 310 ASN A C 1
ATOM 2555 O O . ASN A 1 310 ? -3.566 9.078 3.634 1.00 72.62 310 ASN A O 1
ATOM 2559 N N . SER A 1 311 ? -2.255 7.613 4.724 1.00 75.00 311 SER A N 1
ATOM 2560 C CA . SER A 1 311 ? -1.948 6.728 3.590 1.00 75.00 311 SER A CA 1
ATOM 2561 C C . SER A 1 311 ? -3.228 6.175 2.922 1.00 75.00 311 SER A C 1
ATOM 2563 O O . SER A 1 311 ? -4.259 6.073 3.594 1.00 75.00 311 SER A O 1
ATOM 2565 N N . PRO A 1 312 ? -3.209 5.788 1.622 1.00 77.38 312 PRO A N 1
ATOM 2566 C CA . PRO A 1 312 ? -4.378 5.252 0.924 1.00 77.38 312 PRO A CA 1
ATOM 2567 C C . PRO A 1 312 ? -5.120 4.196 1.747 1.00 77.38 312 PRO A C 1
ATOM 2569 O O . PRO A 1 312 ? -4.579 3.124 2.030 1.00 77.38 312 PRO A O 1
ATOM 2572 N N . ILE A 1 313 ? -6.371 4.512 2.103 1.00 80.00 313 ILE A N 1
ATOM 2573 C CA . ILE A 1 313 ? -7.122 3.802 3.146 1.00 80.00 313 ILE A CA 1
ATOM 2574 C C . ILE A 1 313 ? -7.196 2.293 2.899 1.00 80.00 313 ILE A C 1
ATOM 2576 O O . ILE A 1 313 ? -7.077 1.516 3.833 1.00 80.00 313 ILE A O 1
ATOM 2580 N N . GLU A 1 314 ? -7.307 1.860 1.641 1.00 88.00 314 GLU A N 1
ATOM 2581 C CA . GLU A 1 314 ? -7.421 0.446 1.277 1.00 88.00 314 GLU A CA 1
ATOM 2582 C C . GLU A 1 314 ? -6.165 -0.371 1.624 1.00 88.00 314 GLU A C 1
ATOM 2584 O O . GLU A 1 314 ? -6.280 -1.466 2.173 1.00 88.00 314 GLU A O 1
ATOM 2589 N N . GLU A 1 315 ? -4.965 0.151 1.351 1.00 89.25 315 GLU A N 1
ATOM 2590 C CA . GLU A 1 315 ? -3.725 -0.567 1.679 1.00 89.25 315 GLU A CA 1
ATOM 2591 C C . GLU A 1 315 ? -3.418 -0.510 3.172 1.00 89.25 315 GLU A C 1
ATOM 2593 O O . GLU A 1 315 ? -3.011 -1.520 3.745 1.00 89.25 315 GLU A O 1
ATOM 2598 N N . THR A 1 316 ? -3.688 0.624 3.821 1.00 93.00 316 THR A N 1
ATOM 2599 C CA . THR A 1 316 ? -3.583 0.743 5.279 1.00 93.00 316 THR A CA 1
ATOM 2600 C C . THR A 1 316 ? -4.512 -0.256 5.972 1.00 93.00 316 THR A C 1
ATOM 2602 O O . THR A 1 316 ? -4.078 -0.981 6.861 1.00 93.00 316 THR A O 1
ATOM 2605 N N . LEU A 1 317 ? -5.764 -0.376 5.515 1.00 94.00 317 LEU A N 1
ATOM 2606 C CA . LEU A 1 317 ? -6.733 -1.346 6.030 1.00 94.00 317 LEU A CA 1
ATOM 2607 C C . LEU A 1 317 ? -6.246 -2.786 5.891 1.00 94.00 317 LEU A C 1
ATOM 2609 O O . LEU A 1 317 ? -6.329 -3.550 6.849 1.00 94.00 317 LEU A O 1
ATOM 2613 N N . ARG A 1 318 ? -5.731 -3.162 4.715 1.00 94.31 318 ARG A N 1
ATOM 2614 C CA . ARG A 1 318 ? -5.202 -4.513 4.493 1.00 94.31 318 ARG A CA 1
ATOM 2615 C C . ARG A 1 318 ? -4.008 -4.806 5.391 1.00 94.31 318 ARG A C 1
ATOM 2617 O O . ARG A 1 318 ? -3.941 -5.899 5.940 1.00 94.31 318 ARG A O 1
ATOM 2624 N N . PHE A 1 319 ? -3.082 -3.860 5.536 1.00 95.94 319 PHE A N 1
ATOM 2625 C CA . PHE A 1 319 ? -1.913 -4.026 6.397 1.00 95.94 319 PHE A CA 1
ATOM 2626 C C . PHE A 1 319 ? -2.304 -4.171 7.870 1.00 95.94 319 PHE A C 1
ATOM 2628 O O . PHE A 1 319 ? -1.915 -5.147 8.509 1.00 95.94 319 PHE A O 1
ATOM 2635 N N . LEU A 1 320 ? -3.105 -3.238 8.396 1.00 96.12 320 LEU A N 1
ATOM 2636 C CA . LEU A 1 320 ? -3.550 -3.276 9.790 1.00 96.12 320 LEU A CA 1
ATOM 2637 C C . LEU A 1 320 ? -4.373 -4.538 10.060 1.00 96.12 320 LEU A C 1
ATOM 2639 O O . LEU A 1 320 ? -4.098 -5.245 11.021 1.00 96.12 320 LEU A O 1
ATOM 2643 N N . GLY A 1 321 ? -5.317 -4.870 9.173 1.00 96.12 321 GLY A N 1
ATOM 2644 C CA . GLY A 1 321 ? -6.117 -6.088 9.283 1.00 96.12 321 GLY A CA 1
ATOM 2645 C C . GLY A 1 321 ? -5.262 -7.353 9.278 1.00 96.12 321 GLY A C 1
ATOM 2646 O O . GLY A 1 321 ? -5.460 -8.229 10.114 1.00 96.12 321 GLY A O 1
ATOM 2647 N N . PHE A 1 322 ? -4.259 -7.427 8.400 1.00 95.81 322 PHE A N 1
ATOM 2648 C CA . PHE A 1 322 ? -3.339 -8.561 8.347 1.00 95.81 322 PHE A CA 1
ATOM 2649 C C . PHE A 1 322 ? -2.550 -8.740 9.645 1.00 95.81 322 PHE A C 1
ATOM 2651 O O . PHE A 1 322 ? -2.506 -9.851 10.167 1.00 95.81 322 PHE A O 1
ATOM 2658 N N . CYS A 1 323 ? -1.955 -7.669 10.174 1.00 95.44 323 CYS A N 1
ATOM 2659 C CA . CYS A 1 323 ? -1.134 -7.732 11.384 1.00 95.44 323 CYS A CA 1
ATOM 2660 C C . CYS A 1 323 ? -1.963 -7.907 12.668 1.00 95.44 323 CYS A C 1
ATOM 2662 O O . CYS A 1 323 ? -1.469 -8.483 13.634 1.00 95.44 323 CYS A O 1
ATOM 2664 N N . SER A 1 324 ? -3.212 -7.432 12.687 1.00 96.50 324 SER A N 1
ATOM 2665 C CA . SER A 1 324 ? -4.128 -7.551 13.828 1.00 96.50 324 SER A CA 1
ATOM 2666 C C . SER A 1 324 ? -4.915 -8.866 13.874 1.00 96.50 324 SER A C 1
ATOM 2668 O O . SER A 1 324 ? -5.482 -9.189 14.920 1.00 96.50 324 SER A O 1
ATOM 2670 N N . TRP A 1 325 ? -4.991 -9.614 12.769 1.00 96.75 325 TRP A N 1
ATOM 2671 C CA . TRP A 1 325 ? -5.755 -10.861 12.702 1.00 96.75 325 TRP A CA 1
ATOM 2672 C C . TRP A 1 325 ? -5.162 -11.937 13.611 1.00 96.75 325 TRP A C 1
ATOM 2674 O O . TRP A 1 325 ? -4.022 -12.366 13.410 1.00 96.75 325 TRP A O 1
ATOM 2684 N N . GLU A 1 326 ? -5.958 -12.405 14.577 1.00 96.00 326 GLU A N 1
ATOM 2685 C CA . GLU A 1 326 ? -5.519 -13.346 15.614 1.00 96.00 326 GLU A CA 1
ATOM 2686 C C . GLU A 1 326 ? -4.287 -12.816 16.384 1.00 96.00 326 GLU A C 1
ATOM 2688 O O . GLU A 1 326 ? -3.389 -13.573 16.729 1.00 96.00 326 GLU A O 1
ATOM 2693 N N . ASN A 1 327 ? -4.202 -11.501 16.622 1.00 95.06 327 ASN A N 1
ATOM 2694 C CA . ASN A 1 327 ? -3.098 -10.868 17.353 1.00 95.06 327 ASN A CA 1
ATOM 2695 C C . ASN A 1 327 ? -3.615 -9.687 18.193 1.00 95.06 327 ASN A C 1
ATOM 2697 O O . ASN A 1 327 ? -3.899 -8.597 17.675 1.00 95.06 327 ASN A O 1
ATOM 2701 N N . TRP A 1 328 ? -3.763 -9.909 19.503 1.00 94.56 328 TRP A N 1
ATOM 2702 C CA . TRP A 1 328 ? -4.255 -8.890 20.430 1.00 94.56 328 TRP A CA 1
ATOM 2703 C C . TRP A 1 328 ? -3.239 -7.777 20.650 1.00 94.56 328 TRP A C 1
ATOM 2705 O O . TRP A 1 328 ? -3.615 -6.608 20.618 1.00 94.56 328 TRP A O 1
ATOM 2715 N N . GLU A 1 329 ? -1.970 -8.122 20.851 1.00 92.88 329 GLU A N 1
ATOM 2716 C CA . GLU A 1 329 ? -0.910 -7.173 21.169 1.00 92.88 329 GLU A CA 1
ATOM 2717 C C . GLU A 1 329 ? -0.816 -6.082 20.093 1.00 92.88 329 GLU A C 1
ATOM 2719 O O . GLU A 1 329 ? -0.836 -4.891 20.409 1.00 92.88 329 GLU A O 1
ATOM 2724 N N . PHE A 1 330 ? -0.843 -6.473 18.815 1.00 95.12 330 PHE A N 1
ATOM 2725 C CA . PHE A 1 330 ? -0.870 -5.523 17.703 1.00 95.12 330 PHE A CA 1
ATOM 2726 C C . PHE A 1 330 ? -2.213 -4.778 17.618 1.00 95.12 330 PHE A C 1
ATOM 2728 O O . PHE A 1 330 ? -2.237 -3.557 17.459 1.00 95.12 330 PHE A O 1
ATOM 2735 N N . SER A 1 331 ? -3.345 -5.481 17.769 1.00 96.19 331 SER A N 1
ATOM 2736 C CA . SER A 1 331 ? -4.684 -4.864 17.775 1.00 96.19 331 SER A CA 1
ATOM 2737 C C . SER A 1 331 ? -4.823 -3.757 18.825 1.00 96.19 331 SER A C 1
ATOM 2739 O O . SER A 1 331 ? -5.415 -2.718 18.538 1.00 96.19 331 SER A O 1
ATOM 2741 N N . ALA A 1 332 ? -4.274 -3.955 20.023 1.00 95.12 332 ALA A N 1
ATOM 2742 C CA . ALA A 1 332 ? -4.339 -2.995 21.117 1.00 95.12 332 ALA A CA 1
ATOM 2743 C C . ALA A 1 332 ? -3.583 -1.701 20.782 1.00 95.12 332 ALA A C 1
ATOM 2745 O O . ALA A 1 332 ? -4.098 -0.612 21.032 1.00 95.12 332 ALA A O 1
ATOM 2746 N N . VAL A 1 333 ? -2.405 -1.798 20.154 1.00 95.06 333 VAL A N 1
ATOM 2747 C CA . VAL A 1 333 ? -1.646 -0.619 19.699 1.00 95.06 333 VAL A CA 1
ATOM 2748 C C . VAL A 1 333 ? -2.437 0.167 18.656 1.00 95.06 333 VAL A C 1
ATOM 2750 O O . VAL A 1 333 ? -2.612 1.374 18.819 1.00 95.06 333 VAL A O 1
ATOM 2753 N N . VAL A 1 334 ? -2.986 -0.518 17.644 1.00 96.06 334 VAL A N 1
ATOM 2754 C CA . VAL A 1 334 ? -3.788 0.114 16.581 1.00 96.06 334 VAL A CA 1
ATOM 2755 C C . VAL A 1 334 ? -5.029 0.798 17.154 1.00 96.06 334 VAL A C 1
ATOM 2757 O O . VAL A 1 334 ? -5.297 1.949 16.819 1.00 96.06 334 VAL A O 1
ATOM 2760 N N . ILE A 1 335 ? -5.784 0.122 18.032 1.00 96.94 335 ILE A N 1
ATOM 2761 C CA . ILE A 1 335 ? -6.962 0.713 18.689 1.00 96.94 335 ILE A CA 1
ATOM 2762 C C . ILE A 1 335 ? -6.549 1.952 19.466 1.00 96.94 335 ILE A C 1
ATOM 2764 O O . ILE A 1 335 ? -7.215 2.978 19.361 1.00 96.94 335 ILE A O 1
ATOM 2768 N N . ALA A 1 336 ? -5.459 1.872 20.225 1.00 95.44 336 ALA A N 1
ATOM 2769 C CA . ALA A 1 336 ? -5.056 2.989 21.047 1.00 95.44 336 ALA A CA 1
ATOM 2770 C C . ALA A 1 336 ? -4.617 4.205 20.221 1.00 95.44 336 ALA A C 1
ATOM 2772 O O . ALA A 1 336 ? -5.037 5.319 20.524 1.00 95.44 336 ALA A O 1
ATOM 2773 N N . ASP A 1 337 ? -3.838 4.000 19.157 1.00 94.69 337 ASP A N 1
ATOM 2774 C CA . ASP A 1 337 ? -3.418 5.084 18.263 1.00 94.69 337 ASP A CA 1
ATOM 2775 C C . ASP A 1 337 ? -4.628 5.695 17.527 1.00 94.69 337 ASP A C 1
ATOM 2777 O O . ASP A 1 337 ? -4.752 6.916 17.452 1.00 94.69 337 ASP A O 1
ATOM 2781 N N . LEU A 1 338 ? -5.585 4.876 17.069 1.00 95.88 338 LEU A N 1
ATOM 2782 C CA . LEU A 1 338 ? -6.824 5.368 16.451 1.00 95.88 338 LEU A CA 1
ATOM 2783 C C . LEU A 1 338 ? -7.697 6.156 17.433 1.00 95.88 338 LEU A C 1
ATOM 2785 O O . LEU A 1 338 ? -8.227 7.201 17.064 1.00 95.88 338 LEU A O 1
ATOM 2789 N N . LEU A 1 339 ? -7.861 5.678 18.670 1.00 96.19 339 LEU A N 1
ATOM 2790 C CA . LEU A 1 339 ? -8.613 6.392 19.705 1.00 96.19 339 LEU A CA 1
ATOM 2791 C C . LEU A 1 339 ? -7.947 7.729 20.054 1.00 96.19 339 LEU A C 1
ATOM 2793 O O . LEU A 1 339 ? -8.650 8.725 20.217 1.00 96.19 339 LEU A O 1
ATOM 2797 N N . MET A 1 340 ? -6.613 7.778 20.101 1.00 94.38 340 MET A N 1
ATOM 2798 C CA . MET A 1 340 ? -5.872 9.023 20.304 1.00 94.38 340 MET A CA 1
ATOM 2799 C C . MET A 1 340 ? -6.145 10.024 19.180 1.00 94.38 340 MET A C 1
ATOM 2801 O O . MET A 1 340 ? -6.532 11.154 19.470 1.00 94.38 340 MET A O 1
ATOM 2805 N N . GLU A 1 341 ? -6.038 9.615 17.913 1.00 94.19 341 GLU A N 1
ATOM 2806 C CA . GLU A 1 341 ? -6.360 10.483 16.769 1.00 94.19 341 GLU A CA 1
ATOM 2807 C C . GLU A 1 341 ? -7.822 10.956 16.817 1.00 94.19 341 GLU A C 1
ATOM 2809 O O . GLU A 1 341 ? -8.118 12.145 16.699 1.00 94.19 341 GLU A O 1
ATOM 2814 N N . ILE A 1 342 ? -8.756 10.042 17.098 1.00 94.56 342 ILE A N 1
ATOM 2815 C CA . ILE A 1 342 ? -10.185 10.340 17.278 1.00 94.56 342 ILE A CA 1
ATOM 2816 C C . ILE A 1 342 ? -10.419 11.329 18.426 1.00 94.56 342 ILE A C 1
ATOM 2818 O O . ILE A 1 342 ? -11.390 12.081 18.361 1.00 94.56 342 ILE A O 1
ATOM 2822 N N . ALA A 1 343 ? -9.576 11.371 19.456 1.00 93.06 343 ALA A N 1
ATOM 2823 C CA . ALA A 1 343 ? -9.686 12.321 20.561 1.00 93.06 343 ALA A CA 1
ATOM 2824 C C . ALA A 1 343 ? -9.085 13.702 20.232 1.00 93.06 343 ALA A C 1
ATOM 2826 O O . ALA A 1 343 ? -9.557 14.719 20.755 1.00 93.06 343 ALA A O 1
ATOM 2827 N N . THR A 1 344 ? -8.085 13.769 19.348 1.00 91.56 344 THR A N 1
ATOM 2828 C CA . THR A 1 344 ? -7.273 14.975 19.114 1.00 91.56 344 THR A CA 1
ATOM 2829 C C . THR A 1 344 ? -7.646 15.732 17.838 1.00 91.56 344 THR A C 1
ATOM 2831 O O . THR A 1 344 ? -7.754 16.960 17.883 1.00 91.56 344 THR A O 1
ATOM 2834 N N . VAL A 1 345 ? -7.911 15.048 16.718 1.00 91.69 345 VAL A N 1
ATOM 2835 C CA . VAL A 1 345 ? -8.135 15.696 15.409 1.00 91.69 345 VAL A CA 1
ATOM 2836 C C . VAL A 1 345 ? -9.438 16.489 15.354 1.00 91.69 345 VAL A C 1
ATOM 2838 O O . VAL A 1 345 ? -10.359 16.243 16.136 1.00 91.69 345 VAL A O 1
ATOM 2841 N N . GLN A 1 346 ? -9.567 17.441 14.427 1.00 88.94 346 GLN A N 1
ATOM 2842 C CA . GLN A 1 346 ? -10.818 18.191 14.283 1.00 88.94 346 GLN A CA 1
ATOM 2843 C C . GLN A 1 346 ? -11.987 17.257 13.921 1.00 88.94 346 GLN A C 1
ATOM 2845 O O . GLN A 1 346 ? -11.786 16.284 13.196 1.00 88.94 346 GLN A O 1
ATOM 2850 N N . PRO A 1 347 ? -13.228 17.536 14.369 1.00 87.75 347 PRO A N 1
ATOM 2851 C CA . PRO A 1 347 ? -14.360 16.640 14.129 1.00 87.75 347 PRO A CA 1
ATOM 2852 C C . PRO A 1 347 ? -14.598 16.260 12.658 1.00 87.75 347 PRO A C 1
ATOM 2854 O O . PRO A 1 347 ? -14.988 15.132 12.371 1.00 87.75 347 PRO A O 1
ATOM 2857 N N . PHE A 1 348 ? -14.348 17.173 11.715 1.00 86.12 348 PHE A N 1
ATOM 2858 C CA . PHE A 1 348 ? -14.503 16.904 10.278 1.00 86.12 348 PHE A CA 1
ATOM 2859 C C . PHE A 1 348 ? -13.379 16.025 9.692 1.00 86.12 348 PHE A C 1
ATOM 2861 O O . PHE A 1 348 ? -13.591 15.389 8.661 1.00 86.12 348 PHE A O 1
ATOM 2868 N N . ASP A 1 349 ? -12.237 15.914 10.379 1.00 89.25 349 ASP A N 1
ATOM 2869 C CA . ASP A 1 349 ? -11.100 15.062 10.007 1.00 89.25 349 ASP A CA 1
ATOM 2870 C C . ASP A 1 349 ? -11.145 13.684 10.692 1.00 89.25 349 ASP A C 1
ATOM 2872 O O . ASP A 1 349 ? -10.306 12.835 10.426 1.00 89.25 349 ASP A O 1
ATOM 2876 N N . MET A 1 350 ? -12.130 13.407 11.560 1.00 91.44 350 MET A N 1
ATOM 2877 C CA . MET A 1 350 ? -12.224 12.124 12.280 1.00 91.44 350 MET A CA 1
ATOM 2878 C C . MET A 1 350 ? -12.556 10.930 11.376 1.00 91.44 350 MET A C 1
ATOM 2880 O O . MET A 1 350 ? -12.328 9.779 11.750 1.00 91.44 350 MET A O 1
ATOM 2884 N N . ARG A 1 351 ? -13.165 11.182 10.212 1.00 91.44 351 ARG A N 1
ATOM 2885 C CA . ARG A 1 351 ? -13.764 10.137 9.376 1.00 91.44 351 ARG A CA 1
ATOM 2886 C C . ARG A 1 351 ? -12.781 9.031 8.959 1.00 91.44 351 ARG A C 1
ATOM 2888 O O . ARG A 1 351 ? -13.155 7.876 9.138 1.00 91.44 351 ARG A O 1
ATOM 2895 N N . PRO A 1 352 ? -11.561 9.318 8.463 1.00 92.44 352 PRO A N 1
ATOM 2896 C CA . PRO A 1 352 ? -10.607 8.272 8.093 1.00 92.44 352 PRO A CA 1
ATOM 2897 C C . PRO A 1 352 ? -10.279 7.334 9.263 1.00 92.44 352 PRO A C 1
ATOM 2899 O O . PRO A 1 352 ? -10.262 6.120 9.088 1.00 92.44 352 PRO A O 1
ATOM 2902 N N . TYR A 1 353 ? -10.107 7.875 10.470 1.00 94.94 353 TYR A N 1
ATOM 2903 C CA . TYR A 1 353 ? -9.790 7.093 11.668 1.00 94.94 353 TYR A CA 1
ATOM 2904 C C . TYR A 1 353 ? -10.972 6.243 12.143 1.00 94.94 353 TYR A C 1
ATOM 2906 O O . TYR A 1 353 ? -10.794 5.080 12.500 1.00 94.94 353 TYR A O 1
ATOM 2914 N N . LEU A 1 354 ? -12.191 6.793 12.096 1.00 95.56 354 LEU A N 1
ATOM 2915 C CA . LEU A 1 354 ? -13.413 6.034 12.375 1.00 95.56 354 LEU A CA 1
ATOM 2916 C C . LEU A 1 354 ? -13.608 4.907 11.353 1.00 95.56 354 LEU A C 1
ATOM 2918 O O . LEU A 1 354 ? -13.965 3.795 11.734 1.00 95.56 354 LEU A O 1
ATOM 2922 N N . ASP A 1 355 ? -13.329 5.159 10.073 1.00 94.50 355 ASP A N 1
ATOM 2923 C CA . ASP A 1 355 ? -13.402 4.139 9.028 1.00 94.50 355 ASP A CA 1
ATOM 2924 C C . ASP A 1 355 ? -12.363 3.024 9.277 1.00 94.50 355 ASP A C 1
ATOM 2926 O O . ASP A 1 355 ? -12.716 1.846 9.203 1.00 94.50 355 ASP A O 1
ATOM 2930 N N . LEU A 1 356 ? -11.116 3.347 9.649 1.00 95.88 356 LEU A N 1
ATOM 2931 C CA . LEU A 1 356 ? -10.105 2.348 10.041 1.00 95.88 356 LEU A CA 1
ATOM 2932 C C . LEU A 1 356 ? -10.546 1.529 11.266 1.00 95.88 356 LEU A C 1
ATOM 2934 O O . LEU A 1 356 ? -10.496 0.296 11.240 1.00 95.88 356 LEU A O 1
ATOM 2938 N N . LEU A 1 357 ? -11.034 2.204 12.311 1.00 97.19 357 LEU A N 1
ATOM 2939 C CA . LEU A 1 357 ? -11.503 1.564 13.539 1.00 97.19 357 LEU A CA 1
ATOM 2940 C C . LEU A 1 357 ? -12.678 0.620 13.259 1.00 97.19 357 LEU A C 1
ATOM 2942 O O . LEU A 1 357 ? -12.689 -0.506 13.747 1.00 97.19 357 LEU A O 1
ATOM 2946 N N . TYR A 1 358 ? -13.636 1.029 12.422 1.00 96.94 358 TYR A N 1
ATOM 2947 C CA . TYR A 1 358 ? -14.768 0.187 12.026 1.00 96.94 358 TYR A CA 1
ATOM 2948 C C . TYR A 1 358 ? -14.311 -1.162 11.450 1.00 96.94 358 TYR A C 1
ATOM 2950 O O . TYR A 1 358 ? -14.821 -2.215 11.842 1.00 96.94 358 TYR A O 1
ATOM 2958 N N . HIS A 1 359 ? -13.345 -1.151 10.529 1.00 95.38 359 HIS A N 1
ATOM 2959 C CA . HIS A 1 359 ? -12.859 -2.382 9.903 1.00 95.38 359 HIS A CA 1
ATOM 2960 C C . HIS A 1 359 ? -12.176 -3.292 10.922 1.00 95.38 359 HIS A C 1
ATOM 2962 O O . HIS A 1 359 ? -12.442 -4.491 10.942 1.00 95.38 359 HIS A O 1
ATOM 2968 N N . LEU A 1 360 ? -11.373 -2.722 11.821 1.00 96.50 360 LEU A N 1
ATOM 2969 C CA . LEU A 1 360 ? -10.691 -3.476 12.869 1.00 96.50 360 LEU A CA 1
ATOM 2970 C C . LEU A 1 360 ? -11.679 -4.151 13.844 1.00 96.50 360 LEU A C 1
ATOM 2972 O O . LEU A 1 360 ? -11.497 -5.305 14.237 1.00 96.50 360 LEU A O 1
ATOM 2976 N N . LEU A 1 361 ? -12.763 -3.460 14.208 1.00 97.62 361 LEU A N 1
ATOM 2977 C CA . LEU A 1 361 ? -13.797 -3.976 15.119 1.00 97.62 361 LEU A CA 1
ATOM 2978 C C . LEU A 1 361 ? -14.729 -5.013 14.475 1.00 97.62 361 LEU A C 1
ATOM 2980 O O . LEU A 1 361 ? -15.404 -5.771 15.174 1.00 97.62 361 LEU A O 1
ATOM 2984 N N . THR A 1 362 ? -14.782 -5.058 13.145 1.00 96.69 362 THR A N 1
ATOM 2985 C CA . THR A 1 362 ? -15.635 -5.992 12.392 1.00 96.69 362 THR A CA 1
ATOM 2986 C C . THR A 1 362 ? -14.895 -7.231 11.895 1.00 96.69 362 THR A C 1
ATOM 2988 O O . THR A 1 362 ? -15.531 -8.128 11.343 1.00 96.69 362 THR A O 1
ATOM 2991 N N . MET A 1 363 ? -13.585 -7.331 12.141 1.00 95.94 363 MET A N 1
ATOM 2992 C CA . MET A 1 363 ? -12.823 -8.554 11.887 1.00 95.94 363 MET A CA 1
ATOM 2993 C C . MET A 1 363 ? -13.369 -9.703 12.737 1.00 95.94 363 MET A C 1
ATOM 2995 O O . MET A 1 363 ? -13.324 -9.643 13.966 1.00 95.94 363 MET A O 1
ATOM 2999 N N . ALA A 1 364 ? -13.872 -10.740 12.070 1.00 94.44 364 ALA A N 1
ATOM 3000 C CA . ALA A 1 364 ? -14.493 -11.908 12.688 1.00 94.44 364 ALA A CA 1
ATOM 3001 C C . ALA A 1 364 ? -13.448 -12.969 13.077 1.00 94.44 364 ALA A C 1
ATOM 3003 O O . ALA A 1 364 ? -13.484 -14.097 12.585 1.00 94.44 364 ALA A O 1
ATOM 3004 N N . ASP A 1 365 ? -12.504 -12.579 13.931 1.00 95.75 365 ASP A N 1
ATOM 3005 C CA . ASP A 1 365 ? -11.513 -13.473 14.534 1.00 95.75 365 ASP A CA 1
ATOM 3006 C C . ASP A 1 365 ? -11.826 -13.716 16.025 1.00 95.75 365 ASP A C 1
ATOM 3008 O O . ASP A 1 365 ? -12.800 -13.187 16.578 1.00 95.75 365 ASP A O 1
ATOM 3012 N N . SER A 1 366 ? -10.992 -14.504 16.702 1.00 96.56 366 SER A N 1
ATOM 3013 C CA . SER A 1 366 ? -11.186 -14.834 18.116 1.00 96.56 366 SER A CA 1
ATOM 3014 C C . SER A 1 366 ? -11.103 -13.632 19.083 1.00 96.56 366 SER A C 1
ATOM 3016 O O . SER A 1 366 ? -11.636 -13.709 20.194 1.00 96.56 366 SER A O 1
ATOM 3018 N N . TRP A 1 367 ? -10.508 -12.505 18.679 1.00 97.38 367 TRP A N 1
ATOM 3019 C CA . TRP A 1 367 ? -10.293 -11.299 19.496 1.00 97.38 367 TRP A CA 1
ATOM 3020 C C . TRP A 1 367 ? -11.319 -10.190 19.261 1.00 97.38 367 TRP A C 1
ATOM 3022 O O . TRP A 1 367 ? -11.226 -9.122 19.874 1.00 97.38 367 TRP A O 1
ATOM 3032 N N . GLN A 1 368 ? -12.313 -10.412 18.396 1.00 97.38 368 GLN A N 1
ATOM 3033 C CA . GLN A 1 368 ? -13.300 -9.390 18.047 1.00 97.38 368 GLN A CA 1
ATOM 3034 C C . GLN A 1 368 ? -14.001 -8.786 19.274 1.00 97.38 368 GLN A C 1
ATOM 3036 O O . GLN A 1 368 ? -14.142 -7.566 19.369 1.00 97.38 368 GLN A O 1
ATOM 3041 N N . HIS A 1 369 ? -14.402 -9.629 20.231 1.00 97.25 369 HIS A N 1
ATOM 3042 C CA . HIS A 1 369 ? -15.055 -9.200 21.474 1.00 97.25 369 HIS A CA 1
ATOM 3043 C C . HIS A 1 369 ? -14.157 -8.254 22.282 1.00 97.25 369 HIS A C 1
ATOM 3045 O O . HIS A 1 369 ? -14.562 -7.137 22.609 1.00 97.25 369 HIS A O 1
ATOM 3051 N N . THR A 1 370 ? -12.899 -8.646 22.501 1.00 97.06 370 THR A N 1
ATOM 3052 C CA . THR A 1 370 ? -11.899 -7.852 23.227 1.00 97.06 370 THR A CA 1
ATOM 3053 C C . THR A 1 370 ? -11.626 -6.516 22.541 1.00 97.06 370 THR A C 1
ATOM 3055 O O . THR A 1 370 ? -11.567 -5.489 23.215 1.00 97.06 370 THR A O 1
ATOM 3058 N N . ARG A 1 371 ? -11.526 -6.494 21.204 1.00 97.88 371 ARG A N 1
ATOM 3059 C CA . ARG A 1 371 ? -11.343 -5.250 20.439 1.00 97.88 371 ARG A CA 1
ATOM 3060 C C . ARG A 1 371 ? -12.509 -4.278 20.624 1.00 97.88 371 ARG A C 1
ATOM 3062 O O . ARG A 1 371 ? -12.284 -3.091 20.851 1.00 97.88 371 ARG A O 1
ATOM 3069 N N . ILE A 1 372 ? -13.747 -4.771 20.575 1.00 97.88 372 ILE A N 1
ATOM 3070 C CA . ILE A 1 372 ? -14.943 -3.946 20.811 1.00 97.88 372 ILE A CA 1
ATOM 3071 C C . ILE A 1 372 ? -14.954 -3.412 22.247 1.00 97.88 372 ILE A C 1
ATOM 3073 O O . ILE A 1 372 ? -15.196 -2.222 22.452 1.00 97.88 372 ILE A O 1
ATOM 3077 N N . ARG A 1 373 ? -14.646 -4.257 23.239 1.00 96.62 373 ARG A N 1
ATOM 3078 C CA . ARG A 1 373 ? -14.566 -3.841 24.646 1.00 96.62 373 ARG A CA 1
ATOM 3079 C C . ARG A 1 373 ? -13.508 -2.752 24.855 1.00 96.62 373 ARG A C 1
ATOM 3081 O O . ARG A 1 373 ? -13.782 -1.761 25.528 1.00 96.62 373 ARG A O 1
ATOM 3088 N N . ALA A 1 374 ? -12.338 -2.897 24.236 1.00 96.81 374 ALA A N 1
ATOM 3089 C CA . ALA A 1 374 ? -11.255 -1.919 24.305 1.00 96.81 374 ALA A CA 1
ATOM 3090 C C . ALA A 1 374 ? -11.603 -0.581 23.640 1.00 96.81 374 ALA A C 1
ATOM 3092 O O . ALA A 1 374 ? -11.224 0.466 24.151 1.00 96.81 374 ALA A O 1
ATOM 3093 N N . MET A 1 375 ? -12.374 -0.582 22.547 1.00 97.50 375 MET A N 1
ATOM 3094 C CA . MET A 1 375 ? -12.881 0.667 21.965 1.00 97.50 375 MET A CA 1
ATOM 3095 C C . MET A 1 375 ? -13.763 1.441 22.955 1.00 97.50 375 MET A C 1
ATOM 3097 O O . MET A 1 375 ? -13.626 2.658 23.076 1.00 97.50 375 MET A O 1
ATOM 3101 N N . PHE A 1 376 ? -14.644 0.748 23.683 1.00 97.06 376 PHE A N 1
ATOM 3102 C CA . PHE A 1 376 ? -15.542 1.393 24.641 1.00 97.06 376 PHE A CA 1
ATOM 3103 C C . PHE A 1 376 ? -14.822 1.905 25.887 1.00 97.06 376 PHE A C 1
ATOM 3105 O O . PHE A 1 376 ? -15.062 3.044 26.291 1.00 97.06 376 PHE A O 1
ATOM 3112 N N . LEU A 1 377 ? -13.982 1.060 26.491 1.00 95.19 377 LEU A N 1
ATOM 3113 C CA . LEU A 1 377 ? -13.389 1.297 27.811 1.00 95.19 377 LEU A CA 1
ATOM 3114 C C . LEU A 1 377 ? -12.000 1.943 27.756 1.00 95.19 377 LEU A C 1
ATOM 3116 O O . LEU A 1 377 ? -11.541 2.471 28.763 1.00 95.19 377 LEU A O 1
ATOM 3120 N N . GLY A 1 378 ? -11.346 1.932 26.595 1.00 94.12 378 GLY A N 1
ATOM 3121 C CA . GLY A 1 378 ? -9.971 2.394 26.446 1.00 94.12 378 GLY A CA 1
ATOM 3122 C C . GLY A 1 378 ? -8.959 1.321 26.827 1.00 94.12 378 GLY A C 1
ATOM 3123 O O . GLY A 1 378 ? -9.292 0.145 27.008 1.00 94.12 378 GLY A O 1
ATOM 3124 N N . LEU A 1 379 ? -7.695 1.729 26.911 1.00 92.00 379 LEU A N 1
ATOM 3125 C CA . LEU A 1 379 ? -6.566 0.841 27.176 1.00 92.00 379 LEU A CA 1
ATOM 3126 C C . LEU A 1 379 ? -5.649 1.456 28.241 1.00 92.00 379 LEU A C 1
ATOM 3128 O O . LEU A 1 379 ? -5.111 2.542 28.031 1.00 92.00 379 LEU A O 1
ATOM 3132 N N . GLN A 1 380 ? -5.507 0.721 29.356 1.00 73.75 380 GLN A N 1
ATOM 3133 C CA . GLN A 1 380 ? -4.674 0.963 30.552 1.00 73.75 380 GLN A CA 1
ATOM 3134 C C . GLN A 1 380 ? -3.746 2.189 30.467 1.00 73.75 380 GLN A C 1
ATOM 3136 O O . GLN A 1 380 ? -2.671 2.102 29.877 1.00 73.75 380 GLN A O 1
ATOM 3141 N N . ASP A 1 381 ? -4.172 3.307 31.063 1.00 73.00 381 ASP A N 1
ATOM 3142 C CA . ASP A 1 381 ? -3.448 4.584 31.233 1.00 73.00 381 ASP A CA 1
ATOM 3143 C C . ASP A 1 381 ? -2.857 5.240 29.967 1.00 73.00 381 ASP A C 1
ATOM 3145 O O . ASP A 1 381 ? -2.255 6.311 30.053 1.00 73.00 381 ASP A O 1
ATOM 3149 N N . ARG A 1 382 ? -3.036 4.652 28.776 1.00 83.44 382 ARG A N 1
ATOM 3150 C CA . ARG A 1 382 ? -2.561 5.228 27.510 1.00 83.44 382 ARG A CA 1
ATOM 3151 C C . ARG A 1 382 ? -3.615 6.104 26.861 1.00 83.44 382 ARG A C 1
ATOM 3153 O O . ARG A 1 382 ? -3.297 7.200 26.409 1.00 83.44 382 ARG A O 1
ATOM 3160 N N . VAL A 1 383 ? -4.836 5.587 26.737 1.00 91.19 383 VAL A N 1
ATOM 3161 C CA . VAL A 1 383 ? -5.912 6.282 26.032 1.00 91.19 383 VAL A CA 1
ATOM 3162 C C . VAL A 1 383 ? -7.275 5.959 26.617 1.00 91.19 383 VAL A C 1
ATOM 3164 O O . VAL A 1 383 ? -7.614 4.800 26.879 1.00 91.19 383 VAL A O 1
ATOM 3167 N N . ASP A 1 384 ? -8.060 7.017 26.763 1.00 93.38 384 ASP A N 1
ATOM 3168 C CA . ASP A 1 384 ? -9.456 6.952 27.148 1.00 93.38 384 ASP A CA 1
ATOM 3169 C C . ASP A 1 384 ? -10.296 6.203 26.112 1.00 93.38 384 ASP A C 1
ATOM 3171 O O . ASP A 1 384 ? -10.106 6.317 24.898 1.00 93.38 384 ASP A O 1
ATOM 3175 N N . GLY A 1 385 ? -11.283 5.459 26.601 1.00 94.94 385 GLY A N 1
ATOM 3176 C CA . GLY A 1 385 ? -12.274 4.821 25.750 1.00 94.94 385 GLY A CA 1
ATOM 3177 C C . GLY A 1 385 ? -13.216 5.821 25.092 1.00 94.94 385 GLY A C 1
ATOM 3178 O O . GLY A 1 385 ? -13.406 6.952 25.551 1.00 94.94 385 GLY A O 1
ATOM 3179 N N . MET A 1 386 ? -13.891 5.374 24.035 1.00 95.94 386 MET A N 1
ATOM 3180 C CA . MET A 1 386 ? -14.869 6.197 23.327 1.00 95.94 386 MET A CA 1
ATOM 3181 C C . MET A 1 386 ? -16.024 6.648 24.243 1.00 95.94 386 MET A C 1
ATOM 3183 O O . MET A 1 386 ? -16.586 7.721 24.025 1.00 95.94 386 MET A O 1
ATOM 3187 N N . MET A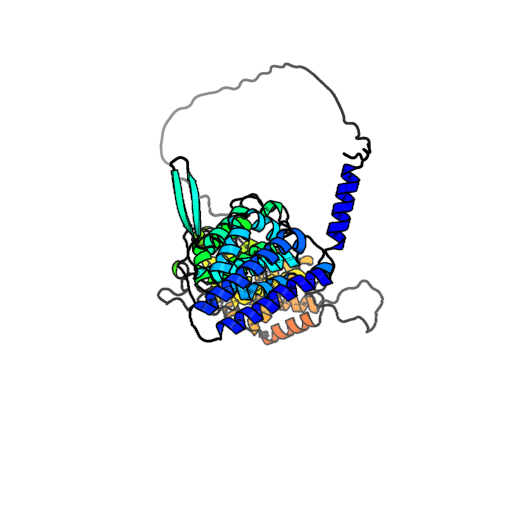 1 387 ? -16.348 5.893 25.302 1.00 95.25 387 MET A N 1
ATOM 3188 C CA . MET A 1 387 ? -17.351 6.313 26.290 1.00 95.25 387 MET A CA 1
ATOM 3189 C C . MET A 1 387 ? -16.912 7.525 27.104 1.00 95.25 387 MET A C 1
ATOM 3191 O O . MET A 1 387 ? -17.696 8.460 27.265 1.00 95.25 387 MET A O 1
ATOM 3195 N N . THR A 1 388 ? -15.660 7.550 27.554 1.00 93.81 388 THR A N 1
ATOM 3196 C CA . THR A 1 388 ? -15.082 8.697 28.262 1.00 93.81 388 THR A CA 1
ATOM 3197 C C . THR A 1 388 ? -15.041 9.928 27.352 1.00 93.81 388 THR A C 1
ATOM 3199 O O . THR A 1 388 ? -15.430 11.021 27.759 1.00 93.81 388 THR A O 1
ATOM 3202 N N . MET A 1 389 ? -14.689 9.755 26.070 1.00 93.75 389 MET A N 1
ATOM 3203 C CA . MET A 1 389 ? -14.743 10.848 25.085 1.00 93.75 389 MET A CA 1
ATOM 3204 C C . MET A 1 389 ? -16.159 11.412 24.916 1.00 93.75 389 MET A C 1
ATOM 3206 O O . MET A 1 389 ? -16.340 12.625 24.792 1.00 93.75 389 MET A O 1
ATOM 3210 N N . ILE A 1 390 ? -17.174 10.542 24.908 1.00 95.00 390 ILE A N 1
ATOM 3211 C CA . ILE A 1 390 ? -18.572 10.970 24.845 1.00 95.00 390 ILE A CA 1
ATOM 3212 C C . ILE A 1 390 ? -18.928 11.766 26.101 1.00 95.00 390 ILE A C 1
ATOM 3214 O O . ILE A 1 390 ? -19.466 12.860 25.962 1.00 95.00 390 ILE A O 1
ATOM 3218 N N . GLN A 1 391 ? -18.586 11.274 27.295 1.00 93.19 391 GLN A N 1
ATOM 3219 C CA . GLN A 1 391 ? -18.830 11.973 28.563 1.00 93.19 391 GLN A CA 1
ATOM 3220 C C . GLN A 1 391 ? -18.187 13.365 28.595 1.00 93.19 391 GLN A C 1
ATOM 3222 O O . GLN A 1 391 ? -18.862 14.336 28.936 1.00 93.19 391 GLN A O 1
ATOM 3227 N N . HIS A 1 392 ? -16.930 13.502 28.162 1.00 89.62 392 HIS A N 1
ATOM 3228 C CA . HIS A 1 392 ? -16.274 14.809 28.053 1.00 89.62 392 HIS A CA 1
ATOM 3229 C C . HIS A 1 392 ? -17.016 15.761 27.101 1.00 89.62 392 HIS A C 1
ATOM 3231 O O . HIS A 1 392 ? -17.139 16.956 27.374 1.00 89.62 392 HIS A O 1
ATOM 3237 N N . GLY A 1 393 ? -17.585 15.248 26.006 1.00 84.69 393 GLY A N 1
ATOM 3238 C CA . GLY A 1 393 ? -18.424 16.051 25.113 1.00 84.69 393 GLY A CA 1
ATOM 3239 C C . GLY A 1 393 ? -19.791 16.432 25.678 1.00 84.69 393 GLY A C 1
ATOM 3240 O O . GLY A 1 393 ? -20.402 17.373 25.171 1.00 84.69 393 GLY A O 1
ATOM 3241 N N . GLN A 1 394 ? -20.263 15.767 26.736 1.00 86.44 394 GLN A N 1
ATOM 3242 C CA . GLN A 1 394 ? -21.496 16.148 27.430 1.00 86.44 394 GLN A CA 1
ATOM 3243 C C . GLN A 1 394 ? -21.292 17.376 28.324 1.00 86.44 394 GLN A C 1
ATOM 3245 O O . GLN A 1 394 ? -22.210 18.184 28.469 1.00 86.44 394 GLN A O 1
ATOM 3250 N N . THR A 1 395 ? -20.092 17.536 28.889 1.00 83.88 395 THR A N 1
ATOM 3251 C CA . THR A 1 395 ? -19.739 18.628 29.809 1.00 83.88 395 THR A CA 1
ATOM 3252 C C . THR A 1 395 ? -19.103 19.819 29.090 1.00 83.88 395 THR A C 1
ATOM 3254 O O . THR A 1 395 ? -19.352 20.970 29.455 1.00 83.88 395 THR A O 1
ATOM 3257 N N . HIS A 1 396 ? -18.321 19.574 28.033 1.00 82.06 396 HIS A N 1
ATOM 3258 C CA . HIS A 1 396 ? -17.602 20.612 27.299 1.00 82.06 396 HIS A CA 1
ATOM 3259 C C . HIS A 1 396 ? -18.227 20.894 25.931 1.00 82.06 396 HIS A C 1
ATOM 3261 O O . HIS A 1 396 ? -18.153 20.094 25.001 1.00 82.06 396 HIS A O 1
ATOM 3267 N N . VAL A 1 397 ? -18.755 22.110 25.775 1.00 76.19 397 VAL A N 1
ATOM 3268 C CA . VAL A 1 397 ? -19.432 22.587 24.555 1.00 76.19 397 VAL A CA 1
ATOM 3269 C C . VAL A 1 397 ? -18.605 22.379 23.276 1.00 76.19 397 VAL A C 1
ATOM 3271 O O . VAL A 1 397 ? -19.147 21.991 22.248 1.00 76.19 397 VAL A O 1
ATOM 3274 N N . VAL A 1 398 ? -17.285 22.580 23.339 1.00 78.81 398 VAL A N 1
ATOM 3275 C CA . VAL A 1 398 ? -16.374 22.444 22.182 1.00 78.81 398 VAL A CA 1
ATOM 3276 C C . VAL A 1 398 ? -16.245 20.986 21.705 1.00 78.81 398 VAL A C 1
ATOM 3278 O O . VAL A 1 398 ? -15.875 20.736 20.561 1.00 78.81 398 VAL A O 1
ATOM 3281 N N . GLN A 1 399 ? -16.575 20.013 22.559 1.00 82.88 399 GLN A N 1
ATOM 3282 C CA . GLN A 1 399 ? -16.443 18.582 22.283 1.00 82.88 399 GLN A CA 1
ATOM 3283 C C . GLN A 1 399 ? -17.777 17.897 21.931 1.00 82.88 399 GLN A C 1
ATOM 3285 O O . GLN A 1 399 ? -17.772 16.730 21.537 1.00 82.88 399 GLN A O 1
ATOM 3290 N N . GLN A 1 400 ? -18.915 18.604 21.986 1.00 88.69 400 GLN A N 1
ATOM 3291 C CA . GLN A 1 400 ? -20.245 18.032 21.707 1.00 88.69 400 GLN A CA 1
ATOM 3292 C C . GLN A 1 400 ? -20.320 17.340 20.342 1.00 88.69 400 GLN A C 1
ATOM 3294 O O . GLN A 1 400 ? -20.922 16.278 20.187 1.00 88.69 400 GLN A O 1
ATOM 3299 N N . LYS A 1 401 ? -19.686 17.940 19.333 1.00 89.56 401 LYS A N 1
ATOM 3300 C CA . LYS A 1 401 ? -19.659 17.398 17.976 1.00 89.56 401 LYS A CA 1
ATOM 3301 C C . LYS A 1 401 ? -18.859 16.102 17.882 1.00 89.56 401 LYS A C 1
ATOM 3303 O O . LYS A 1 401 ? -19.304 15.174 17.213 1.00 89.56 401 LYS A O 1
ATOM 3308 N N . ARG A 1 402 ? -17.726 16.016 18.589 1.00 91.56 402 ARG A N 1
ATOM 3309 C CA . ARG A 1 402 ? -16.935 14.783 18.704 1.00 91.56 402 ARG A CA 1
ATOM 3310 C C . ARG A 1 402 ? -17.767 13.686 19.366 1.00 91.56 402 ARG A C 1
ATOM 3312 O O . ARG A 1 402 ? -17.904 12.612 18.792 1.00 91.56 402 ARG A O 1
ATOM 3319 N N . ALA A 1 403 ? -18.399 13.986 20.503 1.00 93.81 403 ALA A N 1
ATOM 3320 C CA . ALA A 1 403 ? -19.284 13.043 21.188 1.00 93.81 403 ALA A CA 1
ATOM 3321 C C . ALA A 1 403 ? -20.420 12.550 20.280 1.00 93.81 403 ALA A C 1
ATOM 3323 O O . ALA A 1 403 ? -20.669 11.350 20.202 1.00 93.81 403 ALA A O 1
ATOM 3324 N N . TYR A 1 404 ? -21.056 13.446 19.521 1.00 93.81 404 TYR A N 1
ATOM 3325 C CA . TYR A 1 404 ? -22.059 13.060 18.529 1.00 93.81 404 TYR A CA 1
ATOM 3326 C C . TYR A 1 404 ? -21.502 12.117 17.450 1.00 93.81 404 TYR A C 1
ATOM 3328 O O . TYR A 1 404 ? -22.157 11.128 17.121 1.00 93.81 404 TYR A O 1
ATOM 3336 N N . LEU A 1 405 ? -20.316 12.394 16.897 1.00 94.12 405 LEU A N 1
ATOM 3337 C CA . LEU A 1 405 ? -19.702 11.532 15.881 1.00 94.12 405 LEU A CA 1
ATOM 3338 C C . LEU A 1 405 ? -19.352 10.149 16.448 1.00 94.12 405 LEU A C 1
ATOM 3340 O O . LEU A 1 405 ? -19.610 9.150 15.779 1.00 94.12 405 LEU A O 1
ATOM 3344 N N . CYS A 1 406 ? -18.876 10.075 17.693 1.00 96.00 406 CYS A N 1
ATOM 3345 C CA . CYS A 1 406 ? -18.665 8.815 18.409 1.00 96.00 406 CYS A CA 1
ATOM 3346 C C . CYS A 1 406 ? -19.982 8.044 18.623 1.00 96.00 406 CYS A C 1
ATOM 3348 O O . CYS A 1 406 ? -20.061 6.858 18.312 1.00 96.00 406 CYS A O 1
ATOM 3350 N N . ILE A 1 407 ? -21.057 8.713 19.062 1.00 95.81 407 ILE A N 1
ATOM 3351 C CA . ILE A 1 407 ? -22.391 8.096 19.198 1.00 95.81 407 ILE A CA 1
ATOM 3352 C C . ILE A 1 407 ? -22.883 7.568 17.844 1.00 95.81 407 ILE A C 1
ATOM 3354 O O . ILE A 1 407 ? -23.348 6.430 17.742 1.00 95.81 407 ILE A O 1
ATOM 3358 N N . LYS A 1 408 ? -22.753 8.374 16.784 1.00 95.56 408 LYS A N 1
ATOM 3359 C CA . LYS A 1 408 ? -23.137 7.991 15.422 1.00 95.56 408 LYS A CA 1
ATOM 3360 C C . LYS A 1 408 ? -22.349 6.773 14.936 1.00 95.56 408 LYS A C 1
ATOM 3362 O O . LYS A 1 408 ? -22.937 5.878 14.325 1.00 95.56 408 LYS A O 1
ATOM 3367 N N . PHE A 1 409 ? -21.049 6.730 15.217 1.00 97.25 409 PHE A N 1
ATOM 3368 C CA . PHE A 1 409 ? -20.185 5.593 14.920 1.00 97.25 409 PHE A CA 1
ATOM 3369 C C . PHE A 1 409 ? -20.654 4.322 15.640 1.00 97.25 409 PHE A C 1
ATOM 3371 O O . PHE A 1 409 ? -20.875 3.310 14.977 1.00 97.25 409 PHE A O 1
ATOM 3378 N N . ILE A 1 410 ? -20.900 4.385 16.954 1.00 96.94 410 ILE A N 1
ATOM 3379 C CA . ILE A 1 410 ? -21.368 3.236 17.748 1.00 96.94 410 ILE A CA 1
ATOM 3380 C C . ILE A 1 410 ? -22.707 2.709 17.213 1.00 96.94 410 ILE A C 1
ATOM 3382 O O . ILE A 1 410 ? -22.858 1.509 17.013 1.00 96.94 410 ILE A O 1
ATOM 3386 N N . ILE A 1 411 ? -23.665 3.586 16.889 1.00 96.25 411 ILE A N 1
ATOM 3387 C CA . ILE A 1 411 ? -24.966 3.186 16.314 1.00 96.25 411 ILE A CA 1
ATOM 3388 C C . ILE A 1 411 ? -24.800 2.484 14.960 1.00 96.25 411 ILE A C 1
ATOM 3390 O O . ILE A 1 411 ? -25.504 1.510 14.661 1.00 96.25 411 ILE A O 1
ATOM 3394 N N . ASN A 1 412 ? -23.882 2.977 14.124 1.00 95.81 412 ASN A N 1
ATOM 3395 C CA . ASN A 1 412 ? -23.561 2.340 12.851 1.00 95.81 412 ASN A CA 1
ATOM 3396 C C . ASN A 1 412 ? -22.953 0.950 13.077 1.00 95.81 412 ASN A C 1
ATOM 3398 O O . ASN A 1 412 ? -23.416 -0.019 12.474 1.00 95.81 412 ASN A O 1
ATOM 3402 N N . LEU A 1 413 ? -21.993 0.848 13.999 1.00 96.62 413 LEU A N 1
ATOM 3403 C CA . LEU A 1 413 ? -21.341 -0.402 14.362 1.00 96.62 413 LEU A CA 1
ATOM 3404 C C . LEU A 1 413 ? -22.356 -1.425 14.893 1.00 96.62 413 LEU A C 1
ATOM 3406 O O . LEU A 1 413 ? -22.425 -2.525 14.355 1.00 96.62 413 LEU A O 1
ATOM 3410 N N . CYS A 1 414 ? -23.227 -1.047 15.831 1.00 94.94 414 CYS A N 1
ATOM 3411 C CA . CYS A 1 414 ? -24.305 -1.901 16.341 1.00 94.94 414 CYS A CA 1
ATOM 3412 C C . CYS A 1 414 ? -25.262 -2.390 15.245 1.00 94.94 414 CYS A C 1
ATOM 3414 O O . CYS A 1 414 ? -25.744 -3.516 15.293 1.00 94.94 414 CYS A O 1
ATOM 3416 N N . SER A 1 415 ? -25.529 -1.562 14.229 1.00 93.19 415 SER A N 1
ATOM 3417 C CA . SER A 1 415 ? -26.401 -1.950 13.112 1.00 93.19 415 SER A CA 1
ATOM 3418 C C . SER A 1 415 ? -25.775 -2.998 12.186 1.00 93.19 415 SER A C 1
ATOM 3420 O O . SER A 1 415 ? -26.501 -3.623 11.416 1.00 93.19 415 SER A O 1
ATOM 3422 N N . ARG A 1 416 ? -24.446 -3.154 12.205 1.00 93.12 416 ARG A N 1
ATOM 3423 C CA . ARG A 1 416 ? -23.694 -4.027 11.287 1.00 93.12 416 ARG A CA 1
ATOM 3424 C C . ARG A 1 416 ? -22.960 -5.169 11.993 1.00 93.12 416 ARG A C 1
ATOM 3426 O O . ARG A 1 416 ? -22.618 -6.152 11.346 1.00 93.12 416 ARG A O 1
ATOM 3433 N N . CYS A 1 417 ? -22.737 -5.052 13.299 1.00 94.94 417 CYS A N 1
ATOM 3434 C CA . CYS A 1 417 ? -22.031 -6.004 14.141 1.00 94.94 417 CYS A CA 1
ATOM 3435 C C . CYS A 1 417 ? -22.846 -6.266 15.414 1.00 94.94 417 CYS A C 1
ATOM 3437 O O . CYS A 1 417 ? -22.797 -5.498 16.375 1.00 94.94 417 CYS A O 1
ATOM 3439 N N . GLN A 1 418 ? -23.589 -7.377 15.437 1.00 92.75 418 GLN A N 1
ATOM 3440 C CA . GLN A 1 418 ? -24.428 -7.731 16.587 1.00 92.75 418 GLN A CA 1
ATOM 3441 C C . GLN A 1 418 ? -23.607 -7.937 17.870 1.00 92.75 418 GLN A C 1
ATOM 3443 O O . GLN A 1 418 ? -24.102 -7.677 18.964 1.00 92.75 418 GLN A O 1
ATOM 3448 N N . LEU A 1 419 ? -22.339 -8.347 17.746 1.00 95.88 419 LEU A N 1
ATOM 3449 C CA . LEU A 1 419 ? -21.434 -8.523 18.883 1.00 95.88 419 LEU A CA 1
ATOM 3450 C C . LEU A 1 419 ? -21.235 -7.222 19.675 1.00 95.88 419 LEU A C 1
ATOM 3452 O O . LEU A 1 419 ? -21.059 -7.268 20.885 1.00 95.88 419 LEU A O 1
ATOM 3456 N N . THR A 1 420 ? -21.334 -6.057 19.030 1.00 95.56 420 THR A N 1
ATOM 3457 C CA . THR A 1 420 ? -21.253 -4.763 19.723 1.00 95.56 420 THR A CA 1
ATOM 3458 C C . THR A 1 420 ? -22.400 -4.562 20.707 1.00 95.56 420 THR A C 1
ATOM 3460 O O . THR A 1 420 ? -22.173 -4.071 21.808 1.00 95.56 420 THR A O 1
ATOM 3463 N N . MET A 1 421 ? -23.609 -5.003 20.351 1.00 93.12 421 MET A N 1
ATOM 3464 C CA . MET A 1 421 ? -24.760 -4.978 21.258 1.00 93.12 421 MET A CA 1
ATOM 3465 C C . MET A 1 421 ? -24.557 -5.921 22.443 1.00 93.12 421 MET A C 1
ATOM 3467 O O . MET A 1 421 ? -24.891 -5.564 23.565 1.00 93.12 421 MET A O 1
ATOM 3471 N N . VAL A 1 422 ? -23.980 -7.102 22.195 1.00 94.25 422 VAL A N 1
ATOM 3472 C CA . VAL A 1 422 ? -23.676 -8.088 23.243 1.00 94.25 422 VAL A CA 1
ATOM 3473 C C . VAL A 1 422 ? -22.674 -7.514 24.246 1.00 94.25 422 VAL A C 1
ATOM 3475 O O . VAL A 1 422 ? -22.953 -7.509 25.437 1.00 94.25 422 VAL A O 1
ATOM 3478 N N . VAL A 1 423 ? -21.564 -6.935 23.775 1.00 95.06 423 VAL A N 1
ATOM 3479 C CA . VAL A 1 423 ? -20.554 -6.305 24.649 1.00 95.06 423 VAL A CA 1
ATOM 3480 C C . VAL A 1 423 ? -21.147 -5.155 25.474 1.00 95.06 423 VAL A C 1
ATOM 3482 O O . VAL A 1 423 ? -20.804 -5.002 26.644 1.00 95.06 423 VAL A O 1
ATOM 3485 N N . LEU A 1 424 ? -22.037 -4.349 24.882 1.00 91.94 424 LEU A N 1
ATOM 3486 C CA . LEU A 1 424 ? -22.740 -3.277 25.595 1.00 91.94 424 LEU A CA 1
ATOM 3487 C C . LEU A 1 424 ? -23.677 -3.809 26.688 1.00 91.94 424 LEU A C 1
ATOM 3489 O O . LEU A 1 424 ? -23.825 -3.151 27.712 1.00 91.94 424 LEU A O 1
ATOM 3493 N N . ASP A 1 425 ? -24.331 -4.950 26.465 1.00 90.62 425 ASP A N 1
ATOM 3494 C CA . ASP A 1 425 ? -25.310 -5.520 27.399 1.00 90.62 425 ASP A CA 1
ATOM 3495 C C . ASP A 1 425 ? -24.661 -6.321 28.539 1.00 90.62 425 ASP A C 1
ATOM 3497 O O . ASP A 1 425 ? -25.178 -6.337 29.654 1.00 90.62 425 ASP A O 1
ATOM 3501 N N . GLU A 1 426 ? -23.504 -6.937 28.282 1.00 93.12 426 GLU A N 1
ATOM 3502 C CA . GLU A 1 426 ? -22.736 -7.706 29.270 1.00 93.12 426 GLU A CA 1
ATOM 3503 C C . GLU A 1 426 ? -22.232 -6.858 30.448 1.00 93.12 426 GLU A C 1
ATOM 3505 O O . GLU A 1 426 ? -22.107 -7.358 31.567 1.00 93.12 426 GLU A O 1
ATOM 3510 N N . ASP A 1 427 ? -21.924 -5.580 30.214 1.00 90.31 427 ASP A N 1
ATOM 3511 C CA . ASP A 1 427 ? -21.370 -4.679 31.222 1.00 90.31 427 ASP A CA 1
ATOM 3512 C C . ASP A 1 427 ? -22.416 -3.638 31.651 1.00 90.31 427 ASP A C 1
ATOM 3514 O O . ASP A 1 427 ? -22.734 -2.689 30.934 1.00 90.31 427 ASP A O 1
ATOM 3518 N N . VAL A 1 428 ? -22.960 -3.812 32.862 1.00 90.62 428 VAL A N 1
ATOM 3519 C CA . VAL A 1 428 ? -24.027 -2.958 33.417 1.00 90.62 428 VAL A CA 1
ATOM 3520 C C . VAL A 1 428 ? -23.612 -1.488 33.473 1.00 90.62 428 VAL A C 1
ATOM 3522 O O . VAL A 1 428 ? -24.442 -0.601 33.255 1.00 90.62 428 VAL A O 1
ATOM 3525 N N . HIS A 1 429 ? -22.343 -1.211 33.777 1.00 90.94 429 HIS A N 1
ATOM 3526 C CA . HIS A 1 429 ? -21.849 0.157 33.835 1.00 90.94 429 HIS A CA 1
ATOM 3527 C C . HIS A 1 429 ? -21.808 0.760 32.431 1.00 90.94 429 HIS A C 1
ATOM 3529 O O . HIS A 1 429 ? -22.371 1.834 32.208 1.00 90.94 429 HIS A O 1
ATOM 3535 N N . LEU A 1 430 ? -21.243 0.030 31.468 1.00 91.38 430 LEU A N 1
ATOM 3536 C CA . LEU A 1 430 ? -21.191 0.445 30.068 1.00 91.38 430 LEU A CA 1
ATOM 3537 C C . LEU A 1 430 ? -22.593 0.686 29.480 1.00 91.38 430 LEU A C 1
ATOM 3539 O O . LEU A 1 430 ? -22.830 1.720 28.851 1.00 91.38 430 LEU A O 1
ATOM 3543 N N . LYS A 1 431 ? -23.547 -0.212 29.756 1.00 91.38 431 LYS A N 1
ATOM 3544 C CA . LYS A 1 431 ? -24.957 -0.076 29.361 1.00 91.38 431 LYS A CA 1
ATOM 3545 C C . LYS A 1 431 ? -25.579 1.216 29.890 1.00 91.38 431 LYS A C 1
ATOM 3547 O O . LYS A 1 431 ? -26.228 1.941 29.134 1.00 91.38 431 LYS A O 1
ATOM 3552 N N . ARG A 1 432 ? -25.356 1.537 31.170 1.00 91.19 432 ARG A N 1
ATOM 3553 C CA . ARG A 1 432 ? -25.841 2.785 31.789 1.00 91.19 432 ARG A CA 1
ATOM 3554 C C . ARG A 1 432 ? -25.209 4.012 31.139 1.00 91.19 432 ARG A C 1
ATOM 3556 O O . ARG A 1 432 ? -25.929 4.938 30.775 1.00 91.19 432 ARG A O 1
ATOM 3563 N N . LEU A 1 433 ? -23.889 4.013 30.938 1.00 91.38 433 LEU A N 1
ATOM 3564 C CA . LEU A 1 433 ? -23.197 5.119 30.270 1.00 91.38 433 LEU A CA 1
ATOM 3565 C C . LEU A 1 433 ? -23.730 5.358 28.853 1.00 91.38 433 LEU A C 1
ATOM 3567 O O . LEU A 1 433 ? -23.909 6.505 28.434 1.00 91.38 433 LEU A O 1
ATOM 3571 N N . TRP A 1 434 ? -24.022 4.283 28.122 1.00 93.75 434 TRP A N 1
ATOM 3572 C CA . TRP A 1 434 ? -24.630 4.363 26.800 1.00 93.75 434 TRP A CA 1
ATOM 3573 C C . TRP A 1 434 ? -26.041 4.966 26.844 1.00 93.75 434 TRP A C 1
ATOM 3575 O O . TRP A 1 434 ? -26.336 5.895 26.091 1.00 93.75 434 TRP A O 1
ATOM 3585 N N . GLN A 1 435 ? -26.895 4.514 27.769 1.00 91.81 435 GLN A N 1
ATOM 3586 C CA . GLN A 1 435 ? -28.241 5.069 27.962 1.00 91.81 435 GLN A CA 1
ATOM 3587 C C . GLN A 1 435 ? -28.206 6.571 28.279 1.00 91.81 435 GLN A C 1
ATOM 3589 O O . GLN A 1 435 ? -28.921 7.347 27.640 1.00 91.81 435 GLN A O 1
ATOM 3594 N N . PHE A 1 436 ? -27.319 6.998 29.185 1.00 92.00 436 PHE A N 1
ATOM 3595 C CA . PHE A 1 436 ? -27.115 8.418 29.486 1.00 92.00 436 PHE A CA 1
ATOM 3596 C C . PHE A 1 436 ? -26.642 9.206 28.263 1.00 92.00 436 PHE A C 1
ATOM 3598 O O . PHE A 1 436 ? -27.103 10.322 28.030 1.00 92.00 436 PHE A O 1
ATOM 3605 N N . SER A 1 437 ? -25.785 8.615 27.430 1.00 94.00 437 SER A N 1
ATOM 3606 C CA . SER A 1 437 ? -25.300 9.252 26.202 1.00 94.00 437 SER A CA 1
ATOM 3607 C C . SER A 1 437 ? -26.409 9.492 25.176 1.00 94.00 437 SER A C 1
ATOM 3609 O O . SER A 1 437 ? -26.463 10.557 24.557 1.00 94.00 437 SER A O 1
ATOM 3611 N N . ILE A 1 438 ? -27.333 8.540 25.016 1.00 93.88 438 ILE A N 1
ATOM 3612 C CA . ILE A 1 438 ? -28.495 8.703 24.131 1.00 93.88 438 ILE A CA 1
ATOM 3613 C C . ILE A 1 438 ? -29.485 9.726 24.693 1.00 93.88 438 ILE A C 1
ATOM 3615 O O . ILE A 1 438 ? -29.999 10.556 23.938 1.00 93.88 438 ILE A O 1
ATOM 3619 N N . GLN A 1 439 ? -29.717 9.717 26.008 1.00 91.75 439 GLN A N 1
ATOM 3620 C CA . GLN A 1 439 ? -30.564 10.711 26.666 1.00 91.75 439 GLN A CA 1
ATOM 3621 C C . GLN A 1 439 ? -29.982 12.123 26.532 1.00 91.75 439 GLN A C 1
ATOM 3623 O O . GLN A 1 439 ? -30.711 13.067 26.227 1.00 91.75 439 GLN A O 1
ATOM 3628 N N . TRP A 1 440 ? -28.667 12.273 26.688 1.00 92.69 440 TRP A N 1
ATOM 3629 C CA . TRP A 1 440 ? -27.977 13.534 26.448 1.00 92.69 440 TRP A CA 1
ATOM 3630 C C . TRP A 1 440 ? -28.169 14.023 25.008 1.00 92.69 440 TRP A C 1
ATOM 3632 O O . TRP A 1 440 ? -28.556 15.174 24.805 1.00 92.69 440 TRP A O 1
ATOM 3642 N N . LEU A 1 441 ? -27.971 13.152 24.009 1.00 92.25 441 LEU A N 1
ATOM 3643 C CA . LEU A 1 441 ? -28.150 13.523 22.602 1.00 92.25 441 LEU A CA 1
ATOM 3644 C C . LEU A 1 441 ? -29.587 13.982 22.326 1.00 92.25 441 LEU A C 1
ATOM 3646 O O . LEU A 1 441 ? -29.797 14.957 21.604 1.00 92.25 441 LEU A O 1
ATOM 3650 N N . GLN A 1 442 ? -30.576 13.305 22.914 1.00 91.38 442 GLN A N 1
ATOM 3651 C CA . GLN A 1 442 ? -31.969 13.734 22.850 1.00 91.38 442 GLN A CA 1
ATOM 3652 C C . GLN A 1 442 ? -32.155 15.131 23.448 1.00 91.38 442 GLN A C 1
ATOM 3654 O O . GLN A 1 442 ? -32.681 16.014 22.772 1.00 91.38 442 GLN A O 1
ATOM 3659 N N . ASN A 1 443 ? -31.686 15.346 24.678 1.00 90.25 443 ASN A N 1
ATOM 3660 C CA . ASN A 1 443 ? -31.825 16.624 25.367 1.00 90.25 443 ASN A CA 1
ATOM 3661 C C . ASN A 1 443 ? -31.175 17.764 24.575 1.00 90.25 443 ASN A C 1
ATOM 3663 O O . ASN A 1 443 ? -31.783 18.822 24.428 1.00 90.25 443 ASN A O 1
ATOM 3667 N N . GLU A 1 444 ? -29.988 17.552 24.005 1.00 87.69 444 GLU A N 1
ATOM 3668 C CA . GLU A 1 444 ? -29.285 18.575 23.225 1.00 87.69 444 GLU A CA 1
ATOM 3669 C C . GLU A 1 444 ? -30.001 18.879 21.896 1.00 87.69 444 GLU A C 1
ATOM 3671 O O . GLU A 1 444 ? -30.133 20.039 21.491 1.00 87.69 444 GLU A O 1
ATOM 3676 N N . LEU A 1 445 ? -30.570 17.859 21.239 1.00 87.38 445 LEU A N 1
ATOM 3677 C CA . LEU A 1 445 ? -31.404 18.056 20.052 1.00 87.38 445 LEU A CA 1
ATOM 3678 C C . LEU A 1 445 ? -32.734 18.754 20.375 1.00 87.38 445 LEU A C 1
ATOM 3680 O O . LEU A 1 445 ? -33.210 19.524 19.539 1.00 87.38 445 LEU A O 1
ATOM 3684 N N . ASP A 1 446 ? -33.281 18.589 21.581 1.00 86.12 446 ASP A N 1
ATOM 3685 C CA . ASP A 1 446 ? -34.539 19.202 22.035 1.00 86.12 446 ASP A CA 1
ATOM 3686 C C . ASP A 1 446 ? -34.342 20.601 22.658 1.00 86.12 446 ASP A C 1
ATOM 3688 O O . ASP A 1 446 ? -35.235 21.457 22.581 1.00 86.12 446 ASP A O 1
ATOM 3692 N N . ARG A 1 447 ? -33.124 20.921 23.124 1.00 81.06 447 ARG A N 1
ATOM 3693 C CA . ARG A 1 447 ? -32.731 22.200 23.746 1.00 81.06 447 ARG A CA 1
ATOM 3694 C C . ARG A 1 447 ? -32.941 23.415 22.840 1.00 81.06 447 ARG A C 1
ATOM 3696 O O . ARG A 1 447 ? -32.119 23.729 21.979 1.00 81.06 447 ARG A O 1
ATOM 3703 N N . ARG A 1 448 ? -34.066 24.124 23.005 1.00 58.62 448 ARG A N 1
ATOM 3704 C CA . ARG A 1 448 ? -34.347 25.369 22.265 1.00 58.62 448 ARG A CA 1
ATOM 3705 C C . ARG A 1 448 ? -33.167 26.328 22.445 1.00 58.62 448 ARG A C 1
ATOM 3707 O O . ARG A 1 448 ? -32.838 26.683 23.573 1.00 58.62 448 ARG A O 1
ATOM 3714 N N . GLN A 1 449 ? -32.546 26.756 21.345 1.00 55.25 449 GLN A N 1
ATOM 3715 C CA . GLN A 1 449 ? -31.613 27.874 21.400 1.00 55.25 449 GLN A CA 1
ATOM 3716 C C . GLN A 1 449 ? -32.400 29.069 21.942 1.00 55.25 449 GLN A C 1
ATOM 3718 O O . GLN A 1 449 ? -33.339 29.536 21.296 1.00 55.25 449 GLN A O 1
ATOM 3723 N N . TYR A 1 450 ? -32.048 29.543 23.137 1.00 41.62 450 TYR A N 1
ATOM 3724 C CA . TYR A 1 450 ? -32.418 30.879 23.583 1.00 41.62 450 TYR A CA 1
ATOM 3725 C C . TYR A 1 450 ? -31.658 31.862 22.694 1.00 41.62 450 TYR A C 1
ATOM 3727 O O . TYR A 1 450 ? -30.631 32.415 23.074 1.00 41.62 450 TYR A O 1
ATOM 3735 N N . THR A 1 451 ? -32.113 32.037 21.456 1.00 42.03 451 THR A N 1
ATOM 3736 C CA . THR A 1 451 ? -31.669 33.167 20.663 1.00 42.03 451 THR A CA 1
ATOM 3737 C C . THR A 1 451 ? -32.246 34.403 21.331 1.00 42.03 451 THR A C 1
ATOM 3739 O O . THR A 1 451 ? -33.456 34.631 21.297 1.00 42.03 451 THR A O 1
ATOM 3742 N N . THR A 1 452 ? -31.373 35.224 21.902 1.00 38.94 452 THR A N 1
ATOM 3743 C CA . THR A 1 452 ? -31.592 36.650 22.166 1.00 38.94 452 THR A CA 1
ATOM 3744 C C . THR A 1 452 ? -31.750 37.392 20.830 1.00 38.94 452 THR A C 1
ATOM 3746 O O . THR A 1 452 ? -30.974 38.273 20.476 1.00 38.94 452 THR A O 1
ATOM 3749 N N . SER A 1 453 ? -32.711 36.977 20.010 1.00 36.97 453 SER A N 1
ATOM 3750 C CA . SER A 1 453 ? -33.062 37.612 18.746 1.00 36.97 453 SER A CA 1
ATOM 3751 C C . SER A 1 453 ? -34.570 37.732 18.688 1.00 36.97 453 SER A C 1
ATOM 3753 O O . SER A 1 453 ? -35.308 36.764 18.541 1.00 36.97 453 SER A O 1
ATOM 3755 N N . THR A 1 454 ? -35.006 38.971 18.841 1.00 37.97 454 THR A N 1
ATOM 3756 C CA . THR A 1 454 ? -36.375 39.485 18.870 1.00 37.97 454 THR A CA 1
ATOM 3757 C C . THR A 1 454 ? -37.103 39.408 17.522 1.00 37.97 454 THR A C 1
ATOM 3759 O O . THR A 1 454 ? -38.033 40.174 17.293 1.00 37.97 454 THR A O 1
ATOM 3762 N N . TYR A 1 455 ? -36.741 38.481 16.630 1.00 36.69 455 TYR A N 1
ATOM 3763 C CA . TYR A 1 455 ? -37.390 38.359 15.324 1.00 36.69 455 TYR A CA 1
ATOM 3764 C C . TYR A 1 455 ? -37.719 36.901 14.978 1.00 36.69 455 TYR A C 1
ATOM 3766 O O . TYR A 1 455 ? -36.807 36.099 14.766 1.00 36.69 455 TYR A O 1
ATOM 3774 N N . PRO A 1 456 ? -39.014 36.542 14.878 1.00 39.16 456 PRO A N 1
ATOM 3775 C CA . PRO A 1 456 ? -39.444 35.237 14.404 1.00 39.16 456 PRO A CA 1
ATOM 3776 C C . PRO A 1 456 ? -39.277 35.199 12.881 1.00 39.16 456 PRO A C 1
ATOM 3778 O O . PRO A 1 456 ? -40.187 35.557 12.137 1.00 39.16 456 PRO A O 1
ATOM 3781 N N . TYR A 1 457 ? -38.095 34.806 12.401 1.00 37.47 457 TYR A N 1
ATOM 3782 C CA . TYR A 1 457 ? -37.896 34.592 10.971 1.00 37.47 457 TYR A CA 1
ATOM 3783 C C . TYR A 1 457 ? -38.473 33.235 10.562 1.00 37.47 457 TYR A C 1
ATOM 3785 O O . TYR A 1 457 ? -38.049 32.166 10.996 1.00 37.47 457 TYR A O 1
ATOM 3793 N N . THR A 1 458 ? -39.496 33.316 9.728 1.00 41.72 458 THR A N 1
ATOM 3794 C CA . THR A 1 458 ? -40.245 32.226 9.120 1.00 41.72 458 THR A CA 1
ATOM 3795 C C . THR A 1 458 ? -39.419 31.453 8.079 1.00 41.72 458 THR A C 1
ATOM 3797 O O . THR A 1 458 ? -38.906 32.035 7.128 1.00 41.72 458 THR A O 1
ATOM 3800 N N . GLY A 1 459 ? -39.376 30.124 8.204 1.00 46.38 459 GLY A N 1
ATOM 3801 C CA . GLY A 1 459 ? -39.703 29.165 7.133 1.00 46.38 459 GLY A CA 1
ATOM 3802 C C . GLY A 1 459 ? -38.746 28.878 5.964 1.00 46.38 459 GLY A C 1
ATOM 3803 O O . GLY A 1 459 ? -39.003 27.900 5.272 1.00 46.38 459 GLY A O 1
ATOM 3804 N N . TRP A 1 460 ? -37.679 29.643 5.716 1.00 44.16 460 TRP A N 1
ATOM 3805 C CA . TRP A 1 460 ? -36.815 29.436 4.526 1.00 44.16 460 TRP A CA 1
ATOM 3806 C C . TRP A 1 460 ? -35.311 29.360 4.827 1.00 44.16 460 TRP A C 1
ATOM 3808 O O . TRP A 1 460 ? -34.475 29.668 3.980 1.00 44.16 460 TRP A O 1
ATOM 3818 N N . SER A 1 461 ? -34.933 28.925 6.028 1.00 50.22 461 SER A N 1
ATOM 3819 C CA . SER A 1 461 ? -33.534 28.586 6.303 1.00 50.22 461 SER A CA 1
ATOM 3820 C C . SER A 1 461 ? -33.201 27.229 5.669 1.00 50.22 461 SER A C 1
ATOM 3822 O O . SER A 1 461 ? -33.959 26.276 5.877 1.00 50.22 461 SER A O 1
ATOM 3824 N N . PRO A 1 462 ? -32.091 27.102 4.916 1.00 57.50 462 PRO A N 1
ATOM 3825 C CA . PRO A 1 462 ? -31.605 25.803 4.464 1.00 57.50 462 PRO A CA 1
ATOM 3826 C C . PRO A 1 462 ? -31.500 24.838 5.655 1.00 57.50 462 PRO A C 1
ATOM 3828 O O . PRO A 1 462 ? -31.168 25.287 6.758 1.00 57.50 462 PRO A O 1
ATOM 3831 N N . PRO A 1 463 ? -31.786 23.533 5.477 1.00 66.88 463 PRO A N 1
ATOM 3832 C CA . PRO A 1 463 ? -31.615 22.565 6.553 1.00 66.88 463 PRO A CA 1
ATOM 3833 C C . PRO A 1 463 ? -30.193 22.668 7.112 1.00 66.88 463 PRO A C 1
ATOM 3835 O O . PRO A 1 463 ? -29.239 22.809 6.344 1.00 66.88 463 PRO A O 1
ATOM 3838 N N . ALA A 1 464 ? -30.070 22.617 8.443 1.00 67.69 464 ALA A N 1
ATOM 3839 C CA . ALA A 1 464 ? -28.776 22.665 9.117 1.00 67.69 464 ALA A CA 1
ATOM 3840 C C . ALA A 1 464 ? -27.817 21.642 8.489 1.00 67.69 464 ALA A C 1
ATOM 3842 O O . ALA A 1 464 ? -28.229 20.517 8.164 1.00 67.69 464 ALA A O 1
ATOM 3843 N N . GLN A 1 465 ? -26.568 22.056 8.272 1.00 72.56 465 GLN A N 1
ATOM 3844 C CA . GLN A 1 465 ? -25.585 21.244 7.567 1.00 72.56 465 GLN A CA 1
ATOM 3845 C C . GLN A 1 465 ? -25.261 19.985 8.383 1.00 72.56 465 GLN A C 1
ATOM 3847 O O . GLN A 1 465 ? -25.527 19.892 9.581 1.00 72.56 465 GLN A O 1
ATOM 3852 N N . SER A 1 466 ? -24.727 18.953 7.725 1.00 77.38 466 SER A N 1
ATOM 3853 C CA . SER A 1 466 ? -24.302 17.754 8.452 1.00 77.38 466 SER A CA 1
ATOM 3854 C C . SER A 1 466 ? -23.200 18.124 9.442 1.00 77.38 466 SER A C 1
ATOM 3856 O O . SER A 1 466 ? -22.232 18.789 9.073 1.00 77.38 466 SER A O 1
ATOM 3858 N N . ASN A 1 467 ? -23.290 17.594 10.661 1.00 81.44 467 ASN A N 1
ATOM 3859 C CA . ASN A 1 467 ? -22.228 17.692 11.666 1.00 81.44 467 ASN A CA 1
ATOM 3860 C C . ASN A 1 467 ? -20.920 16.996 11.245 1.00 81.44 467 ASN A C 1
ATOM 3862 O O . ASN A 1 467 ? -19.945 17.042 11.976 1.00 81.44 467 ASN A O 1
ATOM 3866 N N . GLU A 1 468 ? -20.874 16.339 10.090 1.00 77.62 468 GLU A N 1
ATOM 3867 C CA . GLU A 1 468 ? -19.629 15.810 9.518 1.00 77.62 468 GLU A CA 1
ATOM 3868 C C . GLU A 1 468 ? -18.863 16.856 8.697 1.00 77.62 468 GLU A C 1
ATOM 3870 O O . GLU A 1 468 ? -17.681 16.674 8.444 1.00 77.62 468 GLU A O 1
ATOM 3875 N N . VAL A 1 469 ? -19.533 17.926 8.251 1.00 75.69 469 VAL A N 1
ATOM 3876 C CA . VAL A 1 469 ? -18.991 18.881 7.263 1.00 75.69 469 VAL A CA 1
ATOM 3877 C C . VAL A 1 469 ? -19.093 20.332 7.739 1.00 75.69 469 VAL A C 1
ATOM 3879 O O . VAL A 1 469 ? -18.408 21.204 7.216 1.00 75.69 469 VAL A O 1
ATOM 3882 N N . SER A 1 470 ? -19.946 20.623 8.725 1.00 74.12 470 SER A N 1
ATOM 3883 C CA . SER A 1 470 ? -20.057 21.977 9.264 1.00 74.12 470 SER A CA 1
ATOM 3884 C C . SER A 1 470 ? -18.760 22.412 9.963 1.00 74.12 470 SER A C 1
ATOM 3886 O O . SER A 1 470 ? -18.047 21.588 10.528 1.00 74.12 470 SER A O 1
ATOM 3888 N N . ASN A 1 471 ? -18.472 23.714 9.993 1.00 70.81 471 ASN A N 1
ATOM 3889 C CA . ASN A 1 471 ? -17.316 24.271 10.721 1.00 70.81 471 ASN A CA 1
ATOM 3890 C C . ASN A 1 471 ? -17.677 24.780 12.128 1.00 70.81 471 ASN A C 1
ATOM 3892 O O . ASN A 1 471 ? -16.856 25.388 12.807 1.00 70.81 471 ASN A O 1
ATOM 3896 N N . SER A 1 472 ? -18.916 24.564 12.570 1.00 72.56 472 SER A N 1
ATOM 3897 C CA . SER A 1 472 ? -19.376 24.954 13.901 1.00 72.56 472 SER A CA 1
ATOM 3898 C C . SER A 1 472 ? -18.814 24.022 14.982 1.00 72.56 472 SER A C 1
ATOM 3900 O O . SER A 1 472 ? -18.674 22.811 14.774 1.00 72.56 472 SER A O 1
ATOM 3902 N N . TYR A 1 473 ? -18.514 24.606 16.146 1.00 67.19 473 TYR A N 1
ATOM 3903 C CA . TYR A 1 473 ? -18.109 23.884 17.360 1.00 67.19 473 TYR A CA 1
ATOM 3904 C C . TYR A 1 473 ? -19.292 23.240 18.094 1.00 67.19 473 TYR A C 1
ATOM 3906 O O . TYR A 1 473 ? -19.108 22.304 18.866 1.00 67.19 473 TYR A O 1
ATOM 3914 N N . PHE A 1 474 ? -20.504 23.735 17.844 1.00 77.25 474 PHE A N 1
ATOM 3915 C CA . PHE A 1 474 ? -21.731 23.263 18.476 1.00 77.25 474 PHE A CA 1
ATOM 3916 C C . PHE A 1 474 ? -22.364 22.131 17.676 1.00 77.25 474 PHE A C 1
ATOM 3918 O O . PHE A 1 474 ? -22.245 22.075 16.450 1.00 77.25 474 PHE A O 1
ATOM 3925 N N . LEU A 1 475 ? -23.103 21.267 18.368 1.00 83.12 475 LEU A N 1
ATOM 3926 C CA . LEU A 1 475 ? -23.922 20.258 17.715 1.00 83.12 475 LEU A CA 1
ATOM 3927 C C . LEU A 1 475 ? -25.082 20.916 16.947 1.00 83.12 475 LEU A C 1
ATOM 3929 O O . LEU A 1 475 ? -25.978 21.527 17.528 1.00 83.12 475 LEU A O 1
ATOM 3933 N N . GLU A 1 476 ? -25.102 20.754 15.626 1.00 82.88 476 GLU A N 1
ATOM 3934 C CA . GLU A 1 476 ? -26.202 21.219 14.788 1.00 82.88 476 GLU A CA 1
ATOM 3935 C C . GLU A 1 476 ? -27.366 20.227 14.796 1.00 82.88 476 GLU A C 1
ATOM 3937 O O . GLU A 1 476 ? -27.193 19.010 14.670 1.00 82.88 476 GLU A O 1
ATOM 3942 N N . ARG A 1 477 ? -28.593 20.756 14.839 1.00 83.69 477 ARG A N 1
ATOM 3943 C CA . ARG A 1 477 ? -29.840 19.977 14.765 1.00 83.69 477 ARG A CA 1
ATOM 3944 C C . ARG A 1 477 ? -30.161 19.536 13.333 1.00 83.69 477 ARG A C 1
ATOM 3946 O O . ARG A 1 477 ? -31.234 19.813 12.795 1.00 83.69 477 ARG A O 1
ATOM 3953 N N . SER A 1 478 ? -29.204 18.873 12.702 1.00 84.69 478 SER A N 1
ATOM 3954 C CA . SER A 1 478 ? -29.310 18.365 11.339 1.00 84.69 478 SER A CA 1
ATOM 3955 C C . SER A 1 478 ? -30.256 17.162 11.254 1.00 84.69 478 SER A C 1
ATOM 3957 O O . SER A 1 478 ? -30.484 16.443 12.230 1.00 84.69 478 SER A O 1
ATOM 3959 N N . ASN A 1 479 ? -30.786 16.892 10.057 1.00 85.44 479 ASN A N 1
ATOM 3960 C CA . ASN A 1 479 ? -31.569 15.673 9.813 1.00 85.44 479 ASN A CA 1
ATOM 3961 C C . ASN A 1 479 ? -30.750 14.405 10.108 1.00 85.44 479 ASN A C 1
ATOM 3963 O O . ASN A 1 479 ? -31.287 13.443 10.643 1.00 85.44 479 ASN A O 1
ATOM 3967 N N . SER A 1 480 ? -29.441 14.433 9.835 1.00 88.69 480 SER A N 1
ATOM 3968 C CA . SER A 1 480 ? -28.492 13.356 10.161 1.00 88.69 480 SER A CA 1
ATOM 3969 C C . SER A 1 480 ? -28.500 13.025 11.659 1.00 88.69 480 SER A C 1
ATOM 3971 O O . SER A 1 480 ? -28.584 11.854 12.033 1.00 88.69 480 SER A O 1
ATOM 3973 N N . ALA A 1 481 ? -28.515 14.046 12.523 1.00 89.50 481 ALA A N 1
ATOM 3974 C CA . ALA A 1 481 ? -28.547 13.848 13.970 1.00 89.50 481 ALA A CA 1
ATOM 3975 C C . ALA A 1 481 ? -29.890 13.288 14.458 1.00 89.50 481 ALA A C 1
ATOM 3977 O O . ALA A 1 481 ? -29.915 12.369 15.276 1.00 89.50 481 ALA A O 1
ATOM 3978 N N . LYS A 1 482 ? -31.007 13.761 13.888 1.00 89.81 482 LYS A N 1
ATOM 3979 C CA . LYS A 1 482 ? -32.345 13.218 14.180 1.00 89.81 482 LYS A CA 1
ATOM 3980 C C . LYS A 1 482 ? -32.478 11.750 13.766 1.00 89.81 482 LYS A C 1
ATOM 3982 O O . LYS A 1 482 ? -32.994 10.949 14.538 1.00 89.81 482 LYS A O 1
ATOM 3987 N N . MET A 1 483 ? -31.978 11.389 12.582 1.00 92.19 483 MET A N 1
ATOM 3988 C CA . MET A 1 483 ? -31.963 9.998 12.109 1.00 92.19 483 MET A CA 1
ATOM 3989 C C . MET A 1 483 ? -31.078 9.113 12.990 1.00 92.19 483 MET A C 1
ATOM 3991 O O . MET A 1 483 ? -31.459 7.989 13.300 1.00 92.19 483 MET A O 1
ATOM 3995 N N . THR A 1 484 ? -29.933 9.635 13.438 1.00 93.00 484 THR A N 1
ATOM 3996 C CA . THR A 1 484 ? -29.044 8.941 14.381 1.00 93.00 484 THR A CA 1
ATOM 3997 C C . THR A 1 484 ? -29.773 8.643 15.695 1.00 93.00 484 THR A C 1
ATOM 3999 O O . THR A 1 484 ? -29.786 7.495 16.131 1.00 93.00 484 THR A O 1
ATOM 4002 N N . LEU A 1 485 ? -30.469 9.626 16.280 1.00 91.75 485 LEU A N 1
ATOM 4003 C CA . LEU A 1 485 ? -31.260 9.421 17.498 1.00 91.75 485 LEU A CA 1
ATOM 4004 C C . LEU A 1 485 ? -32.421 8.432 17.289 1.00 91.75 485 LEU A C 1
ATOM 4006 O O . LEU A 1 485 ? -32.650 7.571 18.136 1.00 91.75 485 LEU A O 1
ATOM 4010 N N . SER A 1 486 ? -33.138 8.524 16.164 1.00 92.56 486 SER A N 1
ATOM 4011 C CA . SER A 1 486 ? -34.199 7.564 15.820 1.00 92.56 486 SER A CA 1
ATOM 4012 C C . SER A 1 486 ? -33.652 6.140 15.773 1.00 92.56 486 SER A C 1
ATOM 4014 O O . SER A 1 486 ? -34.205 5.239 16.398 1.00 92.56 486 SER A O 1
ATOM 4016 N N . ARG A 1 487 ? -32.512 5.953 15.101 1.00 92.94 487 ARG A N 1
ATOM 4017 C CA . ARG A 1 487 ? -31.869 4.647 14.984 1.00 92.94 487 ARG A CA 1
ATOM 4018 C C . ARG A 1 487 ? -31.382 4.113 16.331 1.00 92.94 487 ARG A C 1
ATOM 4020 O O . ARG A 1 487 ? -31.489 2.916 16.574 1.00 92.94 487 ARG A O 1
ATOM 4027 N N . ALA A 1 488 ? -30.889 4.980 17.216 1.00 91.94 488 ALA A N 1
ATOM 4028 C CA . ALA A 1 488 ? -30.525 4.590 18.576 1.00 91.94 488 ALA A CA 1
ATOM 4029 C C . ALA A 1 488 ? -31.721 3.997 19.336 1.00 91.94 488 ALA A C 1
ATOM 4031 O O . ALA A 1 488 ? -31.589 2.946 19.953 1.00 91.94 488 ALA A O 1
ATOM 4032 N N . ARG A 1 489 ? -32.899 4.629 19.238 1.00 89.31 489 ARG A N 1
ATOM 4033 C CA . ARG A 1 489 ? -34.134 4.157 19.890 1.00 89.31 489 ARG A CA 1
ATOM 4034 C C . ARG A 1 489 ? -34.648 2.837 19.323 1.00 89.31 489 ARG A C 1
ATOM 4036 O O . ARG A 1 489 ? -35.218 2.047 20.061 1.00 89.31 489 ARG A O 1
ATOM 4043 N N . GLU A 1 490 ? -34.455 2.602 18.027 1.00 89.19 490 GLU A N 1
ATOM 4044 C CA . GLU A 1 490 ? -34.802 1.322 17.397 1.00 89.19 490 GLU A CA 1
ATOM 4045 C C . GLU A 1 490 ? -33.919 0.176 17.900 1.00 89.19 490 GLU A C 1
ATOM 4047 O O . GLU A 1 490 ? -34.408 -0.930 18.109 1.00 89.19 490 GLU A O 1
ATOM 4052 N N . LEU A 1 491 ? -32.618 0.431 18.071 1.00 86.06 491 LEU A N 1
ATOM 4053 C CA . LEU A 1 491 ? -31.659 -0.571 18.544 1.00 86.06 491 LEU A CA 1
ATOM 4054 C C . LEU A 1 491 ? -31.760 -0.813 20.054 1.00 86.06 491 LEU A C 1
ATOM 4056 O O . LEU A 1 491 ? -31.525 -1.928 20.509 1.00 86.06 491 LEU A O 1
ATOM 4060 N N . PHE A 1 492 ? -32.103 0.226 20.816 1.00 83.31 492 PHE A N 1
ATOM 4061 C CA . PHE A 1 492 ? -32.210 0.208 22.271 1.00 83.31 492 PHE A CA 1
ATOM 4062 C C . PHE A 1 492 ? -33.563 0.798 22.689 1.00 83.31 492 PHE A C 1
ATOM 4064 O O . PHE A 1 492 ? -33.627 1.971 23.078 1.00 83.31 492 PHE A O 1
ATOM 4071 N N . PRO A 1 493 ? -34.661 0.030 22.583 1.00 75.19 493 PRO A N 1
ATOM 4072 C CA . PRO A 1 493 ? -35.945 0.472 23.101 1.00 75.19 493 PRO A CA 1
ATOM 4073 C C . PRO A 1 493 ? -35.794 0.724 24.603 1.00 75.19 493 PRO A C 1
ATOM 4075 O O . PRO A 1 493 ? -35.396 -0.161 25.358 1.00 75.19 493 PRO A O 1
ATOM 4078 N N . ILE A 1 494 ? -36.053 1.959 25.028 1.00 59.94 494 ILE A N 1
ATOM 4079 C CA . ILE A 1 494 ? -36.041 2.320 26.444 1.00 59.94 494 ILE A CA 1
ATOM 4080 C C . ILE A 1 494 ? -37.207 1.567 27.089 1.00 59.94 494 ILE A C 1
ATOM 4082 O O . ILE A 1 494 ? -38.367 1.885 26.824 1.00 59.94 494 ILE A O 1
ATOM 4086 N N . GLU A 1 495 ? -36.910 0.560 27.908 1.00 53.16 495 GLU A N 1
ATOM 4087 C CA . GLU A 1 495 ? -37.891 0.010 28.840 1.00 53.16 495 GLU A CA 1
ATOM 4088 C C . GLU A 1 495 ? -38.252 1.138 29.816 1.00 53.16 495 GLU A C 1
ATOM 4090 O O . GLU A 1 495 ? -37.390 1.704 30.483 1.00 53.16 495 GLU A O 1
ATOM 4095 N N . VAL A 1 496 ? -39.523 1.540 29.827 1.00 42.16 496 VAL A N 1
ATOM 4096 C CA . VAL A 1 496 ? -40.030 2.751 30.505 1.00 42.16 496 VAL A CA 1
ATOM 4097 C C . VAL A 1 496 ? -40.006 2.626 32.040 1.00 42.16 496 VAL A C 1
ATOM 4099 O O . VAL A 1 496 ? -40.437 3.526 32.752 1.00 42.16 496 VAL A O 1
ATOM 4102 N N . GLU A 1 497 ? -39.464 1.547 32.595 1.00 42.28 497 GLU A N 1
ATOM 4103 C CA . GLU A 1 497 ? -39.515 1.277 34.026 1.00 42.28 497 GLU A CA 1
ATOM 4104 C C . GLU A 1 497 ? -38.108 1.342 34.644 1.00 42.28 497 GLU A C 1
ATOM 4106 O O . GLU A 1 497 ? -37.202 0.637 34.218 1.00 42.28 497 GLU A O 1
ATOM 4111 N N . GLN A 1 498 ? -37.972 2.165 35.698 1.00 40.53 498 GLN A N 1
ATOM 4112 C CA . GLN A 1 498 ? -36.877 2.229 36.696 1.00 40.53 498 GLN A CA 1
ATOM 4113 C C . GLN A 1 498 ? -35.833 3.366 36.637 1.00 40.53 498 GLN A C 1
ATOM 4115 O O . GLN A 1 498 ? -34.881 3.335 37.418 1.00 40.53 498 GLN A O 1
ATOM 4120 N N . PHE A 1 499 ? -36.003 4.426 35.839 1.00 42.12 499 PHE A N 1
ATOM 4121 C CA . PHE A 1 499 ? -35.098 5.593 35.943 1.00 42.12 499 PHE A CA 1
ATOM 4122 C C . PHE A 1 499 ? -35.499 6.638 36.998 1.00 42.12 499 PHE A C 1
ATOM 4124 O O . PHE A 1 499 ? -34.640 7.387 37.458 1.00 42.12 499 PHE A O 1
ATOM 4131 N N . GLU A 1 500 ? -36.758 6.671 37.445 1.00 41.53 500 GLU A N 1
ATOM 4132 C CA . GLU A 1 500 ? -37.213 7.692 38.406 1.00 41.53 500 GLU A CA 1
ATOM 4133 C C . GLU A 1 500 ? -36.813 7.407 39.866 1.00 41.53 500 GLU A C 1
ATOM 4135 O O . GLU A 1 500 ? -36.833 8.322 40.680 1.00 41.53 500 GLU A O 1
ATOM 4140 N N . SER A 1 501 ? -36.382 6.188 40.219 1.00 37.25 501 SER A N 1
ATOM 4141 C CA . SER A 1 501 ? -36.093 5.826 41.620 1.00 37.25 501 SER A CA 1
ATOM 4142 C C . SER A 1 501 ? -34.612 5.857 42.029 1.00 37.25 501 SER A C 1
ATOM 4144 O O . SER A 1 501 ? -34.319 5.635 43.198 1.00 37.25 501 SER A O 1
ATOM 4146 N N . ASN A 1 502 ? -33.671 6.106 41.107 1.00 37.75 502 ASN A N 1
ATOM 4147 C CA . ASN A 1 502 ? -32.223 6.059 41.399 1.00 37.75 502 ASN A CA 1
ATOM 4148 C C . ASN A 1 502 ? -31.507 7.419 41.320 1.00 37.75 502 ASN A C 1
ATOM 4150 O O . ASN A 1 502 ? -30.307 7.499 41.587 1.00 37.75 502 ASN A O 1
ATOM 4154 N N . ILE A 1 503 ? -32.216 8.497 40.976 1.00 46.06 503 ILE A N 1
ATOM 4155 C CA . ILE A 1 503 ? -31.617 9.840 40.912 1.00 46.06 503 ILE A CA 1
ATOM 4156 C C . ILE A 1 503 ? -31.396 10.405 42.329 1.00 46.06 503 ILE A C 1
ATOM 4158 O O . ILE A 1 503 ? -30.382 11.050 42.567 1.00 46.06 503 ILE A O 1
ATOM 4162 N N . GLU A 1 504 ? -32.243 10.067 43.308 1.00 38.75 504 GLU A N 1
ATOM 4163 C CA . GLU A 1 504 ? -32.093 10.565 44.689 1.00 38.75 504 GLU A CA 1
ATOM 4164 C C . GLU A 1 504 ? -30.988 9.869 45.509 1.00 38.75 504 GLU A C 1
ATOM 4166 O O . GLU A 1 504 ? -30.534 10.416 46.511 1.00 38.75 504 GLU A O 1
ATOM 4171 N N . SER A 1 505 ? -30.504 8.689 45.101 1.00 37.94 505 SER A N 1
ATOM 4172 C CA . SER A 1 505 ? -29.488 7.935 45.856 1.00 37.94 505 SER A CA 1
ATOM 4173 C C . SER A 1 505 ? -28.052 8.118 45.355 1.00 37.94 505 SER A C 1
ATOM 4175 O O . SER A 1 505 ? -27.120 7.710 46.044 1.00 37.94 505 SER A O 1
ATOM 4177 N N . THR A 1 506 ? -27.845 8.745 44.190 1.00 39.84 506 THR A N 1
ATOM 4178 C CA . THR A 1 506 ? -26.509 8.834 43.565 1.00 39.84 506 THR A CA 1
ATOM 4179 C C . THR A 1 506 ? -25.789 10.161 43.852 1.00 39.84 506 THR A C 1
ATOM 4181 O O . THR A 1 506 ? -24.561 10.209 43.800 1.00 39.84 506 THR A O 1
ATOM 4184 N N . GLU A 1 507 ? -26.509 11.224 44.234 1.00 38.00 507 GLU A N 1
ATOM 4185 C CA . GLU A 1 507 ? -25.896 12.521 44.582 1.00 38.00 507 GLU A CA 1
ATOM 4186 C C . GLU A 1 507 ? -25.148 12.506 45.928 1.00 38.00 507 GLU A C 1
ATOM 4188 O O . GLU A 1 507 ? -24.286 13.347 46.158 1.00 38.00 507 GLU A O 1
ATOM 4193 N N . THR A 1 508 ? -25.408 11.535 46.811 1.00 35.16 508 THR A N 1
ATOM 4194 C CA . THR A 1 508 ? -24.780 11.471 48.148 1.00 35.16 508 THR A CA 1
ATOM 4195 C C . THR A 1 508 ? -23.626 10.472 48.270 1.00 35.16 508 THR A C 1
ATOM 4197 O O . THR A 1 508 ? -22.870 10.546 49.236 1.00 35.16 508 THR A O 1
ATOM 4200 N N . SER A 1 509 ? -23.420 9.575 47.299 1.00 36.62 509 SER A N 1
ATOM 4201 C CA . SER A 1 509 ? -22.343 8.565 47.343 1.00 36.62 509 SER A CA 1
ATOM 4202 C C . SER A 1 509 ? -21.100 8.909 46.507 1.00 36.62 509 SER A C 1
ATOM 4204 O O . SER A 1 509 ? -20.091 8.203 46.589 1.00 36.62 509 SER A O 1
ATOM 4206 N N . PHE A 1 510 ? -21.149 9.969 45.694 1.00 42.28 510 PHE A N 1
ATOM 4207 C CA . PHE A 1 510 ? -20.078 10.302 44.743 1.00 42.28 510 PHE A CA 1
ATOM 4208 C C . PHE A 1 510 ? -18.905 11.099 45.348 1.00 42.28 510 PHE A C 1
ATOM 4210 O O . PHE A 1 510 ? -17.815 11.076 44.785 1.00 42.28 510 PHE A O 1
ATOM 4217 N N . ASP A 1 511 ? -19.076 11.709 46.527 1.00 34.81 511 ASP A N 1
ATOM 4218 C CA . ASP A 1 511 ? -18.009 12.467 47.213 1.00 34.81 511 ASP A CA 1
ATOM 4219 C C . ASP A 1 511 ? -17.113 11.611 48.135 1.00 34.81 511 ASP A C 1
ATOM 4221 O O . ASP A 1 511 ? -16.057 12.061 48.582 1.00 34.81 511 ASP A O 1
ATOM 4225 N N . GLN A 1 512 ? -17.488 10.360 48.430 1.00 34.59 512 GLN A N 1
ATOM 4226 C CA . GLN A 1 512 ? -16.723 9.495 49.350 1.00 34.59 512 GLN A CA 1
ATOM 4227 C C . GLN A 1 512 ? -15.880 8.414 48.662 1.00 34.59 512 GLN A C 1
ATOM 4229 O O . GLN A 1 512 ? -14.981 7.859 49.286 1.00 34.59 512 GLN A O 1
ATOM 4234 N N . SER A 1 513 ? -16.114 8.118 47.383 1.00 33.72 513 SER A N 1
ATOM 4235 C CA . SER A 1 513 ? -15.375 7.068 46.661 1.00 33.72 513 SER A CA 1
ATOM 4236 C C . SER A 1 513 ? -14.080 7.566 46.002 1.00 33.72 513 SER A C 1
ATOM 4238 O O . SER A 1 513 ? -13.174 6.771 45.769 1.00 33.72 513 SER A O 1
ATOM 4240 N N . SER A 1 514 ? -13.934 8.877 45.796 1.00 34.22 514 SER A N 1
ATOM 4241 C CA . SER A 1 514 ? -12.698 9.525 45.329 1.00 34.22 514 SER A CA 1
ATOM 4242 C C . SER A 1 514 ? -11.671 9.775 46.445 1.00 34.22 514 SER A C 1
ATOM 4244 O O . SER A 1 514 ? -10.506 10.021 46.153 1.00 34.22 514 SER A O 1
ATOM 4246 N N . SER A 1 515 ? -12.064 9.669 47.720 1.00 32.38 515 SER A N 1
ATOM 4247 C CA . SER A 1 515 ? -11.194 9.928 48.882 1.00 32.38 515 SER A CA 1
ATOM 4248 C C . SER A 1 515 ? -10.702 8.669 49.616 1.00 32.38 515 SER A C 1
ATOM 4250 O O . SER A 1 515 ? -9.909 8.779 50.551 1.00 32.38 515 SER A O 1
ATOM 4252 N N . LEU A 1 516 ? -11.115 7.471 49.184 1.00 32.66 516 LEU A N 1
ATOM 4253 C CA . LEU A 1 516 ? -10.764 6.191 49.824 1.00 32.66 516 LEU A CA 1
ATOM 4254 C C . LEU A 1 516 ? -9.673 5.379 49.099 1.00 32.66 516 LEU A C 1
ATOM 4256 O O . LEU A 1 516 ? -9.350 4.284 49.545 1.00 32.66 516 LEU A O 1
ATOM 4260 N N . LEU A 1 517 ? -9.060 5.909 48.033 1.00 31.64 517 LEU A N 1
ATOM 4261 C CA . LEU A 1 517 ? -7.934 5.260 47.334 1.00 31.64 517 LEU A CA 1
ATOM 4262 C C . LEU A 1 517 ? -6.571 5.952 47.544 1.00 31.64 517 LEU A C 1
ATOM 4264 O O . LEU A 1 517 ? -5.575 5.510 46.982 1.00 31.64 517 LEU A O 1
ATOM 4268 N N . GLU A 1 518 ? -6.490 6.978 48.402 1.00 33.06 518 GLU A N 1
ATOM 4269 C CA . GLU A 1 518 ? -5.232 7.693 48.713 1.00 33.06 518 GLU A CA 1
ATOM 4270 C C . GLU A 1 518 ? -4.733 7.536 50.163 1.00 33.06 518 GLU A C 1
ATOM 4272 O O . GLU A 1 518 ? -3.776 8.191 50.577 1.00 33.06 518 GLU A O 1
ATOM 4277 N N . LYS A 1 519 ? -5.327 6.646 50.965 1.00 30.09 519 LYS A N 1
ATOM 4278 C CA . LYS A 1 519 ? -4.863 6.390 52.339 1.00 30.09 519 LYS A CA 1
ATOM 4279 C C . LYS A 1 519 ? -4.842 4.907 52.670 1.00 30.09 519 LYS A C 1
ATOM 4281 O O . LYS A 1 519 ? -5.661 4.451 53.447 1.00 30.09 519 LYS A O 1
ATOM 4286 N N . ASP A 1 520 ? -3.864 4.201 52.120 1.00 27.67 520 ASP A N 1
ATOM 4287 C CA . ASP A 1 520 ? -3.308 2.994 52.735 1.00 27.67 520 ASP A CA 1
ATOM 4288 C C . ASP A 1 520 ? -1.867 2.805 52.251 1.00 27.67 520 ASP A C 1
ATOM 4290 O O . ASP A 1 520 ? -1.578 2.071 51.314 1.00 27.67 520 ASP A O 1
ATOM 4294 N N . ASN A 1 521 ? -0.951 3.557 52.865 1.00 29.89 521 ASN A N 1
ATOM 4295 C CA . ASN A 1 521 ? 0.468 3.210 52.961 1.00 29.89 521 ASN A CA 1
ATOM 4296 C C . ASN A 1 521 ? 1.116 4.050 54.067 1.00 29.89 521 ASN A C 1
ATOM 4298 O O . ASN A 1 521 ? 1.900 4.963 53.821 1.00 29.89 521 ASN A O 1
ATOM 4302 N N . ASN A 1 522 ? 0.745 3.759 55.314 1.00 27.75 522 ASN A N 1
ATOM 4303 C CA . ASN A 1 522 ? 1.654 3.957 56.438 1.00 27.75 522 ASN A CA 1
ATOM 4304 C C . ASN A 1 522 ? 1.176 3.153 57.651 1.00 27.75 522 ASN A C 1
ATOM 4306 O O . ASN A 1 522 ? 0.330 3.602 58.422 1.00 27.75 522 ASN A O 1
ATOM 4310 N N . SER A 1 523 ? 1.751 1.968 57.840 1.00 27.52 523 SER A N 1
ATOM 4311 C CA . SER A 1 523 ? 1.693 1.267 59.119 1.00 27.52 523 SER A CA 1
ATOM 4312 C C . SER A 1 523 ? 3.082 0.762 59.503 1.00 27.52 523 SER A C 1
ATOM 4314 O O . SER A 1 523 ? 3.560 -0.247 58.997 1.00 27.52 523 SER A O 1
ATOM 4316 N N . SER A 1 524 ? 3.689 1.526 60.408 1.00 27.83 524 SER A N 1
ATOM 4317 C CA . SER A 1 524 ? 4.213 1.058 61.695 1.00 27.83 524 SER A CA 1
ATOM 4318 C C . SER A 1 524 ? 5.313 -0.013 61.710 1.00 27.83 524 SER A C 1
ATOM 4320 O O . SER A 1 524 ? 5.082 -1.200 61.504 1.00 27.83 524 SER A O 1
ATOM 4322 N N . LEU A 1 525 ? 6.490 0.456 62.128 1.00 26.12 525 LEU A N 1
ATOM 4323 C CA . LEU A 1 525 ? 7.570 -0.266 62.812 1.00 26.12 525 LEU A CA 1
ATOM 4324 C C . LEU A 1 525 ? 7.083 -1.286 63.863 1.00 26.12 525 LEU A C 1
ATOM 4326 O O . LEU A 1 525 ? 6.078 -1.039 64.536 1.00 26.12 525 LEU A O 1
ATOM 4330 N N . PRO A 1 526 ? 7.932 -2.278 64.185 1.00 27.23 526 PRO A N 1
ATOM 4331 C CA . PRO A 1 526 ? 8.144 -2.710 65.558 1.00 27.23 526 PRO A CA 1
ATOM 4332 C C . PRO A 1 526 ? 9.541 -2.322 66.068 1.00 27.23 526 PRO A C 1
ATOM 4334 O O . PRO A 1 526 ? 10.543 -2.367 65.358 1.00 27.23 526 PRO A O 1
ATOM 4337 N N . ILE A 1 527 ? 9.551 -1.935 67.338 1.00 27.89 527 ILE A N 1
ATOM 4338 C CA . ILE A 1 527 ? 10.692 -1.602 68.192 1.00 27.89 527 ILE A CA 1
ATOM 4339 C C . ILE A 1 527 ? 11.375 -2.898 68.657 1.00 27.89 527 ILE A C 1
ATOM 4341 O O . ILE A 1 527 ? 10.659 -3.797 69.081 1.00 27.89 527 ILE A O 1
ATOM 4345 N N . GLU A 1 528 ? 12.716 -2.952 68.658 1.00 25.27 528 GLU A N 1
ATOM 4346 C CA . GLU A 1 528 ? 13.534 -3.375 69.820 1.00 25.27 528 GLU A CA 1
ATOM 4347 C C . GLU A 1 528 ? 15.059 -3.280 69.577 1.00 25.27 528 GLU A C 1
ATOM 4349 O O . GLU A 1 528 ? 15.568 -3.811 68.596 1.00 25.27 528 GLU A O 1
ATOM 4354 N N . GLY A 1 529 ? 15.747 -2.646 70.547 1.00 25.77 529 GLY A N 1
ATOM 4355 C CA . GLY A 1 529 ? 17.168 -2.800 70.928 1.00 25.77 529 GLY A CA 1
ATOM 4356 C C . GLY A 1 529 ? 18.240 -2.200 69.999 1.00 25.77 529 GLY A C 1
ATOM 4357 O O . GLY A 1 529 ? 18.153 -2.300 68.789 1.00 25.77 529 GLY A O 1
ATOM 4358 N N . GLU A 1 530 ? 19.345 -1.608 70.448 1.00 25.12 530 GLU A N 1
ATOM 4359 C CA . GLU A 1 530 ? 19.873 -1.273 71.770 1.00 25.12 530 GLU A CA 1
ATOM 4360 C C . GLU A 1 530 ? 21.174 -0.446 71.533 1.00 25.12 530 GLU A C 1
ATOM 4362 O O . GLU A 1 530 ? 21.859 -0.657 70.536 1.00 25.12 530 GLU A O 1
ATOM 4367 N N . VAL A 1 531 ? 21.529 0.435 72.482 1.00 27.77 531 VAL A N 1
ATOM 4368 C CA . VAL A 1 531 ? 22.882 0.979 72.788 1.00 27.77 531 VAL A CA 1
ATOM 4369 C C . VAL A 1 531 ? 23.557 2.024 71.860 1.00 27.77 531 VAL A C 1
ATOM 4371 O O . VAL A 1 531 ? 24.088 1.707 70.803 1.00 27.77 531 VAL A O 1
ATOM 4374 N N . GLY A 1 532 ? 23.768 3.234 72.417 1.00 26.64 532 GLY A N 1
ATOM 4375 C CA . GLY A 1 532 ? 25.133 3.789 72.543 1.00 26.64 532 GLY A CA 1
ATOM 4376 C C . GLY A 1 532 ? 25.437 5.211 72.033 1.00 26.64 532 GLY A C 1
ATOM 4377 O O . GLY A 1 532 ? 25.782 5.372 70.872 1.00 26.64 532 GLY A O 1
ATOM 4378 N N . GLY A 1 533 ? 25.514 6.186 72.956 1.00 26.03 533 GLY A N 1
ATOM 4379 C CA . GLY A 1 533 ? 26.582 7.214 72.965 1.00 26.03 533 GLY A CA 1
ATOM 4380 C C . GLY A 1 533 ? 26.304 8.597 72.330 1.00 26.03 533 GLY A C 1
ATOM 4381 O O . GLY A 1 533 ? 25.989 8.652 71.147 1.00 26.03 533 GLY A O 1
ATOM 4382 N N . PRO A 1 534 ? 26.464 9.717 73.074 1.00 39.00 534 PRO A N 1
ATOM 4383 C CA . PRO A 1 534 ? 26.264 11.094 72.594 1.00 39.00 534 PRO A CA 1
ATOM 4384 C C . PRO A 1 534 ? 27.593 11.807 72.274 1.00 39.00 534 PRO A C 1
ATOM 4386 O O . PRO A 1 534 ? 28.603 11.406 72.835 1.00 39.00 534 PRO A O 1
ATOM 4389 N N . GLU A 1 535 ? 27.578 12.880 71.464 1.00 28.53 535 GLU A N 1
ATOM 4390 C CA . GLU A 1 535 ? 28.517 14.037 71.514 1.00 28.53 535 GLU A CA 1
ATOM 4391 C C . GLU A 1 535 ? 28.210 15.038 70.361 1.00 28.53 535 GLU A C 1
ATOM 4393 O O . GLU A 1 535 ? 28.003 14.622 69.226 1.00 28.53 535 GLU A O 1
ATOM 4398 N N . THR A 1 536 ? 27.782 16.274 70.678 1.00 27.72 536 THR A N 1
ATOM 4399 C CA . THR A 1 536 ? 28.529 17.572 70.703 1.00 27.72 536 THR A CA 1
ATOM 4400 C C . THR A 1 536 ? 28.421 18.385 69.395 1.00 27.72 536 THR A C 1
ATOM 4402 O O . THR A 1 536 ? 28.704 17.903 68.310 1.00 27.72 536 THR A O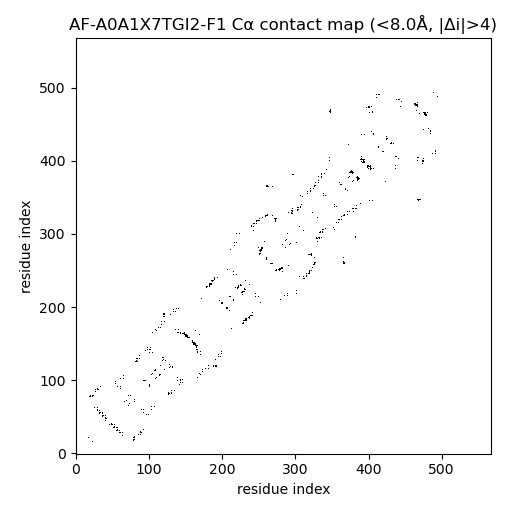 1
ATOM 4405 N N . THR A 1 537 ? 27.711 19.523 69.436 1.00 26.45 537 THR A N 1
ATOM 4406 C CA . THR A 1 537 ? 28.233 20.917 69.383 1.00 26.45 537 THR A CA 1
ATOM 4407 C C . THR A 1 537 ? 29.105 21.244 68.167 1.00 26.45 537 THR A C 1
ATOM 4409 O O . THR A 1 537 ? 30.220 20.760 68.086 1.00 26.45 537 THR A O 1
ATOM 4412 N N . GLU A 1 538 ? 28.660 22.164 67.302 1.00 26.81 538 GLU A N 1
ATOM 4413 C CA . GLU A 1 538 ? 29.207 23.534 67.251 1.00 26.81 538 GLU A CA 1
ATOM 4414 C C . GLU A 1 538 ? 28.514 24.411 66.192 1.00 26.81 538 GLU A C 1
ATOM 4416 O O . GLU A 1 538 ? 28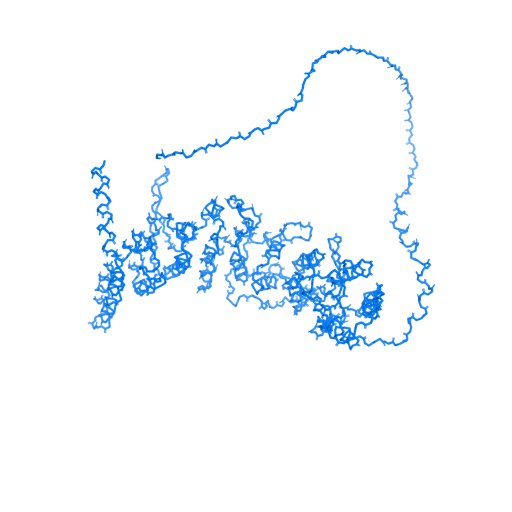.272 24.026 65.052 1.00 26.81 538 GLU A O 1
ATOM 4421 N N . ILE A 1 539 ? 28.188 25.617 66.649 1.00 26.34 539 ILE A N 1
ATOM 4422 C CA . ILE A 1 539 ? 27.900 26.841 65.900 1.00 26.34 539 ILE A CA 1
ATOM 4423 C C . ILE A 1 539 ? 29.260 27.499 65.619 1.00 26.34 539 ILE A C 1
ATOM 4425 O O . ILE A 1 539 ? 30.119 27.387 66.486 1.00 26.34 539 ILE A O 1
ATOM 4429 N N . ILE A 1 540 ? 29.437 28.213 64.496 1.00 27.92 540 ILE A N 1
ATOM 4430 C CA . ILE A 1 540 ? 30.101 29.537 64.415 1.00 27.92 540 ILE A CA 1
ATOM 4431 C C . ILE A 1 540 ? 29.999 30.106 62.983 1.00 27.92 540 ILE A C 1
ATOM 4433 O O . ILE A 1 540 ? 30.322 29.451 61.994 1.00 27.92 540 ILE A O 1
ATOM 4437 N N . ASP A 1 541 ? 29.540 31.357 62.944 1.00 25.72 541 ASP A N 1
ATOM 4438 C CA . ASP A 1 541 ? 29.532 32.345 61.860 1.00 25.72 541 ASP A CA 1
ATOM 4439 C C . ASP A 1 541 ? 30.944 32.817 61.436 1.00 25.72 541 ASP A C 1
ATOM 4441 O O . ASP A 1 541 ? 31.863 32.794 62.248 1.00 25.72 541 ASP A O 1
ATOM 4445 N N . PHE A 1 542 ? 31.102 33.349 60.213 1.00 26.70 542 PHE A N 1
ATOM 4446 C CA . PHE A 1 542 ? 31.444 34.768 59.925 1.00 26.70 542 PHE A CA 1
ATOM 4447 C C . PHE A 1 542 ? 31.980 34.995 58.490 1.00 26.70 542 PHE A C 1
ATOM 4449 O O . PHE A 1 542 ? 32.877 34.303 58.020 1.00 26.70 542 PHE A O 1
ATOM 4456 N N . GLU A 1 543 ? 31.383 36.011 57.855 1.00 26.48 543 GLU A N 1
ATOM 4457 C CA . GLU A 1 543 ? 31.874 37.059 56.931 1.00 26.48 543 GLU A CA 1
ATOM 4458 C C . GLU A 1 543 ? 33.188 36.930 56.126 1.00 26.48 543 GLU A C 1
ATOM 4460 O O . GLU A 1 543 ? 34.230 36.504 56.615 1.00 26.48 543 GLU A O 1
ATOM 4465 N N . GLY A 1 544 ? 33.183 37.546 54.930 1.00 26.48 544 GLY A N 1
ATOM 4466 C CA . GLY A 1 544 ? 34.408 38.094 54.328 1.00 26.48 544 GLY A CA 1
ATOM 4467 C C . GLY A 1 544 ? 34.337 38.431 52.835 1.00 26.48 544 GLY A C 1
ATOM 4468 O O . GLY A 1 544 ? 34.457 37.555 51.991 1.00 26.48 544 GLY A O 1
ATOM 4469 N N . GLU A 1 545 ? 34.195 39.721 52.530 1.00 27.83 545 GLU A N 1
ATOM 4470 C CA . GLU A 1 545 ? 34.098 40.375 51.214 1.00 27.83 545 GLU A CA 1
ATOM 4471 C C . GLU A 1 545 ? 35.321 40.267 50.270 1.00 27.83 545 GLU A C 1
ATOM 4473 O O . GLU A 1 545 ? 36.458 40.109 50.717 1.00 27.83 545 GLU A O 1
ATOM 4478 N N . ARG A 1 546 ? 35.058 40.530 48.970 1.00 28.30 546 ARG A N 1
ATOM 4479 C CA . ARG A 1 546 ? 35.791 41.352 47.951 1.00 28.30 546 ARG A CA 1
ATOM 4480 C C . ARG A 1 546 ? 35.530 40.737 46.563 1.00 28.30 546 ARG A C 1
ATOM 4482 O O . ARG A 1 546 ? 35.685 39.537 46.414 1.00 28.30 546 ARG A O 1
ATOM 4489 N N . GLY A 1 547 ? 35.181 41.413 45.469 1.00 27.28 547 GLY A N 1
ATOM 4490 C CA . GLY A 1 547 ? 35.067 42.820 45.090 1.00 27.28 547 GLY A CA 1
ATOM 4491 C C . GLY A 1 547 ? 35.350 42.931 43.574 1.00 27.28 547 GLY A C 1
ATOM 4492 O O . GLY A 1 547 ? 36.263 42.266 43.098 1.00 27.28 547 GLY A O 1
ATOM 4493 N N . GLY A 1 548 ? 34.615 43.782 42.838 1.00 29.03 548 GLY A N 1
ATOM 4494 C CA . GLY A 1 548 ? 35.156 44.496 41.660 1.00 29.03 548 GLY A CA 1
ATOM 4495 C C . GLY A 1 548 ? 34.635 44.201 40.233 1.00 29.03 548 GLY A C 1
ATOM 4496 O O . GLY A 1 548 ? 35.215 43.380 39.541 1.00 29.03 548 GLY A O 1
ATOM 4497 N N . GLN A 1 549 ? 33.669 45.030 39.797 1.00 29.50 549 GLN A N 1
ATOM 4498 C CA . GLN A 1 549 ? 33.635 45.883 38.572 1.00 29.50 549 GLN A CA 1
ATOM 4499 C C . GLN A 1 549 ? 33.456 45.353 37.121 1.00 29.50 549 GLN A C 1
ATOM 4501 O O . GLN A 1 549 ? 34.180 44.478 36.661 1.00 29.50 549 GLN A O 1
ATOM 4506 N N . GLY A 1 550 ? 32.596 46.089 36.376 1.00 27.97 550 GLY A N 1
ATOM 4507 C CA . GLY A 1 550 ? 32.639 46.357 34.915 1.00 27.97 550 GLY A CA 1
ATOM 4508 C C . GLY A 1 550 ? 31.415 45.848 34.125 1.00 27.97 550 GLY A C 1
ATOM 4509 O O . GLY A 1 550 ? 31.411 44.679 33.770 1.00 27.97 550 GLY A O 1
ATOM 4510 N N . GLU A 1 551 ? 30.258 46.521 34.039 1.00 31.00 551 GLU A N 1
ATOM 4511 C CA . GLU A 1 551 ? 29.832 47.680 33.202 1.00 31.00 551 GLU A CA 1
ATOM 4512 C C . GLU A 1 551 ? 29.664 47.448 31.675 1.00 31.00 551 GLU A C 1
ATOM 4514 O O . GLU A 1 551 ? 30.506 46.831 31.034 1.00 31.00 551 GLU A O 1
ATOM 4519 N N . GLU A 1 552 ? 28.573 48.039 31.144 1.00 29.95 552 GLU A N 1
ATOM 4520 C CA . GLU A 1 552 ? 28.146 48.244 29.735 1.00 29.95 552 GLU A CA 1
ATOM 4521 C C . GLU A 1 552 ? 27.555 47.038 28.965 1.00 29.95 552 GLU A C 1
ATOM 4523 O O . GLU A 1 552 ? 28.012 45.911 29.071 1.00 29.95 552 GLU A O 1
ATOM 4528 N N . GLY A 1 553 ? 26.508 47.156 28.142 1.00 29.83 553 GLY A N 1
ATOM 4529 C CA . GLY A 1 553 ? 25.798 48.309 27.587 1.00 29.83 553 GLY A CA 1
ATOM 4530 C C . GLY A 1 553 ? 24.880 47.826 26.447 1.00 29.83 553 GLY A C 1
ATOM 4531 O O . GLY A 1 553 ? 25.126 46.800 25.820 1.00 29.83 553 GLY A O 1
ATOM 4532 N N . GLN A 1 554 ? 23.775 48.53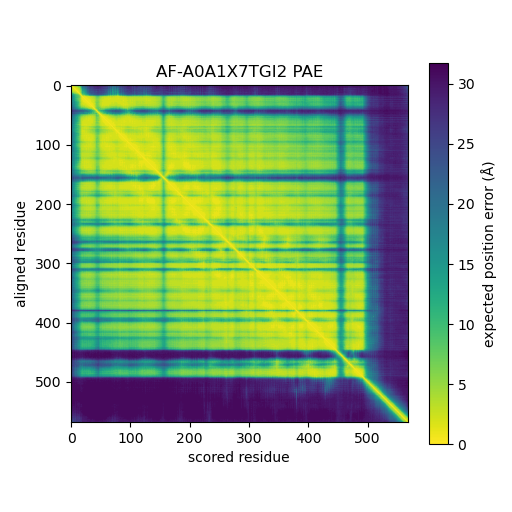7 26.247 1.00 29.06 554 GLN A N 1
ATOM 4533 C CA . GLN A 1 554 ? 22.597 48.190 25.448 1.00 29.06 554 GLN A CA 1
ATOM 4534 C C . GLN A 1 554 ? 22.784 48.146 23.918 1.00 29.06 554 GLN A C 1
ATOM 4536 O O . GLN A 1 554 ? 23.503 48.944 23.333 1.00 29.06 554 GLN A O 1
ATOM 4541 N N . THR A 1 555 ? 22.022 47.224 23.318 1.00 31.05 555 THR A N 1
ATOM 4542 C CA . THR A 1 555 ? 21.232 47.294 22.069 1.00 31.05 555 THR A CA 1
ATOM 4543 C C . THR A 1 555 ? 21.405 48.499 21.139 1.00 31.05 555 THR A C 1
ATOM 4545 O O . THR A 1 555 ? 21.113 49.619 21.549 1.00 31.05 555 THR A O 1
ATOM 4548 N N . ASP A 1 556 ? 21.626 48.235 19.842 1.00 27.97 556 ASP A N 1
ATOM 4549 C CA . ASP A 1 556 ? 21.023 49.065 18.797 1.00 27.97 556 ASP A CA 1
ATOM 4550 C C . ASP A 1 556 ? 20.800 48.359 17.443 1.00 27.97 556 ASP A C 1
ATOM 4552 O O . ASP A 1 556 ? 21.366 47.310 17.135 1.00 27.97 556 ASP A O 1
ATOM 4556 N N . LEU A 1 557 ? 19.879 48.972 16.705 1.00 29.91 557 LEU A N 1
ATOM 4557 C CA . LEU A 1 557 ? 19.087 48.566 15.541 1.00 29.91 557 LEU A CA 1
ATOM 4558 C C . LEU A 1 557 ? 19.848 48.111 14.277 1.00 29.91 557 LEU A C 1
ATOM 4560 O O . LEU A 1 557 ? 20.885 48.653 13.903 1.00 29.91 557 LEU A O 1
ATOM 4564 N N . THR A 1 558 ? 19.243 47.173 13.538 1.00 31.27 558 THR A N 1
ATOM 4565 C CA . THR A 1 558 ? 19.662 46.741 12.197 1.00 31.27 558 THR A CA 1
ATOM 4566 C C . THR A 1 558 ? 19.051 47.606 11.089 1.00 31.27 558 THR A C 1
ATOM 4568 O O . THR A 1 558 ? 17.835 47.671 10.906 1.00 31.27 558 THR A O 1
ATOM 4571 N N . GLU A 1 559 ? 19.932 48.234 10.308 1.00 29.98 559 GLU A N 1
ATOM 4572 C CA . GLU A 1 559 ? 19.642 48.915 9.045 1.00 29.98 559 GLU A CA 1
ATOM 4573 C C . GLU A 1 559 ? 19.557 47.950 7.849 1.00 29.98 559 GLU A C 1
ATOM 4575 O O . GLU A 1 559 ? 20.297 46.973 7.725 1.00 29.98 559 GLU A O 1
ATOM 4580 N N . ASN A 1 560 ? 18.680 48.325 6.916 1.00 30.67 560 ASN A N 1
ATOM 4581 C CA . ASN A 1 560 ? 18.606 47.889 5.524 1.00 30.67 560 ASN A CA 1
ATOM 4582 C C . ASN A 1 560 ? 19.965 47.887 4.804 1.00 30.67 560 ASN A C 1
ATOM 4584 O O . ASN A 1 560 ? 20.685 48.883 4.851 1.00 30.67 560 ASN A O 1
ATOM 4588 N N . LYS A 1 561 ? 20.204 46.885 3.943 1.00 30.67 561 LYS A N 1
ATOM 4589 C CA . LYS A 1 561 ? 20.944 47.099 2.686 1.00 30.67 561 LYS A CA 1
ATOM 4590 C C . LYS A 1 561 ? 20.617 46.064 1.607 1.00 30.67 561 LYS A C 1
ATOM 4592 O O . LYS A 1 561 ? 20.787 44.863 1.783 1.00 30.67 561 LYS A O 1
ATOM 4597 N N . MET A 1 562 ? 20.168 46.601 0.473 1.00 31.05 562 MET A N 1
ATOM 4598 C CA . MET A 1 562 ? 20.175 45.997 -0.859 1.00 31.05 562 MET A CA 1
ATOM 4599 C C . MET A 1 562 ? 21.586 45.540 -1.247 1.00 31.05 562 MET A C 1
ATOM 4601 O O . MET A 1 562 ? 22.536 46.287 -1.013 1.00 31.05 562 MET A O 1
ATOM 4605 N N . VAL A 1 563 ? 21.709 44.413 -1.956 1.00 32.38 563 VAL A N 1
ATOM 4606 C CA . VAL A 1 563 ? 22.842 44.171 -2.864 1.00 32.38 563 VAL A CA 1
ATOM 4607 C C . VAL A 1 563 ? 22.346 43.570 -4.177 1.00 32.38 563 VAL A C 1
ATOM 4609 O O . VAL A 1 563 ? 21.489 42.689 -4.218 1.00 32.38 563 VAL A O 1
ATOM 4612 N N . HIS A 1 564 ? 22.897 44.161 -5.228 1.00 30.38 564 HIS A N 1
ATOM 4613 C CA . HIS A 1 564 ? 22.693 43.975 -6.649 1.00 30.38 564 HIS A CA 1
ATOM 4614 C C . HIS A 1 564 ? 23.169 42.618 -7.190 1.00 30.38 564 HIS A C 1
ATOM 4616 O O . HIS A 1 564 ? 24.037 41.955 -6.633 1.00 30.38 564 HIS A O 1
ATOM 4622 N N . THR A 1 565 ? 22.593 42.298 -8.348 1.00 35.47 565 THR A N 1
ATOM 4623 C CA . THR A 1 565 ? 23.148 41.517 -9.461 1.00 35.47 565 THR A CA 1
ATOM 4624 C C . THR A 1 565 ? 24.650 41.693 -9.665 1.00 35.47 565 THR A C 1
ATOM 4626 O O . THR A 1 565 ? 25.102 42.830 -9.664 1.00 35.47 565 THR A O 1
ATOM 4629 N N . ASP A 1 566 ? 25.356 40.609 -9.999 1.00 35.38 566 ASP A N 1
ATOM 4630 C CA . ASP A 1 566 ? 26.237 40.601 -11.171 1.00 35.38 566 ASP A CA 1
ATOM 4631 C C . ASP A 1 566 ? 26.584 39.184 -11.647 1.00 35.38 566 ASP A C 1
ATOM 4633 O O . ASP A 1 566 ? 26.560 38.209 -10.896 1.00 35.38 566 ASP A O 1
ATOM 4637 N N . LEU A 1 567 ? 26.796 39.129 -12.960 1.00 35.16 567 LEU A N 1
ATOM 4638 C CA . LEU A 1 567 ? 27.167 38.000 -13.802 1.00 35.16 567 LEU A CA 1
ATOM 4639 C C . LEU A 1 567 ? 28.639 37.611 -13.607 1.00 35.16 567 LEU A C 1
ATOM 4641 O O . LEU A 1 567 ? 29.476 38.500 -13.491 1.00 35.16 567 LEU A O 1
ATOM 4645 N N . ASP A 1 568 ? 28.931 36.311 -13.694 1.00 42.69 568 ASP A N 1
ATOM 4646 C CA . ASP A 1 568 ? 29.939 35.731 -14.604 1.00 42.69 568 ASP A CA 1
ATOM 4647 C C . ASP A 1 568 ? 29.746 34.210 -14.743 1.00 42.69 568 ASP A C 1
ATOM 4649 O O . ASP A 1 568 ? 29.456 33.542 -13.720 1.00 42.69 568 ASP A O 1
#

Nearest PDB structures (foldseek):
  7yxx-assembly1_C  TM=9.177E-01  e=1.048E-25  Homo sapiens
  7yxy-assembly1_A  TM=9.183E-01  e=2.789E-25  Homo sapiens
  7sqc-assembly1_P1  TM=2.559E-01  e=1.967E-02  Chlamydomonas reinhardtii
  7abh-assembly1_u  TM=3.077E-01  e=3.706E-01  Homo sapiens
  7bii-assembly2_B  TM=4.045E-01  e=1.312E+00  Nematocida sp. ERTm5

Mean predicted aligned error: 13.12 Å

InterPro domains:
  IPR021905 Ubiquitin C-terminal hydrolase-like, DUF3517 [PF12030] (114-472)